Protein AF-A0A2P7N208-F1 (afdb_monomer)

Organism: NCBI:txid2116684

Sequence (442 aa):
MKAMASSGGKPRSSLSERQMVGLFSLGLGVVLFLLILMRGQQAAREGNQEISNDTYWVLVSPLVFSAFGVVLLRSPKARVGARGRALEQSQRTTQSAQAALARVDDGATQQLAQARAEAAAALAALESLQGEQDRTAAQAGAKIRALQAELSAAQQARVQLEANLRRDLVTQTADTSGALAAVQLVEGQLDAFAGGFNDQLAAARRQLDGLIASQEQQLAGLRSEASQAQAALDRLRGDQEAQLARLRSEASRAISSAQAAQADTQAVAADVSAQMATMDQQIQQAQQSCSRATASLDAAVVSTGQGQAEALATAQQAQRQVEKLASTLAAQMDTARQQLAAAVQASKQAQEVVDRLEQGAPAFVAAAPTAATGSDAFLSCYREACEELGVLPGSGWQEVRATWRRKVMDWHPDQGGDSRLWVRRNAAYQLLVAWYEFNGAS

Nearest PDB structures (foldseek):
  5nnv-assembly4_D  TM=2.335E-01  e=5.966E+00  Bacillus subtilis subsp. subtilis str. 168
  7n6g-assembly1_3Q  TM=2.121E-01  e=5.654E+00  Chlamydomonas reinhardtii

Mean predicted aligned error: 21.99 Å

Radius of gyration: 72.25 Å; Cα contacts (8 Å, |Δi|>4): 104; chains: 1; bounding box: 151×56×224 Å

Foldseek 3Di:
DDDDDDDDDDPDDDPPPLLVVLVVLLVVLVVVLVVLVVVLVVCVVVVNVVVNVVSVVVNVVSVVSNVVSVVSVPDPVPPVVVVVVVVVVLVVVVVVLVVVVVVVVVVLVVVLVVLVVVLVVLVVVVVVLVVVVVVVVVVLVVVVVVLVVVVVVVVVVVVVVVVVLVVVCVVPVPCNPVSVVVVVVVVVVVVVVVVVSVVVVVVSVVVVVVVVVVSVVVVVVSVVVSVVSVVVSVVSVVVVVVVVVVSVVVVVVSVVVVVVVVVVVVVVVVVVVVVVVVVVVVVVVVVVVVVVVVVVVVVVVVVVVVVVVVVVVVVVVVVVVVVVVVVVVVVVVVVVVVVVVVVVVVVVVVVVVVVVPPPDDDDDDDDDDDDDDPPPVLVVLLCVLCVLLVHHRPDAPVVSVVSCVVCVCVQPVVNVHDPVSNVVNVVSSVSVVVVCVVVVRD

InterPro domains:
  IPR036869 Chaperone J-domain superfamily [G3DSA:1.10.287.110] (380-434)
  IPR036869 Chaperone J-domain superfamily [SSF46565] (383-433)

Secondary structure (DSSP, 8-state):
---PPP--PPPP----HHHHHHHHHHHHHHHHHHHHHHHHHHHHHTT-HHHHHHHHHHTHHHHHHHHHHHHHHS-GGGTHHHHHHHHHHHHHHHHHHHHHHHHHHHHHHHHHHHHHHHHHHHHHHHHHHHHHHHHHHHHHHHHHHHHHHHHHHHHHHHHHHHHHHHHHHHH-TT-HHHHHHHHHHHHHHHHHHHHHHHHHHHHHHHHHHHHHHHHHHHHHHHHHHHHHHHHHHHHHHHHHHHHHHHHHHHHHHHHHHHHHHHHHHHHHHHHHHHHHHHHHHHHHHHHHHHHHHHHHHHHHHHHHHHHHHHHHHHHHHHHHHHHHHHHHHHHHHHHHHHHHHHHHHHHHHHHHHHTTT-S--------PPPP--SSHHHHHHHHHHHHHHT--TT--HHHHHHHHHHHHHHH-GGGT--HHHHHHHHHHHHHHHHHHHHHT--

pLDDT: mean 74.23, std 13.4, range [28.2, 94.06]

Solvent-accessible surface area (backbone atoms only — not comparable to full-atom values): 24412 Å² total; per-residue (Å²): 138,87,84,84,82,81,82,81,78,75,80,78,79,76,72,52,70,66,54,53,51,22,52,50,43,33,51,50,20,53,53,51,45,52,54,51,51,57,50,38,54,52,38,58,73,70,69,42,66,71,62,44,59,54,46,58,64,60,51,52,57,34,50,54,44,33,53,50,18,54,53,64,62,55,58,78,78,60,59,66,59,48,57,52,48,53,52,52,50,53,51,49,52,52,51,50,52,51,54,51,51,51,53,52,52,55,51,50,51,51,52,52,51,50,54,50,51,53,54,52,51,51,52,53,52,50,54,53,51,50,55,50,48,54,52,52,52,50,52,49,52,51,52,52,52,50,52,52,50,52,51,51,51,50,52,51,52,48,54,52,48,53,53,49,51,53,53,50,52,73,73,49,84,84,60,70,70,64,57,53,52,53,50,53,52,50,51,52,52,49,53,52,49,53,49,54,50,50,51,51,52,51,50,52,47,53,52,51,53,52,51,51,53,54,48,52,51,51,52,52,48,52,53,48,52,52,51,52,52,51,54,50,50,53,49,53,50,50,53,48,54,51,49,51,52,48,52,52,53,50,50,51,52,52,49,54,51,52,51,51,52,49,51,52,53,50,51,53,50,51,52,53,51,52,51,50,54,52,50,52,51,49,51,52,51,50,51,50,50,50,52,52,52,50,54,51,50,54,51,51,52,50,51,49,53,50,54,51,51,50,51,51,52,50,51,53,51,51,50,54,50,51,52,52,48,51,54,50,48,52,53,48,50,52,50,49,50,51,49,47,54,50,48,51,54,51,44,54,59,44,46,70,50,44,80,74,57,80,82,74,88,88,89,90,84,90,86,82,88,80,83,80,75,79,65,63,66,56,58,49,54,52,46,53,26,24,54,68,70,71,47,63,80,84,61,53,63,69,56,56,52,54,48,46,64,65,47,46,60,65,35,31,52,95,65,74,19,56,57,71,59,34,54,54,41,50,53,26,50,53,53,49,53,53,51,39,65,74,72,68,60,127

Structure (mmCIF, N/CA/C/O backbone):
data_AF-A0A2P7N208-F1
#
_entry.id   AF-A0A2P7N208-F1
#
loop_
_atom_site.group_PDB
_atom_site.id
_atom_site.type_symbol
_atom_site.label_atom_id
_atom_site.label_alt_id
_atom_site.label_comp_id
_atom_site.label_asym_id
_atom_site.label_entity_id
_atom_site.label_seq_id
_atom_site.pdbx_PDB_ins_code
_atom_site.Cartn_x
_atom_site.Cartn_y
_atom_site.Cartn_z
_atom_site.occupancy
_atom_site.B_iso_or_equiv
_atom_site.auth_seq_id
_atom_site.auth_comp_id
_atom_site.auth_asym_id
_atom_site.auth_atom_id
_atom_site.pdbx_PDB_model_num
ATOM 1 N N . MET A 1 1 ? -63.640 -7.499 -22.236 1.00 41.88 1 MET A N 1
ATOM 2 C CA . MET A 1 1 ? -63.044 -8.267 -21.120 1.00 41.88 1 MET A CA 1
ATOM 3 C C . MET A 1 1 ? -62.146 -7.333 -20.329 1.00 41.88 1 MET A C 1
ATOM 5 O O . MET A 1 1 ? -61.310 -6.665 -20.915 1.00 41.88 1 MET A O 1
ATOM 9 N N . LYS A 1 2 ? -62.443 -7.188 -19.038 1.00 46.59 2 LYS A N 1
ATOM 10 C CA . LYS A 1 2 ? -61.996 -6.122 -18.135 1.00 46.59 2 LYS A CA 1
ATOM 11 C C . LYS A 1 2 ? -61.078 -6.779 -17.100 1.00 46.59 2 LYS A C 1
ATOM 13 O O . LYS A 1 2 ? -61.549 -7.656 -16.384 1.00 46.59 2 LYS A O 1
ATOM 18 N N . ALA A 1 3 ? -59.806 -6.396 -17.037 1.00 46.91 3 ALA A N 1
ATOM 19 C CA . ALA A 1 3 ? -58.880 -6.853 -16.001 1.00 46.91 3 ALA A CA 1
ATOM 20 C C . ALA A 1 3 ? -58.407 -5.637 -15.198 1.00 46.91 3 ALA A C 1
ATOM 22 O O . ALA A 1 3 ? -57.595 -4.840 -15.660 1.00 46.91 3 ALA A O 1
ATOM 23 N N . MET A 1 4 ? -58.997 -5.472 -14.013 1.00 47.53 4 MET A N 1
ATOM 24 C CA . MET A 1 4 ? -58.564 -4.532 -12.983 1.00 47.53 4 MET A CA 1
ATOM 25 C C . MET A 1 4 ? -57.369 -5.144 -12.246 1.00 47.53 4 MET A C 1
ATOM 27 O O . MET A 1 4 ? -57.496 -6.205 -11.640 1.00 47.53 4 MET A O 1
ATOM 31 N N . ALA A 1 5 ? -56.215 -4.480 -12.302 1.00 50.50 5 ALA A N 1
ATOM 32 C CA . ALA A 1 5 ? -55.044 -4.842 -11.517 1.00 50.50 5 ALA A CA 1
ATOM 33 C C . ALA A 1 5 ? -55.162 -4.247 -10.105 1.00 50.50 5 ALA A C 1
ATOM 35 O O . ALA A 1 5 ? -55.270 -3.035 -9.917 1.00 50.50 5 ALA A O 1
ATOM 36 N N . SER A 1 6 ? -55.171 -5.150 -9.130 1.00 50.78 6 SER A N 1
ATOM 37 C CA . SER A 1 6 ? -55.237 -4.916 -7.691 1.00 50.78 6 SER A CA 1
ATOM 38 C C . SER A 1 6 ? -54.004 -4.161 -7.179 1.00 50.78 6 SER A C 1
ATOM 40 O O . SER A 1 6 ? -52.877 -4.644 -7.277 1.00 50.78 6 SER A O 1
ATOM 42 N N . SER A 1 7 ? -54.236 -2.990 -6.585 1.00 47.72 7 SER A N 1
ATOM 43 C CA . SER A 1 7 ? -53.257 -2.197 -5.837 1.00 47.72 7 SER A CA 1
ATOM 44 C C . SER A 1 7 ? -52.876 -2.914 -4.534 1.00 47.72 7 SER A C 1
ATOM 46 O O . SER A 1 7 ? -53.678 -3.014 -3.606 1.00 47.72 7 SER A O 1
ATOM 48 N N . GLY A 1 8 ? -51.653 -3.446 -4.473 1.00 50.34 8 GLY A N 1
ATOM 49 C CA . GLY A 1 8 ? -51.070 -4.047 -3.274 1.00 50.34 8 GLY A CA 1
ATOM 50 C C . GLY A 1 8 ? -50.646 -2.978 -2.268 1.00 50.34 8 GLY A C 1
ATOM 51 O O . GLY A 1 8 ? -49.573 -2.386 -2.387 1.00 50.34 8 GLY A O 1
ATOM 52 N N . GLY A 1 9 ? -51.489 -2.734 -1.265 1.00 49.69 9 GLY A N 1
ATOM 53 C CA . GLY A 1 9 ? -51.170 -1.877 -0.127 1.00 49.69 9 GLY A CA 1
ATOM 54 C C . GLY A 1 9 ? -50.017 -2.454 0.698 1.00 49.69 9 GLY A C 1
ATOM 55 O O . GLY A 1 9 ? -50.140 -3.522 1.293 1.00 49.69 9 GLY A O 1
ATOM 56 N N . LYS A 1 10 ? -48.892 -1.732 0.756 1.00 50.81 10 LYS A N 1
ATOM 57 C CA . LYS A 1 10 ? -47.809 -2.000 1.712 1.00 50.81 10 LYS A CA 1
ATOM 58 C C . LYS A 1 10 ? -48.351 -1.841 3.141 1.00 50.81 10 LYS A C 1
ATOM 60 O O . LYS A 1 10 ? -48.937 -0.793 3.428 1.00 50.81 10 LYS A O 1
ATOM 65 N N . PRO A 1 11 ? -48.139 -2.811 4.050 1.00 50.97 11 PRO A N 1
ATOM 66 C CA . PRO A 1 11 ? -48.505 -2.642 5.447 1.00 50.97 11 PRO A CA 1
ATOM 67 C C . PRO A 1 11 ? -47.701 -1.473 6.019 1.00 50.97 11 PRO A C 1
ATOM 69 O O . PRO A 1 11 ? -46.469 -1.463 5.980 1.00 50.97 11 PRO A O 1
ATOM 72 N N . ARG A 1 12 ? -48.410 -0.449 6.505 1.00 46.56 12 ARG A N 1
ATOM 73 C CA . ARG A 1 12 ? -47.809 0.652 7.257 1.00 46.56 12 ARG A CA 1
ATOM 74 C C . ARG A 1 12 ? -47.108 0.040 8.465 1.00 46.56 12 ARG A C 1
ATOM 76 O O . ARG A 1 12 ? -47.747 -0.603 9.290 1.00 46.56 12 ARG A O 1
ATOM 83 N N . SER A 1 13 ? -45.791 0.209 8.520 1.00 50.12 13 SER A N 1
ATOM 84 C CA . SER A 1 13 ? -44.937 -0.226 9.617 1.00 50.12 13 SER A CA 1
ATOM 85 C C . SER A 1 13 ? -45.482 0.318 10.933 1.00 50.12 13 SER A C 1
ATOM 87 O O . SER A 1 13 ? -45.390 1.520 11.192 1.00 50.12 13 SER A O 1
ATOM 89 N N . SER A 1 14 ? -46.051 -0.558 11.756 1.00 54.19 14 SER A N 1
ATOM 90 C CA . SER A 1 14 ? -46.310 -0.267 13.158 1.00 54.19 14 SER A CA 1
ATOM 91 C C . SER A 1 14 ? -44.962 0.045 13.806 1.00 54.19 14 SER A C 1
ATOM 93 O O . SER A 1 14 ? -44.135 -0.855 13.977 1.00 54.19 14 SER A O 1
ATOM 95 N N . LEU A 1 15 ? -44.707 1.327 14.091 1.00 57.72 15 LEU A N 1
ATOM 96 C CA . LEU A 1 15 ? -43.618 1.756 14.969 1.00 57.72 15 LEU A CA 1
ATOM 97 C C . LEU A 1 15 ? -43.665 0.859 16.201 1.00 57.72 15 LEU A C 1
ATOM 99 O O . LEU A 1 15 ? -44.712 0.766 16.844 1.00 57.72 15 LEU A O 1
ATOM 103 N N . SER A 1 16 ? -42.573 0.139 16.472 1.00 68.75 16 SER A N 1
ATOM 104 C CA . SER A 1 16 ? -42.565 -0.801 17.590 1.00 68.75 16 SER A CA 1
ATOM 105 C C . SER A 1 16 ? -42.925 -0.026 18.853 1.00 68.75 16 SER A C 1
ATOM 107 O O . SER A 1 16 ? -42.441 1.087 19.047 1.00 68.75 16 SER A O 1
ATOM 109 N N . GLU A 1 17 ? -43.776 -0.593 19.695 1.00 69.81 17 GLU A N 1
ATOM 110 C CA . GLU A 1 17 ? -44.266 0.011 20.938 1.00 69.81 17 GLU A CA 1
ATOM 111 C C . GLU A 1 17 ? -43.137 0.663 21.765 1.00 69.81 17 GLU A C 1
ATOM 113 O O . GLU A 1 17 ? -43.281 1.759 22.299 1.00 69.81 17 GLU A O 1
ATOM 118 N N . ARG A 1 18 ? -41.934 0.073 21.724 1.00 64.25 18 ARG A N 1
ATOM 119 C CA . ARG A 1 18 ? -40.705 0.593 22.345 1.00 64.25 18 ARG A CA 1
ATOM 120 C C . ARG A 1 18 ? -40.207 1.925 21.766 1.00 64.25 18 ARG A C 1
ATOM 122 O O . ARG A 1 18 ? -39.698 2.755 22.510 1.00 64.25 18 ARG A O 1
ATOM 129 N N . GLN A 1 19 ? -40.348 2.151 20.460 1.00 72.56 19 GLN A N 1
ATOM 130 C CA . GLN A 1 19 ? -40.003 3.424 19.814 1.00 72.56 19 GLN A CA 1
ATOM 131 C C . GLN A 1 19 ? -41.010 4.521 20.161 1.00 72.56 19 GLN A C 1
ATOM 133 O O . GLN A 1 19 ? -40.600 5.662 20.362 1.00 72.56 19 GLN A O 1
ATOM 138 N N . MET A 1 20 ? -42.298 4.182 20.286 1.00 77.94 20 MET A N 1
ATOM 139 C CA . MET A 1 20 ? -43.299 5.136 20.770 1.00 77.94 20 MET A CA 1
ATOM 140 C C . MET A 1 20 ? -43.029 5.535 22.222 1.00 77.94 20 MET A C 1
ATOM 142 O O . MET A 1 20 ? -43.013 6.725 22.520 1.00 77.94 20 MET A O 1
ATOM 146 N N . VAL A 1 21 ? -42.708 4.578 23.099 1.00 76.94 21 VAL A N 1
ATOM 147 C CA . VAL A 1 21 ? -42.343 4.869 24.498 1.00 76.94 21 VAL A CA 1
ATOM 148 C C . VAL A 1 21 ? -41.054 5.699 24.586 1.00 76.94 21 VAL A C 1
ATOM 150 O O . VAL A 1 21 ? -40.985 6.645 25.368 1.00 76.94 21 VAL A O 1
ATOM 153 N N . GLY A 1 22 ? -40.051 5.409 23.749 1.00 75.38 22 GLY A N 1
ATOM 154 C CA . GLY A 1 22 ? -38.809 6.187 23.685 1.00 75.38 22 GLY A CA 1
ATOM 155 C C . GLY A 1 22 ? -39.026 7.638 23.242 1.00 75.38 22 GLY A C 1
ATOM 156 O O . GLY A 1 22 ? -38.505 8.557 23.872 1.00 75.38 22 GLY A O 1
ATOM 157 N N . LEU A 1 23 ? -39.839 7.858 22.203 1.00 81.31 23 LEU A N 1
ATOM 158 C CA . LEU A 1 23 ? -40.210 9.201 21.741 1.00 81.31 23 LEU A CA 1
ATOM 159 C C . LEU A 1 23 ? -41.041 9.959 22.782 1.00 81.31 23 LEU A C 1
ATOM 161 O O . LEU A 1 23 ? -40.825 11.153 22.976 1.00 81.31 23 LEU A O 1
ATOM 165 N N . PHE A 1 24 ? -41.948 9.271 23.479 1.00 80.69 24 PHE A N 1
ATOM 166 C CA . PHE A 1 24 ? -42.778 9.876 24.519 1.00 80.69 24 PHE A CA 1
ATOM 167 C C . PHE A 1 24 ? -41.947 10.304 25.737 1.00 80.69 24 PHE A C 1
ATOM 169 O O . PHE A 1 24 ? -42.096 11.422 26.221 1.00 80.69 24 PHE A O 1
ATOM 176 N N . SER A 1 25 ? -41.010 9.458 26.182 1.00 74.81 25 SER A N 1
ATOM 177 C CA . SER A 1 25 ? -40.075 9.774 27.272 1.00 74.81 25 SER A CA 1
ATOM 178 C C . SER A 1 25 ? -39.156 10.952 26.922 1.00 74.81 25 SER A C 1
ATOM 180 O O . SER A 1 25 ? -38.981 11.868 27.727 1.00 74.81 25 SER A O 1
ATOM 182 N N . LEU A 1 26 ? -38.634 10.989 25.688 1.00 80.00 26 LEU A N 1
ATOM 183 C CA . LEU A 1 26 ? -37.818 12.104 25.202 1.00 80.00 26 LEU A CA 1
ATOM 184 C C . LEU A 1 26 ? -38.625 13.412 25.159 1.00 80.00 26 LEU A C 1
ATOM 186 O O . LEU A 1 26 ? -38.155 14.444 25.637 1.00 80.00 26 LEU A O 1
ATOM 190 N N . GLY A 1 27 ? -39.850 13.361 24.625 1.00 82.38 27 GLY A N 1
ATOM 191 C CA . GLY A 1 27 ? -40.749 14.512 24.565 1.00 82.38 27 GLY A CA 1
ATOM 192 C C . GLY A 1 27 ? -41.084 15.058 25.953 1.00 82.38 27 GLY A C 1
ATOM 193 O O . GLY A 1 27 ? -40.967 16.260 26.185 1.00 82.38 27 GLY A O 1
ATOM 194 N N . LEU A 1 28 ? -41.419 14.179 26.901 1.00 83.44 28 LEU A N 1
ATOM 195 C CA . LEU A 1 28 ? -41.719 14.559 28.282 1.00 83.44 28 LEU A CA 1
ATOM 196 C C . LEU A 1 28 ? -40.502 15.184 28.983 1.00 83.44 28 LEU A C 1
ATOM 198 O O . LEU A 1 28 ? -40.640 16.205 29.657 1.00 83.44 28 LEU A O 1
ATOM 202 N N . GLY A 1 29 ? -39.307 14.616 28.785 1.00 80.19 29 GLY A N 1
ATOM 203 C CA . GLY A 1 29 ? -38.061 15.140 29.349 1.00 80.19 29 GLY A CA 1
ATOM 204 C C . GLY A 1 29 ? -37.740 16.558 28.869 1.00 80.19 29 GLY A C 1
ATOM 205 O O . GLY A 1 29 ? -37.392 17.415 29.679 1.00 80.19 29 GLY A O 1
ATOM 206 N N . VAL A 1 30 ? -37.927 16.836 27.573 1.00 80.06 30 VAL A N 1
ATOM 207 C CA . VAL A 1 30 ? -37.713 18.177 26.997 1.00 80.06 30 VAL A CA 1
ATOM 208 C C . VAL A 1 30 ? -38.729 19.188 27.532 1.00 80.06 30 VAL A C 1
ATOM 210 O O . VAL A 1 30 ? -38.354 20.307 27.882 1.00 80.06 30 VAL A O 1
ATOM 213 N N . VAL A 1 31 ? -40.003 18.804 27.644 1.00 84.81 31 VAL A N 1
ATOM 214 C CA . VAL A 1 31 ? -41.052 19.688 28.178 1.00 84.81 31 VAL A CA 1
ATOM 215 C C . VAL A 1 31 ? -40.790 20.034 29.647 1.00 84.81 31 VAL A C 1
ATOM 217 O O . VAL A 1 31 ? -40.861 21.204 30.021 1.00 84.81 31 VAL A O 1
ATOM 220 N N . LEU A 1 32 ? -40.428 19.047 30.473 1.00 83.38 32 LEU A N 1
ATOM 221 C CA . LEU A 1 32 ? -40.081 19.274 31.879 1.00 83.38 32 LEU A CA 1
ATOM 222 C C . LEU A 1 32 ? -38.848 20.169 32.025 1.00 83.38 32 LEU A C 1
ATOM 224 O O . LEU A 1 32 ? -38.853 21.087 32.841 1.00 83.38 32 LEU A O 1
ATOM 228 N N . PHE A 1 33 ? -37.822 19.948 31.201 1.00 82.06 33 PHE A N 1
ATOM 229 C CA . PHE A 1 33 ? -36.619 20.776 31.190 1.00 82.06 33 PHE A CA 1
ATOM 230 C C . PHE A 1 33 ? -36.936 22.249 30.885 1.00 82.06 33 PHE A C 1
ATOM 232 O O . PHE A 1 33 ? -36.477 23.143 31.596 1.00 82.06 33 PHE A O 1
ATOM 239 N N . LEU A 1 34 ? -37.781 22.510 29.883 1.00 80.50 34 LEU A N 1
ATOM 240 C CA . LEU A 1 34 ? -38.200 23.871 29.534 1.00 80.50 34 LEU A CA 1
ATOM 241 C C . LEU A 1 34 ? -39.037 24.531 30.639 1.00 80.50 34 LEU A C 1
ATOM 243 O O . LEU A 1 34 ? -38.815 25.703 30.945 1.00 80.50 34 LEU A O 1
ATOM 247 N N . LEU A 1 35 ? -39.950 23.794 31.280 1.00 82.25 35 LEU A N 1
ATOM 248 C CA . LEU A 1 35 ? -40.744 24.312 32.401 1.00 82.25 35 LEU A CA 1
ATOM 249 C C . LEU A 1 35 ? -39.872 24.691 33.605 1.00 82.25 35 LEU A C 1
ATOM 251 O O . LEU A 1 35 ? -40.094 25.735 34.220 1.00 82.25 35 LEU A O 1
ATOM 255 N N . ILE A 1 36 ? -38.859 23.881 33.919 1.00 82.25 36 ILE A N 1
ATOM 256 C CA . ILE A 1 36 ? -37.921 24.155 35.015 1.00 82.25 36 ILE A CA 1
ATOM 257 C C . ILE A 1 36 ? -37.074 25.396 34.701 1.00 82.25 36 ILE A C 1
ATOM 259 O O . ILE A 1 36 ? -36.914 26.257 35.565 1.00 82.25 36 ILE A O 1
ATOM 263 N N . LEU A 1 37 ? -36.610 25.552 33.456 1.00 80.62 37 LEU A N 1
ATOM 264 C CA . LEU A 1 37 ? -35.880 26.750 33.033 1.00 80.62 37 LEU A CA 1
ATOM 265 C C . LEU A 1 37 ? -36.736 28.020 33.095 1.00 80.62 37 LEU A C 1
ATOM 267 O O . LEU A 1 37 ? -36.266 29.042 33.594 1.00 80.62 37 LEU A O 1
ATOM 271 N N . MET A 1 38 ? -37.991 27.969 32.637 1.00 81.56 38 MET A N 1
ATOM 272 C CA . MET A 1 38 ? -38.892 29.124 32.723 1.00 81.56 38 MET A CA 1
ATOM 273 C C . MET A 1 38 ? -39.158 29.530 34.177 1.00 81.56 38 MET A C 1
ATOM 275 O O . MET A 1 38 ? -39.172 30.722 34.488 1.00 81.56 38 MET A O 1
ATOM 279 N N . ARG A 1 39 ? -39.304 28.554 35.081 1.00 78.50 39 ARG A N 1
ATOM 280 C CA . ARG A 1 39 ? -39.518 28.816 36.509 1.00 78.50 39 ARG A CA 1
ATOM 281 C C . ARG A 1 39 ? -38.262 29.364 37.196 1.00 78.50 39 ARG A C 1
ATOM 283 O O . ARG A 1 39 ? -38.368 30.295 37.989 1.00 78.50 39 ARG A O 1
ATOM 290 N N . GLY A 1 40 ? -37.077 28.866 36.836 1.00 74.38 40 GLY A N 1
ATOM 291 C CA . GLY A 1 40 ? -35.798 29.406 37.310 1.00 74.38 40 GLY A CA 1
ATOM 292 C C . GLY A 1 40 ? -35.562 30.851 36.860 1.00 74.38 40 GLY A C 1
ATOM 293 O O . GLY A 1 40 ? -35.104 31.681 37.642 1.00 74.38 40 GLY A O 1
ATOM 294 N N . GLN A 1 41 ? -35.950 31.194 35.626 1.00 77.44 41 GLN A N 1
ATOM 295 C CA . GLN A 1 41 ? -35.868 32.572 35.130 1.00 77.44 41 GLN A CA 1
ATOM 296 C C . GLN A 1 41 ? -36.852 33.523 35.826 1.00 77.44 41 GLN A C 1
ATOM 298 O O . GLN A 1 41 ? -36.522 34.693 36.016 1.00 77.44 41 GLN A O 1
ATOM 303 N N . GLN A 1 42 ? -38.036 33.046 36.224 1.00 76.88 42 GLN A N 1
ATOM 304 C CA . GLN A 1 42 ? -38.972 33.828 37.041 1.00 76.88 42 GLN A CA 1
ATOM 305 C C . GLN A 1 42 ? -38.412 34.075 38.449 1.00 76.88 42 GLN A C 1
ATOM 307 O O . GLN A 1 42 ? -38.353 35.225 38.874 1.00 76.88 42 GLN A O 1
ATOM 312 N N . ALA A 1 43 ? -37.881 33.042 39.112 1.00 70.69 43 ALA A N 1
ATOM 313 C CA . ALA A 1 43 ? -37.261 33.176 40.434 1.00 70.69 43 ALA A CA 1
ATOM 314 C C . ALA A 1 43 ? -36.030 34.107 40.427 1.00 70.69 43 ALA A C 1
ATOM 316 O O . ALA A 1 43 ? -35.818 34.877 41.364 1.00 70.69 43 ALA A O 1
ATOM 317 N N . ALA A 1 44 ? -35.247 34.101 39.341 1.00 71.31 44 ALA A N 1
ATOM 318 C CA . ALA A 1 44 ? -34.113 35.009 39.169 1.00 71.31 44 ALA A CA 1
ATOM 319 C C . ALA A 1 44 ? -34.537 36.484 39.033 1.00 71.31 44 ALA A C 1
ATOM 321 O O . ALA A 1 44 ? -33.812 37.370 39.482 1.00 71.31 44 ALA A O 1
ATOM 322 N N . ARG A 1 45 ? -35.713 36.764 38.451 1.00 78.81 45 ARG A N 1
ATOM 323 C CA . ARG A 1 45 ? -36.267 38.130 38.376 1.00 78.81 45 ARG A CA 1
ATOM 324 C C . ARG A 1 45 ? -36.783 38.632 39.723 1.00 78.81 45 ARG A C 1
ATOM 326 O O . ARG A 1 45 ? -36.800 39.836 39.944 1.00 78.81 45 ARG A O 1
ATOM 333 N N . GLU A 1 46 ? -37.160 37.721 40.613 1.00 81.44 46 GLU A N 1
ATOM 334 C CA . GLU A 1 46 ? -37.645 38.024 41.964 1.00 81.44 46 GLU A CA 1
ATOM 335 C C . GLU A 1 46 ? -36.507 38.150 42.997 1.00 81.44 46 GLU A C 1
ATOM 337 O O . GLU A 1 46 ? -36.759 38.415 44.168 1.00 81.44 46 GLU A O 1
ATOM 342 N N . GLY A 1 47 ? -35.243 37.999 42.577 1.00 76.88 47 GLY A N 1
ATOM 343 C CA . GLY A 1 47 ? -34.067 38.216 43.428 1.00 76.88 47 GLY A CA 1
ATOM 344 C C . GLY A 1 47 ? -33.810 37.118 44.466 1.00 76.88 47 GLY A C 1
ATOM 345 O O . GLY A 1 47 ? -32.950 37.286 45.328 1.00 76.88 47 GLY A O 1
ATOM 346 N N . ASN A 1 48 ? -34.515 35.986 44.388 1.00 69.44 48 ASN A N 1
ATOM 347 C CA . ASN A 1 48 ? -34.423 34.925 45.384 1.00 69.44 48 ASN A CA 1
ATOM 348 C C . ASN A 1 48 ? -33.361 33.878 44.994 1.00 69.44 48 ASN A C 1
ATOM 350 O O . ASN A 1 48 ? -33.637 32.900 44.294 1.00 69.44 48 ASN A O 1
ATOM 354 N N . GLN A 1 49 ? -32.113 34.116 45.412 1.00 64.69 49 GLN A N 1
ATOM 355 C CA . GLN A 1 49 ? -30.955 33.288 45.042 1.00 64.69 49 GLN A CA 1
ATOM 356 C C . GLN A 1 49 ? -31.011 31.854 45.598 1.00 64.69 49 GLN A C 1
ATOM 358 O O . GLN A 1 49 ? -30.449 30.953 44.977 1.00 64.69 49 GLN A O 1
ATOM 363 N N . GLU A 1 50 ? -31.728 31.617 46.700 1.00 61.56 50 GLU A N 1
ATOM 364 C CA . GLU A 1 50 ? -31.881 30.281 47.297 1.00 61.56 50 GLU A CA 1
ATOM 365 C C . GLU A 1 50 ? -32.665 29.329 46.376 1.00 61.56 50 GLU A C 1
ATOM 367 O O . GLU A 1 50 ? -32.244 28.200 46.132 1.00 61.56 50 GLU A O 1
ATOM 372 N N . ILE A 1 51 ? -33.739 29.821 45.749 1.00 63.22 51 ILE A N 1
ATOM 373 C CA . ILE A 1 51 ? -34.572 29.028 44.827 1.00 63.22 51 ILE A CA 1
ATOM 374 C C . ILE A 1 51 ? -33.824 28.725 43.522 1.00 63.22 51 ILE A C 1
ATOM 376 O O . ILE A 1 51 ? -34.011 27.667 42.917 1.00 63.22 51 ILE A O 1
ATOM 380 N N . SER A 1 52 ? -32.943 29.629 43.086 1.00 60.78 52 SER A N 1
ATOM 381 C CA . SER A 1 52 ? -32.117 29.423 41.891 1.00 60.78 52 SER A CA 1
ATOM 382 C C . SER A 1 52 ? -31.208 28.200 42.045 1.00 60.78 52 SER A C 1
ATOM 384 O O . SER A 1 52 ? -31.137 27.373 41.136 1.00 60.78 52 SER A O 1
ATOM 386 N N . ASN A 1 53 ? -30.579 28.029 43.213 1.00 65.81 53 ASN A N 1
ATOM 387 C CA . ASN A 1 53 ? -29.641 26.931 43.443 1.00 65.81 53 ASN A CA 1
ATOM 388 C C . ASN A 1 53 ? -30.350 25.568 43.567 1.00 65.81 53 ASN A C 1
ATOM 390 O O . ASN A 1 53 ? -29.881 24.578 43.004 1.00 65.81 53 ASN A O 1
ATOM 394 N N . ASP A 1 54 ? -31.533 25.528 44.190 1.00 69.31 54 ASP A N 1
ATOM 395 C CA . ASP A 1 54 ? -32.380 24.324 44.223 1.00 69.31 54 ASP A CA 1
ATOM 396 C C . ASP A 1 54 ? -32.913 23.946 42.832 1.00 69.31 54 ASP A C 1
ATOM 398 O O . ASP A 1 54 ? -33.015 22.766 42.488 1.00 69.31 54 ASP A O 1
ATOM 402 N N . THR A 1 55 ? -33.175 24.935 41.973 1.00 66.75 55 THR A N 1
ATOM 403 C CA . THR A 1 55 ? -33.631 24.691 40.595 1.00 66.75 55 THR A CA 1
ATOM 404 C C . THR A 1 55 ? -32.568 23.954 39.764 1.00 66.75 55 THR A C 1
ATOM 406 O O . THR A 1 55 ? -32.917 23.118 38.926 1.00 66.75 55 THR A O 1
ATOM 409 N N . TYR A 1 56 ? -31.272 24.173 40.028 1.00 62.91 56 TYR A N 1
ATOM 410 C CA . TYR A 1 56 ? -30.186 23.446 39.357 1.00 62.91 56 TYR A CA 1
ATOM 411 C C . TYR A 1 56 ? -30.090 21.972 39.771 1.00 62.91 56 TYR A C 1
ATOM 413 O O . TYR A 1 56 ? -29.783 21.127 38.929 1.00 62.91 56 TYR A O 1
ATOM 421 N N . TRP A 1 57 ? -30.426 21.628 41.016 1.00 62.66 57 TRP A N 1
ATOM 422 C CA . TRP A 1 57 ? -30.489 20.227 41.450 1.00 62.66 57 TRP A CA 1
ATOM 423 C C . TRP A 1 57 ? -31.697 19.488 40.864 1.00 62.66 57 TRP A C 1
ATOM 425 O O . TRP A 1 57 ? -31.600 18.311 40.508 1.00 62.66 57 TRP A O 1
ATOM 435 N N . VAL A 1 58 ? -32.812 20.190 40.649 1.00 70.94 58 VAL A N 1
ATOM 436 C CA . VAL A 1 58 ? -34.011 19.634 39.999 1.00 70.94 58 VAL A CA 1
ATOM 437 C C . VAL A 1 58 ? -33.785 19.363 38.500 1.00 70.94 58 VAL A C 1
ATOM 439 O O . VAL A 1 58 ? -34.389 18.443 37.942 1.00 70.94 58 VAL A O 1
ATOM 442 N N . LEU A 1 59 ? -32.854 20.074 37.849 1.00 68.69 59 LEU A N 1
ATOM 443 C CA . LEU A 1 59 ? -32.483 19.863 36.439 1.00 68.69 59 LEU A CA 1
ATOM 444 C C . LEU A 1 59 ? -31.774 18.526 36.160 1.00 68.69 59 LEU A C 1
ATOM 446 O O . LEU A 1 59 ? -31.742 18.088 35.008 1.00 68.69 59 LEU A O 1
ATOM 450 N N . VAL A 1 60 ? -31.258 17.840 37.184 1.00 72.88 60 VAL A N 1
ATOM 451 C CA . VAL A 1 60 ? -30.574 16.547 37.017 1.00 72.88 60 VAL A CA 1
ATOM 452 C C . VAL A 1 60 ? -31.552 15.447 36.575 1.00 72.88 60 VAL A C 1
ATOM 454 O O . VAL A 1 60 ? -31.220 14.635 35.711 1.00 72.88 60 VAL A O 1
ATOM 457 N N . SER A 1 61 ? -32.789 15.449 37.086 1.00 68.69 61 SER A N 1
ATOM 458 C CA . SER A 1 61 ? -33.784 14.405 36.778 1.00 68.69 61 SER A CA 1
ATOM 459 C C . SER A 1 61 ? -34.237 14.383 35.304 1.00 68.69 61 SER A C 1
ATOM 461 O O . SER A 1 61 ? -34.193 13.314 34.689 1.00 68.69 61 SER A O 1
ATOM 463 N N . PRO A 1 62 ? -34.611 15.516 34.674 1.00 70.31 62 PRO A N 1
ATOM 464 C CA . PRO A 1 62 ? -34.941 15.552 33.245 1.00 70.31 62 PRO A CA 1
ATOM 465 C C . PRO A 1 62 ? -33.772 15.146 32.339 1.00 70.31 62 PRO A C 1
ATOM 467 O O . PRO A 1 62 ? -33.976 14.503 31.308 1.00 70.31 62 PRO A O 1
ATOM 470 N N . LEU A 1 63 ? -32.541 15.487 32.732 1.00 71.00 63 LEU A N 1
ATOM 471 C CA . LEU A 1 63 ? -31.333 15.161 31.975 1.00 71.00 63 LEU A CA 1
ATOM 472 C C . LEU A 1 63 ? -31.096 13.646 31.948 1.00 71.00 63 LEU A C 1
ATOM 474 O O . LEU A 1 63 ? -30.909 13.079 30.868 1.00 71.00 63 LEU A O 1
ATOM 478 N N . VAL A 1 64 ? -31.221 12.979 33.100 1.00 73.81 64 VAL A N 1
ATOM 479 C CA . VAL A 1 64 ? -31.147 11.512 33.210 1.00 73.81 64 VAL A CA 1
ATOM 480 C C . VAL A 1 64 ? -32.259 10.836 32.399 1.00 73.81 64 VAL A C 1
ATOM 482 O O . VAL A 1 64 ? -31.985 9.890 31.660 1.00 73.81 64 VAL A O 1
ATOM 485 N N . PHE A 1 65 ? -33.491 11.354 32.447 1.00 71.38 65 PHE A N 1
ATOM 486 C CA . PHE A 1 65 ? -34.604 10.824 31.647 1.00 71.38 65 PHE A CA 1
ATOM 487 C C . PHE A 1 65 ? -34.373 10.966 30.134 1.00 71.38 65 PHE A C 1
ATOM 489 O O . PHE A 1 65 ? -34.619 10.020 29.382 1.00 71.38 65 PHE A O 1
ATOM 496 N N . SER A 1 66 ? -33.837 12.103 29.675 1.00 67.56 66 SER A N 1
ATOM 497 C CA . SER A 1 66 ? -33.507 12.307 28.257 1.00 67.56 66 SER A CA 1
ATOM 498 C C . SER A 1 66 ? -32.378 11.382 27.783 1.00 67.56 66 SER A C 1
ATOM 500 O O . SER A 1 66 ? -32.481 10.782 26.710 1.00 67.56 66 SER A O 1
ATOM 502 N N . ALA A 1 67 ? -31.344 11.183 28.609 1.00 70.38 67 ALA A N 1
ATOM 503 C CA . ALA A 1 67 ? -30.247 10.266 28.322 1.00 70.38 67 ALA A CA 1
ATOM 504 C C . ALA A 1 67 ? -30.749 8.817 28.225 1.00 70.38 67 ALA A C 1
ATOM 506 O O . ALA A 1 67 ? -30.381 8.092 27.298 1.00 70.38 67 ALA A O 1
ATOM 507 N N . PHE A 1 68 ? -31.657 8.416 29.119 1.00 69.94 68 PHE A N 1
ATOM 508 C CA . PHE A 1 68 ? -32.285 7.096 29.085 1.00 69.94 68 PHE A CA 1
ATOM 509 C C . PHE A 1 68 ? -33.166 6.904 27.838 1.00 69.94 68 PHE A C 1
ATOM 511 O O . PHE A 1 68 ? -33.113 5.853 27.195 1.00 69.94 68 PHE A O 1
ATOM 518 N N . GLY A 1 69 ? -33.904 7.940 27.422 1.00 66.38 69 GLY A N 1
ATOM 519 C CA . GLY A 1 69 ? -34.657 7.950 26.163 1.00 66.38 69 GLY A CA 1
ATOM 520 C C . GLY A 1 69 ? -33.767 7.740 24.930 1.00 66.38 69 GLY A C 1
ATOM 521 O O . GLY A 1 69 ? -34.090 6.929 24.061 1.00 66.38 69 GLY A O 1
ATOM 522 N N . VAL A 1 70 ? -32.599 8.392 24.881 1.00 70.75 70 VAL A N 1
ATOM 523 C CA . VAL A 1 70 ? -31.606 8.213 23.803 1.00 70.75 70 VAL A CA 1
ATOM 524 C C . VAL A 1 70 ? -31.014 6.799 23.804 1.00 70.75 70 VAL A C 1
ATOM 526 O O . VAL A 1 70 ? -30.834 6.211 22.735 1.00 70.75 70 VAL A O 1
ATOM 529 N N . VAL A 1 71 ? -30.743 6.222 24.978 1.00 69.88 71 VAL A N 1
ATOM 530 C CA . VAL A 1 71 ? -30.237 4.843 25.108 1.00 69.88 71 VAL A CA 1
ATOM 531 C C . VAL A 1 71 ? -31.270 3.822 24.621 1.00 69.88 71 VAL A C 1
ATOM 533 O O . VAL A 1 71 ? -30.909 2.907 23.883 1.00 69.88 71 VAL A O 1
ATOM 536 N N . LEU A 1 72 ? -32.554 4.006 24.938 1.00 65.75 72 LEU A N 1
ATOM 537 C CA . LEU A 1 72 ? -33.633 3.121 24.478 1.00 65.75 72 LEU A CA 1
ATOM 538 C C . LEU A 1 72 ? -33.907 3.227 22.970 1.00 65.75 72 LEU A C 1
ATOM 540 O O . LEU A 1 72 ? -34.241 2.229 22.329 1.00 65.75 72 LEU A O 1
ATOM 544 N N . LEU A 1 73 ? -33.723 4.410 22.377 1.00 63.28 73 LEU A N 1
ATOM 545 C CA . LEU A 1 73 ? -33.791 4.602 20.922 1.00 63.28 73 LEU A CA 1
ATOM 546 C C . LEU A 1 73 ? -32.593 3.961 20.196 1.00 63.28 73 LEU A C 1
ATOM 548 O O . LEU A 1 73 ? -32.676 3.636 19.005 1.00 63.28 73 LEU A O 1
ATOM 552 N N . ARG A 1 74 ? -31.488 3.708 20.908 1.00 56.12 74 ARG A N 1
ATOM 553 C CA . ARG A 1 74 ? -30.274 3.083 20.377 1.00 56.12 74 ARG A CA 1
ATOM 554 C C . ARG A 1 74 ? -30.434 1.561 20.318 1.00 56.12 74 ARG A C 1
ATOM 556 O O . ARG A 1 74 ? -29.914 0.809 21.132 1.00 56.12 74 ARG A O 1
ATOM 563 N N . SER A 1 75 ? -31.163 1.098 19.306 1.00 44.94 75 SER A N 1
ATOM 564 C CA . SER A 1 75 ? -31.386 -0.330 19.049 1.00 44.94 75 SER A CA 1
ATOM 565 C C . SER A 1 75 ? -30.059 -1.122 18.971 1.00 44.94 75 SER A C 1
ATOM 567 O O . SER A 1 75 ? -29.208 -0.795 18.136 1.00 44.94 75 SER A O 1
ATOM 569 N N . PRO A 1 76 ? -29.877 -2.217 19.741 1.00 48.91 76 PRO A N 1
ATOM 570 C CA . PRO A 1 76 ? -28.632 -3.001 19.760 1.00 48.91 76 PRO A CA 1
ATOM 571 C C . PRO A 1 76 ? -28.330 -3.731 18.437 1.00 48.91 76 PRO A C 1
ATOM 573 O O . PRO A 1 76 ? -27.201 -4.154 18.197 1.00 48.91 76 PRO A O 1
ATOM 576 N N . LYS A 1 77 ? -29.300 -3.813 17.515 1.00 45.91 77 LYS A N 1
ATOM 577 C CA . LYS A 1 77 ? -29.130 -4.439 16.192 1.00 45.91 77 LYS A CA 1
ATOM 578 C C . LYS A 1 77 ? -28.257 -3.643 15.207 1.00 45.91 77 LYS A C 1
ATOM 580 O O . LYS A 1 77 ? -27.857 -4.196 14.189 1.00 45.91 77 LYS A O 1
ATOM 585 N N . ALA A 1 78 ? -27.902 -2.387 15.494 1.00 46.12 78 ALA A N 1
ATOM 586 C CA . ALA A 1 78 ? -27.120 -1.563 14.563 1.00 46.12 78 ALA A CA 1
ATOM 587 C C . ALA A 1 78 ? -25.587 -1.747 14.653 1.00 46.12 78 ALA A C 1
ATOM 589 O O . ALA A 1 78 ? -24.880 -1.381 13.714 1.00 46.12 78 ALA A O 1
ATOM 590 N N . ARG A 1 79 ? -25.041 -2.325 15.739 1.00 46.78 79 ARG A N 1
ATOM 591 C CA . ARG A 1 79 ? -23.574 -2.456 15.913 1.00 46.78 79 ARG A CA 1
ATOM 592 C C . ARG A 1 79 ? -22.954 -3.660 15.199 1.00 46.78 79 ARG A C 1
ATOM 594 O O . ARG A 1 79 ? -21.806 -3.566 14.774 1.00 46.78 79 ARG A O 1
ATOM 601 N N . VAL A 1 80 ? -23.706 -4.738 14.971 1.00 50.53 80 VAL A N 1
ATOM 602 C CA . VAL A 1 80 ? -23.196 -5.913 14.233 1.00 50.53 80 VAL A CA 1
ATOM 603 C C . VAL A 1 80 ? -22.981 -5.580 12.746 1.00 50.53 80 VAL A C 1
ATOM 605 O O . VAL A 1 80 ? -21.981 -5.981 12.158 1.00 50.53 80 VAL A O 1
ATOM 608 N N . GLY A 1 81 ? -23.833 -4.732 12.158 1.00 49.12 81 GLY A N 1
ATOM 609 C CA . GLY A 1 81 ? -23.693 -4.290 10.763 1.00 49.12 81 GLY A CA 1
ATOM 610 C C . GLY A 1 81 ? -22.637 -3.203 10.516 1.00 49.12 81 GLY A C 1
ATOM 611 O O . GLY A 1 81 ? -22.279 -2.961 9.368 1.00 49.12 81 GLY A O 1
ATOM 612 N N . ALA A 1 82 ? -22.139 -2.514 11.548 1.00 52.22 82 ALA A N 1
ATOM 613 C CA . ALA A 1 82 ? -21.083 -1.506 11.392 1.00 52.22 82 ALA A CA 1
ATOM 614 C C . ALA A 1 82 ? -19.682 -2.142 11.364 1.00 52.22 82 ALA A C 1
ATOM 616 O O . ALA A 1 82 ? -18.851 -1.747 10.552 1.00 52.22 82 ALA A O 1
ATOM 617 N N . ARG A 1 83 ? -19.448 -3.180 12.183 1.00 55.50 83 ARG A N 1
ATOM 618 C CA . ARG A 1 83 ? -18.196 -3.958 12.166 1.00 55.50 83 ARG A CA 1
ATOM 619 C C . ARG A 1 83 ? -18.022 -4.738 10.862 1.00 55.50 83 ARG A C 1
ATOM 621 O O . ARG A 1 83 ? -16.944 -4.693 10.285 1.00 55.50 83 ARG A O 1
ATOM 628 N N . GLY A 1 84 ? -19.092 -5.370 10.366 1.00 58.44 84 GLY A N 1
ATOM 629 C CA . GLY A 1 84 ? -19.076 -6.046 9.063 1.00 58.44 84 GLY A CA 1
ATOM 630 C C . GLY A 1 84 ? -18.767 -5.085 7.913 1.00 58.44 84 GLY A C 1
ATOM 631 O O . GLY A 1 84 ? -17.892 -5.362 7.102 1.00 58.44 84 GLY A O 1
ATOM 632 N N . ARG A 1 85 ? -19.394 -3.899 7.904 1.00 63.78 85 ARG A N 1
ATOM 633 C CA . ARG A 1 85 ? -19.147 -2.885 6.867 1.00 63.78 85 ARG A CA 1
ATOM 634 C C . ARG A 1 85 ? -17.742 -2.289 6.918 1.00 63.78 85 ARG A C 1
ATOM 636 O O . ARG A 1 85 ? -17.177 -2.049 5.861 1.00 63.78 85 ARG A O 1
ATOM 643 N N . ALA A 1 86 ? -17.154 -2.088 8.099 1.00 61.34 86 ALA A N 1
ATOM 644 C CA . ALA A 1 86 ? -15.773 -1.610 8.210 1.00 61.34 86 ALA A CA 1
ATOM 645 C C . ALA A 1 86 ? -14.756 -2.640 7.677 1.00 61.34 86 ALA A C 1
ATOM 647 O O . ALA A 1 86 ? -13.809 -2.270 6.984 1.00 61.34 86 ALA A O 1
ATOM 648 N N . LEU A 1 87 ? -14.984 -3.931 7.940 1.00 67.69 87 LEU A N 1
ATOM 649 C CA . LEU A 1 87 ? -14.144 -5.026 7.441 1.00 67.69 87 LEU A CA 1
ATOM 650 C C . LEU A 1 87 ? -14.308 -5.228 5.926 1.00 67.69 87 LEU A C 1
ATOM 652 O O . LEU A 1 87 ? -13.311 -5.331 5.216 1.00 67.69 87 LEU A O 1
ATOM 656 N N . GLU A 1 88 ? -15.540 -5.184 5.408 1.00 70.88 88 GLU A N 1
ATOM 657 C CA . GLU A 1 88 ? -15.801 -5.193 3.961 1.00 70.88 88 GLU A CA 1
ATOM 658 C C . GLU A 1 88 ? -15.188 -3.976 3.261 1.00 70.88 88 GLU A C 1
ATOM 660 O O . GLU A 1 88 ? -14.651 -4.09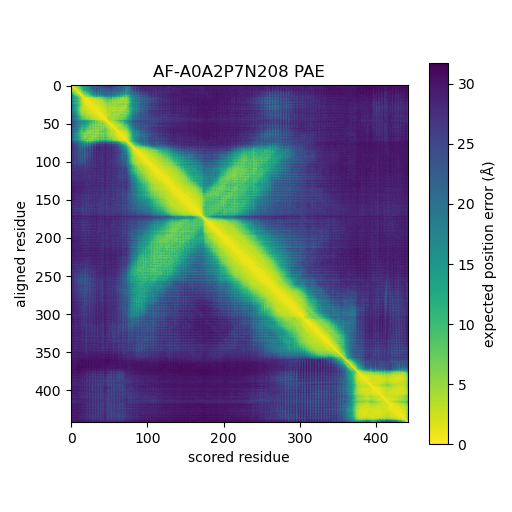4 2.161 1.00 70.88 88 GLU A O 1
ATOM 665 N N . GLN A 1 89 ? -15.241 -2.799 3.887 1.00 72.94 89 GLN A N 1
ATOM 666 C CA . GLN A 1 89 ? -14.666 -1.584 3.324 1.00 72.94 89 GLN A CA 1
ATOM 667 C C . GLN A 1 89 ? -13.135 -1.647 3.309 1.00 72.94 89 GLN A C 1
ATOM 669 O O . GLN A 1 89 ? -12.545 -1.261 2.306 1.00 72.94 89 GLN A O 1
ATOM 674 N N . SER A 1 90 ? -12.510 -2.209 4.352 1.00 69.69 90 SER A N 1
ATOM 675 C CA . SER A 1 90 ? -11.066 -2.486 4.405 1.00 69.69 90 SER A CA 1
ATOM 676 C C . SER A 1 90 ? -10.621 -3.517 3.358 1.00 69.69 90 SER A C 1
ATOM 678 O O . SER A 1 90 ? -9.600 -3.322 2.697 1.00 69.69 90 SER A O 1
ATOM 680 N N . GLN A 1 91 ? -11.404 -4.581 3.144 1.00 74.06 91 GLN A N 1
ATOM 681 C CA . GLN A 1 91 ? -11.137 -5.570 2.092 1.00 74.06 91 GLN A CA 1
ATOM 682 C C . GLN A 1 91 ? -11.288 -4.974 0.689 1.00 74.06 91 GLN A C 1
ATOM 684 O O . GLN A 1 91 ? -10.473 -5.240 -0.192 1.00 74.06 91 GLN A O 1
ATOM 689 N N . ARG A 1 92 ? -12.294 -4.119 0.471 1.00 74.25 92 ARG A N 1
ATOM 690 C CA . ARG A 1 92 ? -12.472 -3.430 -0.814 1.00 74.25 92 ARG A CA 1
ATOM 691 C C . ARG A 1 92 ? -11.351 -2.440 -1.102 1.00 74.25 92 ARG A C 1
ATOM 693 O O . ARG A 1 92 ? -10.938 -2.360 -2.254 1.00 74.25 92 ARG A O 1
ATOM 700 N N . THR A 1 93 ? -10.837 -1.717 -0.104 1.00 71.44 93 THR A N 1
ATOM 701 C CA . THR A 1 93 ? -9.684 -0.822 -0.306 1.00 71.44 93 THR A CA 1
ATOM 702 C C . THR A 1 93 ? -8.388 -1.581 -0.562 1.00 71.44 93 THR A C 1
ATOM 704 O O . THR A 1 93 ? -7.587 -1.134 -1.377 1.00 71.44 93 THR A O 1
ATOM 707 N N . THR A 1 94 ? -8.176 -2.745 0.060 1.00 70.12 94 THR A N 1
ATOM 708 C CA 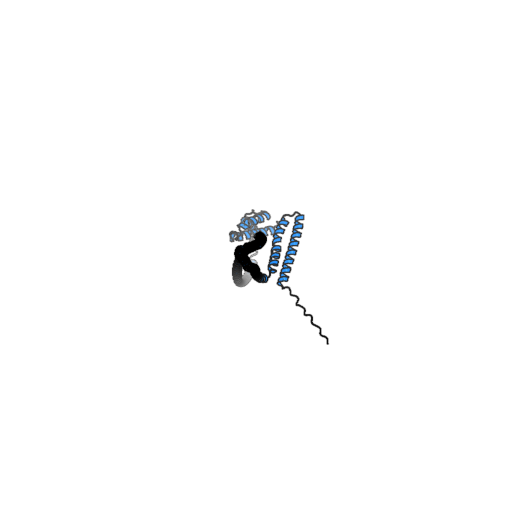. THR A 1 94 ? -7.008 -3.586 -0.266 1.00 70.12 94 THR A CA 1
ATOM 709 C C . THR A 1 94 ? -7.116 -4.198 -1.662 1.00 70.12 94 THR A C 1
ATOM 711 O O . THR A 1 94 ? -6.146 -4.150 -2.415 1.00 70.12 94 THR A O 1
ATOM 714 N N . GLN A 1 95 ? -8.295 -4.690 -2.057 1.00 75.44 95 GLN A N 1
ATOM 715 C CA . GLN A 1 95 ? -8.523 -5.204 -3.414 1.00 75.44 95 GLN A CA 1
ATOM 716 C C . GLN A 1 95 ? -8.410 -4.111 -4.483 1.00 75.44 95 GLN A C 1
ATOM 718 O O . GLN A 1 95 ? -7.824 -4.347 -5.538 1.00 75.44 95 GLN A O 1
ATOM 723 N N . SER A 1 96 ? -8.928 -2.904 -4.230 1.00 72.25 96 SER A N 1
ATOM 724 C CA . SER A 1 96 ? -8.805 -1.797 -5.183 1.00 72.25 96 SER A CA 1
ATOM 725 C C . SER A 1 96 ? -7.363 -1.305 -5.310 1.00 72.25 96 SER A C 1
ATOM 727 O O . SER A 1 96 ? -6.931 -1.010 -6.423 1.00 72.25 96 SER A O 1
ATOM 729 N N . ALA A 1 97 ? -6.596 -1.282 -4.214 1.00 65.69 97 ALA A N 1
ATOM 730 C CA . ALA A 1 97 ? -5.170 -0.967 -4.242 1.00 65.69 97 ALA A CA 1
ATOM 731 C C . ALA A 1 97 ? -4.365 -2.022 -5.020 1.00 65.69 97 ALA A C 1
ATOM 733 O O . ALA A 1 97 ? -3.520 -1.661 -5.836 1.00 65.69 97 ALA A O 1
ATOM 734 N N . GLN A 1 98 ? -4.664 -3.314 -4.839 1.00 69.88 98 GLN A N 1
ATOM 735 C CA . GLN A 1 98 ? -4.043 -4.391 -5.623 1.00 69.88 98 GLN A CA 1
ATOM 736 C C . GLN A 1 98 ? -4.387 -4.296 -7.113 1.00 69.88 98 GLN A C 1
ATOM 738 O O . GLN A 1 98 ? -3.499 -4.408 -7.954 1.00 69.88 98 GLN A O 1
ATOM 743 N N . ALA A 1 99 ? -5.652 -4.034 -7.450 1.00 72.50 99 ALA A N 1
ATOM 744 C CA . ALA A 1 99 ? -6.074 -3.857 -8.837 1.00 72.50 99 ALA A CA 1
ATOM 745 C C . ALA A 1 99 ? -5.438 -2.617 -9.490 1.00 72.50 99 ALA A C 1
ATOM 747 O O . ALA A 1 99 ? -5.115 -2.645 -10.675 1.00 72.50 99 ALA A O 1
ATOM 748 N N . ALA A 1 100 ? -5.244 -1.531 -8.734 1.00 64.88 100 ALA A N 1
ATOM 749 C CA . ALA A 1 100 ? -4.528 -0.352 -9.213 1.00 64.88 100 ALA A CA 1
ATOM 750 C C . ALA A 1 100 ? -3.043 -0.657 -9.462 1.00 64.88 100 ALA A C 1
ATOM 752 O O . ALA A 1 100 ? -2.522 -0.262 -10.502 1.00 64.88 100 ALA A O 1
ATOM 753 N N . LEU A 1 101 ? -2.391 -1.411 -8.567 1.00 64.06 101 LEU A N 1
ATOM 754 C CA . LEU A 1 101 ? -1.007 -1.855 -8.758 1.00 64.06 101 LEU A CA 1
ATOM 755 C C . LEU A 1 101 ? -0.850 -2.702 -10.027 1.00 64.06 101 LEU A C 1
ATOM 757 O O . LEU A 1 101 ? 0.066 -2.454 -10.802 1.00 64.06 101 LEU A O 1
ATOM 761 N N . ALA A 1 102 ? -1.763 -3.650 -10.258 1.00 70.00 102 ALA A N 1
ATOM 762 C CA . ALA A 1 102 ? -1.729 -4.508 -11.443 1.00 70.00 102 ALA A CA 1
ATOM 763 C C . ALA A 1 102 ? -1.826 -3.696 -12.746 1.00 70.00 102 ALA A C 1
ATOM 765 O O . ALA A 1 102 ? -1.047 -3.911 -13.664 1.00 70.00 102 ALA A O 1
ATOM 766 N N . ARG A 1 103 ? -2.707 -2.686 -12.803 1.00 74.81 103 ARG A N 1
ATOM 767 C CA . ARG A 1 103 ? -2.823 -1.814 -13.989 1.00 74.81 103 ARG A CA 1
ATOM 768 C C . ARG A 1 103 ? -1.576 -0.970 -14.243 1.00 74.81 103 ARG A C 1
ATOM 770 O O . ARG A 1 103 ? -1.269 -0.682 -15.396 1.00 74.81 103 ARG A O 1
ATOM 777 N N . VAL A 1 104 ? -0.894 -0.527 -13.185 1.00 67.94 104 VAL A N 1
ATOM 778 C CA . VAL A 1 104 ? 0.370 0.214 -13.318 1.00 67.94 104 VAL A CA 1
ATOM 779 C C . VAL A 1 104 ? 1.463 -0.705 -13.864 1.00 67.94 104 VAL A C 1
ATOM 781 O O . VAL A 1 104 ? 2.210 -0.285 -14.743 1.00 67.94 104 VAL A O 1
ATOM 784 N N . ASP A 1 105 ? 1.513 -1.957 -13.405 1.00 70.62 105 ASP A N 1
ATOM 785 C CA . ASP A 1 105 ? 2.470 -2.963 -13.881 1.00 70.62 105 ASP A CA 1
ATOM 786 C C . ASP A 1 105 ? 2.229 -3.335 -15.358 1.00 70.62 105 ASP A C 1
ATOM 788 O O . ASP A 1 105 ? 3.163 -3.334 -16.164 1.00 70.62 105 ASP A O 1
ATOM 792 N N . ASP A 1 106 ? 0.965 -3.531 -15.751 1.00 76.00 106 ASP A N 1
ATOM 793 C CA . ASP A 1 106 ? 0.561 -3.781 -17.144 1.00 76.00 106 ASP A CA 1
ATOM 794 C C . ASP A 1 106 ? 0.916 -2.594 -18.065 1.00 76.00 106 ASP A C 1
ATOM 796 O O . ASP A 1 106 ? 1.446 -2.765 -19.165 1.00 76.00 106 ASP A O 1
ATOM 800 N N . GLY A 1 107 ? 0.670 -1.359 -17.611 1.00 73.19 107 GLY A N 1
ATOM 801 C CA . GLY A 1 107 ? 1.024 -0.155 -18.368 1.00 73.19 107 GLY A CA 1
ATOM 802 C C . GLY A 1 107 ? 2.538 0.021 -18.528 1.00 73.19 107 GLY A C 1
ATOM 803 O O . GLY A 1 107 ? 3.018 0.346 -19.616 1.00 73.19 107 GLY A O 1
ATOM 804 N N . ALA A 1 108 ? 3.301 -0.238 -17.464 1.00 64.19 108 ALA A N 1
ATOM 805 C CA . ALA A 1 108 ? 4.760 -0.158 -17.467 1.00 64.19 108 ALA A CA 1
ATOM 806 C C . ALA A 1 108 ? 5.395 -1.214 -18.385 1.00 64.19 108 ALA A C 1
ATOM 808 O O . ALA A 1 108 ? 6.319 -0.902 -19.144 1.00 64.19 108 ALA A O 1
ATOM 809 N N . THR A 1 109 ? 4.880 -2.446 -18.364 1.00 73.50 109 THR A N 1
ATOM 810 C CA . THR A 1 109 ? 5.336 -3.522 -19.256 1.00 73.50 109 THR A CA 1
ATOM 811 C C . THR A 1 109 ? 5.017 -3.225 -20.716 1.00 73.50 109 THR A C 1
ATOM 813 O O . THR A 1 109 ? 5.873 -3.454 -21.573 1.00 73.50 109 THR A O 1
ATOM 816 N N . GLN A 1 110 ? 3.852 -2.643 -21.015 1.00 78.50 110 GLN A N 1
ATOM 817 C CA . GLN A 1 110 ? 3.504 -2.240 -22.378 1.00 78.50 110 GLN A CA 1
ATOM 818 C C . GLN A 1 110 ? 4.423 -1.125 -22.909 1.00 78.50 110 GLN A C 1
ATOM 820 O O . GLN A 1 110 ? 4.906 -1.219 -24.037 1.00 78.50 110 GLN A O 1
ATOM 825 N N . GLN A 1 111 ? 4.733 -0.112 -22.091 1.00 69.69 111 GLN A N 1
ATOM 826 C CA . GLN A 1 111 ? 5.676 0.953 -22.463 1.00 69.69 111 GLN A CA 1
ATOM 827 C C . GLN A 1 111 ? 7.093 0.416 -22.698 1.00 69.69 111 GLN A C 1
ATOM 829 O O . GLN A 1 111 ? 7.744 0.782 -23.677 1.00 69.69 111 GLN A O 1
ATOM 834 N N . LEU A 1 112 ? 7.562 -0.495 -21.842 1.00 69.50 112 LEU A N 1
ATOM 835 C CA . LEU A 1 112 ? 8.873 -1.123 -21.998 1.00 69.50 112 LEU A CA 1
ATOM 836 C C . LEU A 1 112 ? 8.936 -2.001 -23.260 1.00 69.50 112 LEU A C 1
ATOM 838 O O . LEU A 1 112 ? 9.953 -2.020 -23.952 1.00 69.50 112 LEU A O 1
ATOM 842 N N . ALA A 1 113 ? 7.853 -2.715 -23.579 1.00 75.31 113 ALA A N 1
ATOM 843 C CA . ALA A 1 113 ? 7.749 -3.503 -24.802 1.00 75.31 113 ALA A CA 1
ATOM 844 C C . ALA A 1 113 ? 7.784 -2.615 -26.055 1.00 75.31 113 ALA A C 1
ATOM 846 O O . ALA A 1 113 ? 8.502 -2.935 -27.002 1.00 75.31 113 ALA A O 1
ATOM 847 N N . GLN A 1 114 ? 7.076 -1.481 -26.040 1.00 79.06 114 GLN A N 1
ATOM 848 C CA . GLN A 1 114 ? 7.099 -0.518 -27.139 1.00 79.06 114 GLN A CA 1
ATOM 849 C C . GLN A 1 114 ? 8.499 0.072 -27.342 1.00 79.06 114 GLN A C 1
ATOM 851 O O . GLN A 1 114 ? 9.022 0.035 -28.453 1.00 79.06 114 GLN A O 1
ATOM 856 N N . ALA A 1 115 ? 9.153 0.525 -26.273 1.00 65.44 115 ALA A N 1
ATOM 857 C CA . ALA A 1 115 ? 10.490 1.102 -26.374 1.00 65.44 115 ALA A CA 1
ATOM 858 C C . ALA A 1 115 ? 11.545 0.069 -26.833 1.00 65.44 115 ALA A C 1
ATOM 860 O O . ALA A 1 115 ? 12.466 0.398 -27.579 1.00 65.44 115 ALA A O 1
ATOM 861 N N . ARG A 1 116 ? 11.387 -1.213 -26.463 1.00 73.75 116 ARG A N 1
ATOM 862 C CA . ARG A 1 116 ? 12.210 -2.312 -27.005 1.00 73.75 116 ARG A CA 1
ATOM 863 C C . ARG A 1 116 ? 11.969 -2.551 -28.493 1.00 73.75 116 ARG A C 1
ATOM 865 O O . ARG A 1 116 ? 12.926 -2.829 -29.210 1.00 73.75 116 ARG A O 1
ATOM 872 N N . ALA A 1 117 ? 10.723 -2.456 -28.954 1.00 77.44 117 ALA A N 1
ATOM 873 C CA . ALA A 1 117 ? 10.399 -2.587 -30.372 1.00 77.44 117 ALA A CA 1
ATOM 874 C C . ALA A 1 117 ? 11.009 -1.439 -31.195 1.00 77.44 117 ALA A C 1
ATOM 876 O O . ALA A 1 117 ? 11.582 -1.688 -32.253 1.00 77.44 117 ALA A O 1
ATOM 877 N N . GLU A 1 118 ? 10.962 -0.207 -30.681 1.00 73.94 118 GLU A N 1
ATOM 878 C CA . GLU A 1 118 ? 11.590 0.965 -31.306 1.00 73.94 118 GLU A CA 1
ATOM 879 C C . GLU A 1 118 ? 13.122 0.824 -31.369 1.00 73.94 118 GLU A C 1
ATOM 881 O O . GLU A 1 118 ? 13.719 1.028 -32.427 1.00 73.94 118 GLU A O 1
ATOM 886 N N . ALA A 1 119 ? 13.763 0.373 -30.283 1.00 63.91 119 ALA A N 1
ATOM 887 C CA . ALA A 1 119 ? 15.203 0.104 -30.269 1.00 63.91 119 ALA A CA 1
ATOM 888 C C . ALA A 1 119 ? 15.607 -1.014 -31.253 1.00 63.91 119 ALA A C 1
ATOM 890 O O . ALA A 1 119 ? 16.612 -0.894 -31.954 1.00 63.91 119 ALA A O 1
ATOM 891 N N . ALA A 1 120 ? 14.813 -2.086 -31.347 1.00 75.56 120 ALA A N 1
ATOM 892 C CA . ALA A 1 120 ? 15.050 -3.167 -32.303 1.00 75.56 120 ALA A CA 1
ATOM 893 C C . ALA A 1 120 ? 14.900 -2.694 -33.759 1.00 75.56 120 ALA A C 1
ATOM 895 O O . ALA A 1 120 ? 15.706 -3.069 -34.610 1.00 75.56 120 ALA A O 1
ATOM 896 N N . ALA A 1 121 ? 13.917 -1.834 -34.043 1.00 77.19 121 ALA A N 1
ATOM 897 C CA . ALA A 1 121 ? 13.744 -1.234 -35.363 1.00 77.19 121 ALA A CA 1
ATOM 898 C C . ALA A 1 121 ? 14.939 -0.342 -35.749 1.00 77.19 121 ALA A C 1
ATOM 900 O O . ALA A 1 121 ? 15.408 -0.409 -36.885 1.00 77.19 121 ALA A O 1
ATOM 901 N N . ALA A 1 122 ? 15.480 0.434 -34.803 1.00 66.81 122 ALA A N 1
ATOM 902 C CA . ALA A 1 122 ? 16.673 1.252 -35.029 1.00 66.81 122 ALA A CA 1
ATOM 903 C C . ALA A 1 122 ? 17.923 0.400 -35.322 1.00 66.81 122 ALA A C 1
ATOM 905 O O . ALA A 1 122 ? 18.691 0.720 -36.230 1.00 66.81 122 ALA A O 1
ATOM 906 N N . LEU A 1 123 ? 18.109 -0.717 -34.606 1.00 71.69 123 LEU A N 1
ATOM 907 C CA . LEU A 1 123 ? 19.204 -1.659 -34.872 1.00 71.69 123 LEU A CA 1
ATOM 908 C C . LEU A 1 123 ? 19.075 -2.322 -36.251 1.00 71.69 123 LEU A C 1
ATOM 910 O O . LEU A 1 123 ? 20.058 -2.388 -36.985 1.00 71.69 123 LEU A O 1
ATOM 914 N N . ALA A 1 124 ? 17.869 -2.740 -36.642 1.00 78.25 124 ALA A N 1
ATOM 915 C CA . ALA A 1 124 ? 17.628 -3.305 -37.970 1.00 78.25 124 ALA A CA 1
ATOM 916 C C . ALA A 1 124 ? 17.893 -2.285 -39.097 1.00 78.25 124 ALA A C 1
ATOM 918 O O . ALA A 1 124 ? 18.440 -2.634 -40.144 1.00 78.25 124 ALA A O 1
ATOM 919 N N . ALA A 1 125 ? 17.549 -1.010 -38.881 1.00 74.94 125 ALA A N 1
ATOM 920 C CA . ALA A 1 125 ? 17.857 0.063 -39.826 1.00 74.94 125 ALA A CA 1
ATOM 921 C C . ALA A 1 125 ? 19.375 0.282 -39.972 1.00 74.94 125 ALA A C 1
ATOM 923 O O . ALA A 1 125 ? 19.865 0.442 -41.090 1.00 74.94 125 ALA A O 1
ATOM 924 N N . LEU A 1 126 ? 20.122 0.227 -38.863 1.00 67.56 126 LEU A N 1
ATOM 925 C CA . LEU A 1 126 ? 21.586 0.299 -38.861 1.00 67.56 126 LEU A CA 1
ATOM 926 C C . LEU A 1 126 ? 22.229 -0.860 -39.636 1.00 67.56 126 LEU A C 1
ATOM 928 O O . LEU A 1 126 ? 23.113 -0.618 -40.456 1.00 67.56 126 LEU A O 1
ATOM 932 N N . GLU A 1 127 ? 21.767 -2.097 -39.432 1.00 79.06 127 GLU A N 1
ATOM 933 C CA . GLU A 1 127 ? 22.259 -3.265 -40.181 1.00 79.06 127 GLU A CA 1
ATOM 934 C C . GLU A 1 127 ? 21.983 -3.141 -41.688 1.00 79.06 127 GLU A C 1
ATOM 936 O O . GLU A 1 127 ? 22.852 -3.444 -42.509 1.00 79.06 127 GLU A O 1
ATOM 941 N N . SER A 1 128 ? 20.801 -2.643 -42.068 1.00 83.38 128 SER A N 1
ATOM 942 C CA . SER A 1 128 ? 20.458 -2.397 -43.475 1.00 83.38 128 SER A CA 1
ATOM 943 C C . SER A 1 128 ? 21.385 -1.362 -44.119 1.00 83.38 128 SER A C 1
ATOM 945 O O . SER A 1 128 ? 21.873 -1.582 -45.229 1.00 83.38 128 SER A O 1
ATOM 947 N N . LEU A 1 129 ? 21.651 -0.252 -43.425 1.00 75.44 129 LEU A N 1
ATOM 948 C CA . LEU A 1 129 ? 22.564 0.799 -43.885 1.00 75.44 129 LE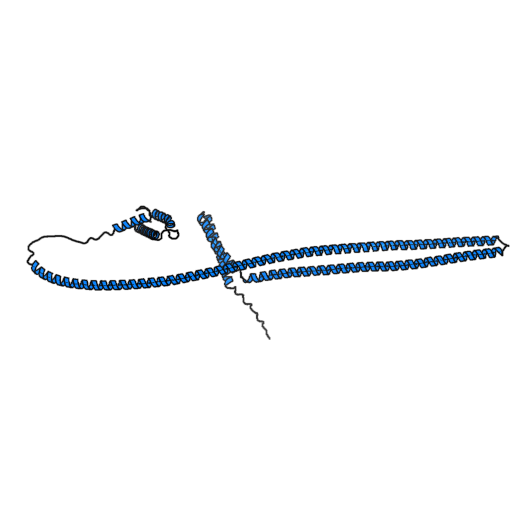U A CA 1
ATOM 949 C C . LEU A 1 129 ? 23.999 0.291 -44.032 1.00 75.44 129 LEU A C 1
ATOM 951 O O . LEU A 1 129 ? 24.659 0.600 -45.022 1.00 75.44 129 LEU A O 1
ATOM 955 N N . GLN A 1 130 ? 24.467 -0.535 -43.094 1.00 72.69 130 GLN A N 1
ATOM 956 C CA . GLN A 1 130 ? 25.787 -1.154 -43.184 1.00 72.69 130 GLN A CA 1
ATOM 957 C C . GLN A 1 130 ? 25.887 -2.096 -44.397 1.00 72.69 130 GLN A C 1
ATOM 959 O O . GLN A 1 130 ? 26.863 -2.047 -45.144 1.00 72.69 130 GLN A O 1
ATOM 964 N N . GLY A 1 131 ? 24.846 -2.889 -44.671 1.00 80.06 131 GLY A N 1
ATOM 965 C CA . GLY A 1 131 ? 24.798 -3.729 -45.871 1.00 80.06 131 GLY A CA 1
ATOM 966 C C . GLY A 1 131 ? 24.781 -2.927 -47.181 1.00 80.06 131 GLY A C 1
ATOM 967 O O . GLY A 1 131 ? 25.357 -3.350 -48.187 1.00 80.06 131 GLY A O 1
ATOM 968 N N . GLU A 1 132 ? 24.141 -1.757 -47.194 1.00 77.31 132 GLU A N 1
ATOM 969 C CA . GLU A 1 132 ? 24.135 -0.850 -48.347 1.00 77.31 132 GLU A CA 1
ATOM 970 C C . GLU A 1 132 ? 25.496 -0.157 -48.548 1.00 77.31 132 GLU A C 1
ATOM 972 O O . GLU A 1 132 ? 25.958 -0.006 -49.686 1.00 77.31 132 GLU A O 1
ATOM 977 N N . GLN A 1 133 ? 26.189 0.169 -47.453 1.00 71.00 133 GLN A N 1
ATOM 978 C CA . GLN A 1 133 ? 27.567 0.661 -47.462 1.00 71.00 133 GLN A CA 1
ATOM 979 C C . GLN A 1 133 ? 28.524 -0.371 -48.070 1.00 71.00 133 GLN A C 1
ATOM 981 O O . GLN A 1 133 ? 29.266 -0.036 -48.995 1.00 71.00 133 GLN A O 1
ATOM 986 N N . ASP A 1 134 ? 28.456 -1.630 -47.635 1.00 76.81 134 ASP A N 1
ATOM 987 C CA . ASP A 1 134 ? 29.304 -2.704 -48.165 1.00 76.81 134 ASP A CA 1
ATOM 988 C C . ASP A 1 134 ? 29.082 -2.916 -49.670 1.00 76.81 134 ASP A C 1
ATOM 990 O O . ASP A 1 134 ? 30.036 -3.079 -50.439 1.00 76.81 134 ASP A O 1
ATOM 994 N N . ARG A 1 135 ? 27.825 -2.840 -50.129 1.00 79.12 135 ARG A N 1
ATOM 995 C CA . ARG A 1 135 ? 27.493 -2.909 -51.563 1.00 79.12 135 ARG A CA 1
ATOM 996 C C . ARG A 1 135 ? 28.059 -1.727 -52.340 1.00 79.12 135 ARG A C 1
ATOM 998 O O . ARG A 1 135 ? 28.632 -1.929 -53.411 1.00 79.12 135 ARG A O 1
ATOM 1005 N N . THR A 1 136 ? 27.920 -0.513 -51.815 1.00 76.00 136 THR A N 1
ATOM 1006 C CA . THR A 1 136 ? 28.418 0.706 -52.468 1.00 76.00 136 THR A CA 1
ATOM 1007 C C . THR A 1 136 ? 29.946 0.695 -52.547 1.00 76.00 136 THR A C 1
ATOM 1009 O O . THR A 1 136 ? 30.515 0.957 -53.609 1.00 76.00 136 THR A O 1
ATOM 1012 N N . ALA A 1 137 ? 30.622 0.295 -51.466 1.00 69.75 137 ALA A N 1
ATOM 1013 C CA . ALA A 1 137 ? 32.072 0.130 -51.424 1.00 69.75 137 ALA A CA 1
ATOM 1014 C C . ALA A 1 137 ? 32.553 -0.945 -52.414 1.00 69.75 137 ALA A C 1
ATOM 1016 O O . ALA A 1 137 ? 33.521 -0.727 -53.146 1.00 69.75 137 ALA A O 1
ATOM 1017 N N . ALA A 1 138 ? 31.848 -2.078 -52.510 1.00 77.19 138 ALA A N 1
ATOM 1018 C CA . ALA A 1 138 ? 32.158 -3.129 -53.476 1.00 77.19 138 ALA A CA 1
ATOM 1019 C C . ALA A 1 138 ? 31.987 -2.660 -54.933 1.00 77.19 138 ALA A C 1
ATOM 1021 O O . ALA A 1 138 ? 32.861 -2.921 -55.766 1.00 77.19 138 ALA A O 1
ATOM 1022 N N . GLN A 1 139 ? 30.904 -1.936 -55.244 1.00 79.19 139 GLN A N 1
ATOM 1023 C CA . GLN A 1 139 ? 30.664 -1.361 -56.574 1.00 79.19 139 GLN A CA 1
ATOM 1024 C C . GLN A 1 139 ? 31.739 -0.340 -56.952 1.00 79.19 139 GLN A C 1
ATOM 1026 O O . GLN A 1 139 ? 32.285 -0.387 -58.057 1.00 79.19 139 GLN A O 1
ATOM 1031 N N . ALA A 1 140 ? 32.094 0.550 -56.027 1.00 70.31 140 ALA A N 1
ATOM 1032 C CA . ALA A 1 140 ? 33.147 1.521 -56.262 1.00 70.31 140 ALA A CA 1
ATOM 1033 C C . ALA A 1 140 ? 34.521 0.855 -56.437 1.00 70.31 140 ALA A C 1
ATOM 1035 O O . ALA A 1 140 ? 35.251 1.190 -57.370 1.00 70.31 140 ALA A O 1
ATOM 1036 N N . GLY A 1 141 ? 34.846 -0.148 -55.615 1.00 76.50 141 GLY A N 1
ATOM 1037 C CA . GLY A 1 141 ? 36.066 -0.942 -55.756 1.00 76.50 141 GLY A CA 1
ATOM 1038 C C . GLY A 1 141 ? 36.137 -1.692 -57.091 1.00 76.50 141 GLY A C 1
ATOM 1039 O O . GLY A 1 141 ? 37.202 -1.771 -57.706 1.00 76.50 141 GLY A O 1
ATOM 1040 N N . ALA A 1 142 ? 35.009 -2.206 -57.592 1.00 80.19 142 ALA A N 1
ATOM 1041 C CA . ALA A 1 142 ? 34.927 -2.791 -58.930 1.00 80.19 142 ALA A CA 1
ATOM 1042 C C . ALA A 1 142 ? 35.196 -1.749 -60.029 1.00 80.19 142 ALA A C 1
ATOM 1044 O O . ALA A 1 142 ? 35.996 -2.012 -60.926 1.00 80.19 142 ALA A O 1
ATOM 1045 N N . LYS A 1 143 ? 34.606 -0.552 -59.923 1.00 78.12 143 LYS A N 1
ATOM 1046 C CA . LYS A 1 143 ? 34.812 0.539 -60.887 1.00 78.12 143 LYS A CA 1
ATOM 1047 C C . LYS A 1 143 ? 36.258 1.046 -60.903 1.00 78.12 143 LYS A C 1
ATOM 1049 O O . LYS A 1 143 ? 36.811 1.247 -61.978 1.00 78.12 143 LYS A O 1
ATOM 1054 N N . ILE A 1 144 ? 36.897 1.188 -59.738 1.00 71.44 144 ILE A N 1
ATOM 1055 C CA . ILE A 1 144 ? 38.318 1.567 -59.634 1.00 71.44 144 ILE A CA 1
ATOM 1056 C C . ILE A 1 144 ? 39.206 0.521 -60.314 1.00 71.44 144 ILE A C 1
ATOM 1058 O O . ILE A 1 144 ? 40.082 0.886 -61.095 1.00 71.44 144 ILE A O 1
ATOM 1062 N N . ARG A 1 145 ? 38.964 -0.775 -60.070 1.00 80.38 145 ARG A N 1
ATOM 1063 C CA . ARG A 1 145 ? 39.721 -1.854 -60.725 1.00 80.38 145 ARG A CA 1
ATOM 1064 C C . ARG A 1 145 ? 39.527 -1.866 -62.241 1.00 80.38 145 ARG A C 1
ATOM 1066 O O . ARG A 1 145 ? 40.502 -2.077 -62.953 1.00 80.38 145 ARG A O 1
ATOM 1073 N N . ALA A 1 146 ? 38.310 -1.612 -62.725 1.00 81.12 146 ALA A N 1
ATOM 1074 C CA . ALA A 1 146 ? 38.031 -1.505 -64.157 1.00 81.12 146 ALA A CA 1
ATOM 1075 C C . ALA A 1 146 ? 38.812 -0.346 -64.797 1.00 81.12 146 ALA A C 1
ATOM 1077 O O . ALA A 1 146 ? 39.544 -0.563 -65.757 1.00 81.12 146 ALA A O 1
ATOM 1078 N N . LEU A 1 147 ? 38.760 0.847 -64.196 1.00 74.62 147 LEU A N 1
ATOM 1079 C CA . LEU A 1 147 ? 39.534 2.006 -64.653 1.00 74.62 147 LEU A CA 1
ATOM 1080 C C . LEU A 1 147 ? 41.047 1.732 -64.619 1.00 74.62 147 LEU A C 1
ATOM 1082 O O . LEU A 1 147 ? 41.769 2.062 -65.553 1.00 74.62 147 LEU A O 1
ATOM 1086 N N . GLN A 1 148 ? 41.552 1.080 -63.573 1.00 76.31 148 GLN A N 1
ATOM 1087 C CA . GLN A 1 148 ? 42.972 0.737 -63.478 1.00 76.31 148 GLN A CA 1
ATOM 1088 C C . GLN A 1 148 ? 43.399 -0.289 -64.546 1.00 76.31 148 GLN A C 1
ATOM 1090 O O . GLN A 1 148 ? 44.510 -0.205 -65.077 1.00 76.31 148 GLN A O 1
ATOM 1095 N N . ALA A 1 149 ? 42.513 -1.222 -64.905 1.00 83.31 149 ALA A N 1
ATOM 1096 C CA . ALA A 1 149 ? 42.736 -2.148 -66.009 1.00 83.31 149 ALA A CA 1
ATOM 1097 C C . ALA A 1 149 ? 42.754 -1.413 -67.361 1.00 83.31 149 ALA A C 1
ATOM 1099 O O . ALA A 1 149 ? 43.677 -1.624 -68.143 1.00 83.31 149 ALA A O 1
ATOM 1100 N N . GLU A 1 150 ? 41.819 -0.490 -67.604 1.00 79.44 150 GLU A N 1
ATOM 1101 C CA . GLU A 1 150 ? 41.804 0.349 -68.812 1.00 79.44 150 GLU A CA 1
ATOM 1102 C C . GLU A 1 150 ? 43.069 1.210 -68.934 1.00 79.44 150 GLU A C 1
ATOM 1104 O O . GLU A 1 150 ? 43.676 1.264 -70.003 1.00 79.44 150 GLU A O 1
ATOM 1109 N N . LEU A 1 151 ? 43.527 1.815 -67.833 1.00 74.94 151 LEU A N 1
ATOM 1110 C CA . LEU A 1 151 ? 44.762 2.600 -67.813 1.00 74.94 151 LEU A CA 1
ATOM 1111 C C . LEU A 1 151 ? 45.987 1.743 -68.141 1.00 74.94 151 LEU A C 1
ATOM 1113 O O . LEU A 1 151 ? 46.828 2.149 -68.942 1.00 74.94 151 LEU A O 1
ATOM 1117 N N . SER A 1 152 ? 46.095 0.557 -67.540 1.00 82.12 152 SER A N 1
ATOM 1118 C CA . SER A 1 152 ? 47.224 -0.339 -67.812 1.00 82.12 152 SER A CA 1
ATOM 1119 C C . SER A 1 152 ? 47.200 -0.871 -69.251 1.00 82.12 152 SER A C 1
ATOM 1121 O O . SER A 1 152 ? 48.253 -0.936 -69.885 1.00 82.12 152 SER A O 1
ATOM 1123 N N . ALA A 1 153 ? 46.019 -1.149 -69.812 1.00 81.25 153 ALA A N 1
ATOM 1124 C CA . ALA A 1 153 ? 45.859 -1.495 -71.224 1.00 81.25 153 ALA A CA 1
ATOM 1125 C C . ALA A 1 153 ? 46.264 -0.335 -72.153 1.00 81.25 153 ALA A C 1
ATOM 1127 O O . ALA A 1 153 ? 47.003 -0.549 -73.114 1.00 81.25 153 ALA A O 1
ATOM 1128 N N . ALA A 1 154 ? 45.857 0.901 -71.846 1.00 74.31 154 ALA A N 1
ATOM 1129 C CA . ALA A 1 154 ? 46.245 2.087 -72.612 1.00 74.31 154 ALA A CA 1
ATOM 1130 C C . ALA A 1 154 ? 47.763 2.343 -72.556 1.00 74.31 154 ALA A C 1
ATOM 1132 O O . ALA A 1 154 ? 48.381 2.650 -73.576 1.00 74.31 154 ALA A O 1
ATOM 1133 N N . GLN A 1 155 ? 48.392 2.155 -71.391 1.00 79.38 155 GLN A N 1
ATOM 1134 C CA . GLN A 1 155 ? 49.847 2.253 -71.235 1.00 79.38 155 GLN A CA 1
ATOM 1135 C C . GLN A 1 155 ? 50.584 1.182 -72.048 1.00 79.38 155 GLN A C 1
ATOM 1137 O O . GLN A 1 155 ? 51.577 1.486 -72.707 1.00 79.38 155 GLN A O 1
ATOM 1142 N N . GLN A 1 156 ? 50.090 -0.059 -72.056 1.00 86.38 156 GLN A N 1
ATOM 1143 C CA . GLN A 1 156 ? 50.655 -1.123 -72.890 1.00 86.38 156 GLN A CA 1
ATOM 1144 C C . GLN A 1 156 ? 50.512 -0.812 -74.384 1.00 86.38 156 GLN A C 1
ATOM 1146 O O . GLN A 1 156 ? 51.480 -0.967 -75.130 1.00 86.38 156 GLN A O 1
ATOM 1151 N N . ALA A 1 157 ? 49.345 -0.323 -74.815 1.00 78.31 157 ALA A N 1
ATOM 1152 C CA . ALA A 1 157 ? 49.113 0.097 -76.195 1.00 78.31 157 ALA A CA 1
ATOM 1153 C C . ALA A 1 157 ? 50.064 1.231 -76.609 1.00 78.31 157 ALA A C 1
ATOM 1155 O O . ALA A 1 157 ? 50.627 1.186 -77.702 1.00 78.31 157 ALA A O 1
ATOM 1156 N N . ARG A 1 158 ? 50.324 2.197 -75.715 1.00 75.88 158 ARG A N 1
ATOM 1157 C CA . ARG A 1 158 ? 51.330 3.247 -75.930 1.00 75.88 158 ARG A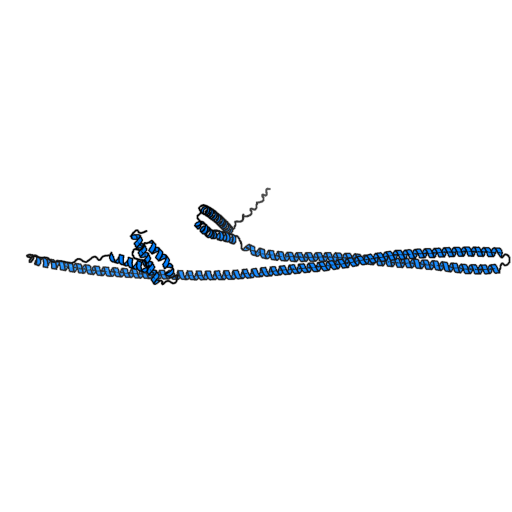 CA 1
ATOM 1158 C C . ARG A 1 158 ? 52.725 2.662 -76.144 1.00 75.88 158 ARG A C 1
ATOM 1160 O O . ARG A 1 158 ? 53.371 3.006 -77.127 1.00 75.88 158 ARG A O 1
ATOM 1167 N N . VAL A 1 159 ? 53.181 1.773 -75.260 1.00 83.75 159 VAL A N 1
ATOM 1168 C CA . VAL A 1 159 ? 54.514 1.150 -75.378 1.00 83.75 159 VAL A CA 1
ATOM 1169 C C . VAL A 1 159 ? 54.640 0.367 -76.690 1.00 83.75 159 VAL A C 1
ATOM 1171 O O . VAL A 1 159 ? 55.680 0.420 -77.347 1.00 83.75 159 VAL A O 1
ATOM 1174 N N . GLN A 1 160 ? 53.579 -0.325 -77.114 1.00 84.94 160 GLN A N 1
ATOM 1175 C CA . GLN A 1 160 ? 53.549 -1.027 -78.400 1.00 84.94 160 GLN A CA 1
ATOM 1176 C C . GLN A 1 160 ? 53.591 -0.066 -79.593 1.00 84.94 160 GLN A C 1
ATOM 1178 O O . GLN A 1 160 ? 54.324 -0.322 -80.548 1.00 84.94 160 GLN A O 1
ATOM 1183 N N . LEU A 1 161 ? 52.844 1.040 -79.542 1.00 77.69 161 LEU A N 1
ATOM 1184 C CA . LEU A 1 161 ? 52.853 2.062 -80.587 1.00 77.69 161 LEU A CA 1
ATOM 1185 C C . LEU A 1 161 ? 54.232 2.725 -80.701 1.00 77.69 161 LEU A C 1
ATOM 1187 O O . LEU A 1 161 ? 54.756 2.818 -81.805 1.00 77.69 161 LEU A O 1
ATOM 1191 N N . GLU A 1 162 ? 54.851 3.115 -79.582 1.00 77.94 162 GLU A N 1
ATOM 1192 C CA . GLU A 1 162 ? 56.217 3.658 -79.558 1.00 77.94 162 GLU A CA 1
ATOM 1193 C C . GLU A 1 162 ? 57.225 2.657 -80.144 1.00 77.94 162 GLU A C 1
ATOM 1195 O O . GLU A 1 162 ? 58.093 3.036 -80.933 1.00 77.94 162 GLU A O 1
ATOM 1200 N N . ALA A 1 163 ? 57.103 1.366 -79.813 1.00 81.94 163 ALA A N 1
ATOM 1201 C CA . ALA A 1 163 ? 57.957 0.321 -80.372 1.00 81.94 163 ALA A CA 1
ATOM 1202 C C . ALA A 1 163 ? 57.748 0.133 -81.887 1.00 81.94 163 ALA A C 1
ATOM 1204 O O . ALA A 1 163 ? 58.724 -0.050 -82.618 1.00 81.94 163 ALA A O 1
ATOM 1205 N N . ASN A 1 164 ? 56.501 0.195 -82.364 1.00 80.25 164 ASN A N 1
ATOM 1206 C CA . ASN A 1 164 ? 56.171 0.102 -83.788 1.00 80.25 164 ASN A CA 1
ATOM 1207 C C . ASN A 1 164 ? 56.667 1.331 -84.557 1.00 80.25 164 ASN A C 1
ATOM 1209 O O . ASN A 1 164 ? 57.366 1.166 -85.548 1.00 80.25 164 ASN A O 1
ATOM 1213 N N . LEU A 1 165 ? 56.423 2.542 -84.047 1.00 76.06 165 LEU A N 1
ATOM 1214 C CA . LEU A 1 165 ? 56.920 3.787 -84.636 1.00 76.06 165 LEU A CA 1
ATOM 1215 C C . LEU A 1 165 ? 58.445 3.801 -84.711 1.00 76.06 165 LEU A C 1
ATOM 1217 O O . LEU A 1 165 ? 58.990 4.149 -85.750 1.00 76.06 165 LEU A O 1
ATOM 1221 N N . ARG A 1 166 ? 59.150 3.370 -83.654 1.00 78.12 166 ARG A N 1
ATOM 1222 C CA . ARG A 1 166 ? 60.616 3.229 -83.691 1.00 78.12 166 ARG A CA 1
ATOM 1223 C C . ARG A 1 166 ? 61.069 2.238 -84.760 1.00 78.12 166 ARG A C 1
ATOM 1225 O O . ARG A 1 166 ? 62.058 2.505 -85.437 1.00 78.12 166 ARG A O 1
ATOM 1232 N N . ARG A 1 167 ? 60.369 1.109 -84.915 1.00 79.25 167 ARG A N 1
ATOM 1233 C CA . ARG A 1 167 ? 60.667 0.120 -85.961 1.00 79.25 167 ARG A CA 1
ATOM 1234 C C . ARG A 1 167 ? 60.472 0.723 -87.355 1.00 79.25 167 ARG A C 1
ATOM 1236 O O . ARG A 1 167 ? 61.368 0.601 -88.185 1.00 79.25 167 ARG A O 1
ATOM 1243 N N . ASP A 1 168 ? 59.362 1.419 -87.575 1.00 72.94 168 ASP A N 1
ATOM 1244 C CA . ASP A 1 168 ? 59.023 2.026 -88.863 1.00 72.94 168 ASP A CA 1
ATOM 1245 C C . ASP A 1 168 ? 59.986 3.176 -89.219 1.00 72.94 168 ASP A C 1
ATOM 1247 O O . ASP A 1 168 ? 60.472 3.240 -90.350 1.00 72.94 168 ASP A O 1
ATOM 1251 N N . LEU A 1 169 ? 60.373 4.011 -88.243 1.00 69.19 169 LEU A N 1
ATOM 1252 C CA . LEU A 1 169 ? 61.360 5.090 -88.421 1.00 69.19 169 LEU A CA 1
ATOM 1253 C C . LEU A 1 169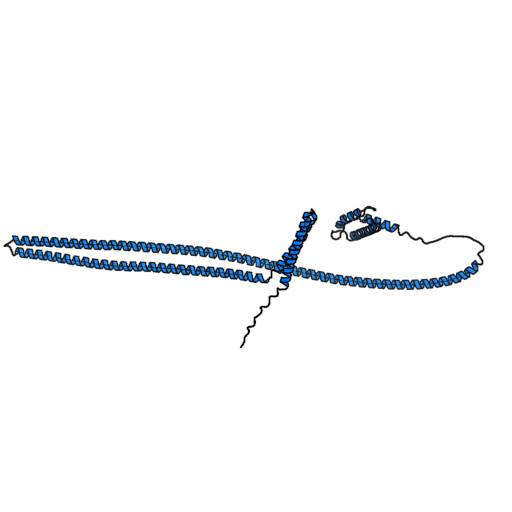 ? 62.735 4.559 -88.847 1.00 69.19 169 LEU A C 1
ATOM 1255 O O . LEU A 1 169 ? 63.400 5.161 -89.687 1.00 69.19 169 LEU A O 1
ATOM 1259 N N . VAL A 1 170 ? 63.164 3.422 -88.287 1.00 73.00 170 VAL A N 1
ATOM 1260 C CA . VAL A 1 170 ? 64.422 2.764 -88.681 1.00 73.00 170 VAL A CA 1
ATOM 1261 C C . VAL A 1 170 ? 64.352 2.269 -90.131 1.00 73.00 170 VAL A C 1
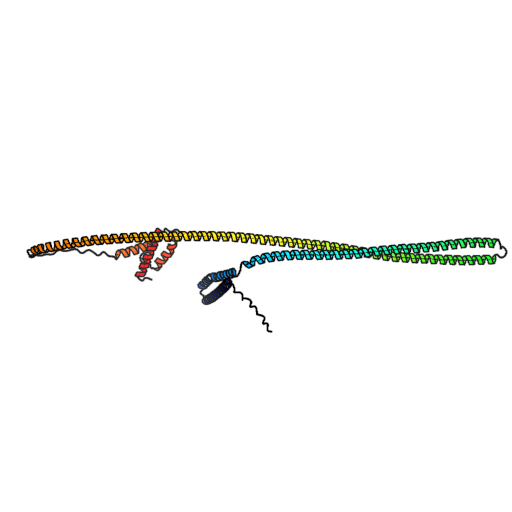ATOM 1263 O O . VAL A 1 170 ? 65.368 2.260 -90.824 1.00 73.00 170 VAL A O 1
ATOM 1266 N N . THR A 1 171 ? 63.162 1.907 -90.621 1.00 70.69 171 THR A N 1
ATOM 1267 C CA . THR A 1 171 ? 62.967 1.448 -92.007 1.00 70.69 171 THR A CA 1
ATOM 1268 C C . THR A 1 171 ? 62.743 2.573 -93.030 1.00 70.69 171 THR A C 1
ATOM 1270 O O . THR A 1 171 ? 63.050 2.374 -94.203 1.00 70.69 171 THR A O 1
ATOM 1273 N N . GLN A 1 172 ? 62.273 3.759 -92.622 1.00 62.97 172 GLN A N 1
ATOM 1274 C CA . GLN A 1 172 ? 62.021 4.921 -93.494 1.00 62.97 172 GLN A CA 1
ATOM 1275 C C . GLN A 1 172 ? 63.050 6.046 -93.271 1.00 62.97 172 GLN A C 1
ATOM 1277 O O . GLN A 1 172 ? 62.749 7.107 -92.733 1.00 62.97 172 GLN A O 1
ATOM 1282 N N . THR A 1 173 ? 64.290 5.852 -93.715 1.00 52.22 173 THR A N 1
ATOM 1283 C CA . THR A 1 173 ? 65.394 6.824 -93.550 1.00 52.22 173 THR A CA 1
ATOM 1284 C C . THR A 1 173 ? 65.496 7.888 -94.659 1.00 52.22 173 THR A C 1
ATOM 1286 O O . THR A 1 173 ? 66.564 8.464 -94.852 1.00 52.22 173 THR A O 1
ATOM 1289 N N . ALA A 1 174 ? 64.407 8.200 -95.376 1.00 54.56 174 ALA A N 1
ATOM 1290 C CA . ALA A 1 174 ? 64.431 9.182 -96.474 1.00 54.56 174 ALA A CA 1
ATOM 1291 C C . ALA A 1 174 ? 63.675 10.502 -96.212 1.00 54.56 174 ALA A C 1
ATOM 1293 O O . ALA A 1 174 ? 63.957 11.473 -96.906 1.00 54.56 174 ALA A O 1
ATOM 1294 N N . ASP A 1 175 ? 62.771 10.585 -95.225 1.00 60.38 175 ASP A N 1
ATOM 1295 C CA . ASP A 1 175 ? 61.984 11.811 -94.982 1.00 60.38 175 ASP A CA 1
ATOM 1296 C C . ASP A 1 175 ? 61.716 12.041 -93.478 1.00 60.38 175 ASP A C 1
ATOM 1298 O O . ASP A 1 175 ? 60.631 11.830 -92.934 1.00 60.38 175 ASP A O 1
ATOM 1302 N N . THR A 1 176 ? 62.775 12.417 -92.759 1.00 59.88 176 THR A N 1
ATOM 1303 C CA . THR A 1 176 ? 62.836 12.486 -91.286 1.00 59.88 176 THR A CA 1
ATOM 1304 C C . THR A 1 176 ? 61.974 13.589 -90.662 1.00 59.88 176 THR A C 1
ATOM 1306 O O . THR A 1 176 ? 61.605 13.498 -89.490 1.00 59.88 176 THR A O 1
ATOM 1309 N N . SER A 1 177 ? 61.613 14.616 -91.432 1.00 66.25 177 SER A N 1
ATOM 1310 C CA . SER A 1 177 ? 60.893 15.803 -90.952 1.00 66.25 177 SER A CA 1
ATOM 1311 C C . SER A 1 177 ? 59.424 15.515 -90.615 1.00 66.25 177 SER A C 1
ATOM 1313 O O . SER A 1 177 ? 58.919 15.956 -89.583 1.00 66.25 177 SER A O 1
ATOM 1315 N N . GLY A 1 178 ? 58.730 14.756 -91.473 1.00 67.19 178 GLY A N 1
ATOM 1316 C CA . GLY A 1 178 ? 57.304 14.446 -91.305 1.00 67.19 178 GLY A CA 1
ATOM 1317 C C . GLY A 1 178 ? 57.038 13.431 -90.192 1.00 67.19 178 GLY A C 1
ATOM 1318 O O . GLY A 1 178 ? 56.071 13.565 -89.442 1.00 67.19 178 GLY A O 1
ATOM 1319 N N . ALA A 1 179 ? 57.937 12.456 -90.029 1.00 64.94 179 ALA A N 1
ATOM 1320 C CA . ALA A 1 179 ? 57.827 11.437 -88.989 1.00 64.94 179 ALA A CA 1
ATOM 1321 C C . ALA A 1 179 ? 57.972 12.031 -87.576 1.00 64.94 179 ALA A C 1
ATOM 1323 O O . ALA A 1 179 ? 57.242 11.644 -86.665 1.00 64.94 179 ALA A O 1
ATOM 1324 N N . LEU A 1 180 ? 58.851 13.025 -87.396 1.00 70.06 180 LEU A N 1
ATOM 1325 C CA . LEU A 1 180 ? 59.040 13.690 -86.104 1.00 70.06 180 LEU A CA 1
ATOM 1326 C C . LEU A 1 180 ? 57.799 14.499 -85.683 1.00 70.06 180 LEU A C 1
ATOM 1328 O O . LEU A 1 180 ? 57.403 14.463 -84.519 1.00 70.06 180 LEU A O 1
ATOM 1332 N N . ALA A 1 181 ? 57.149 15.178 -86.634 1.00 72.44 181 ALA A N 1
ATOM 1333 C CA . ALA A 1 181 ? 55.920 15.931 -86.381 1.00 72.44 181 ALA A CA 1
ATOM 1334 C C . ALA A 1 181 ? 54.738 15.016 -86.007 1.00 72.44 181 ALA A C 1
ATOM 1336 O O . ALA A 1 181 ? 53.958 15.347 -85.114 1.00 72.44 181 ALA A O 1
ATOM 1337 N N . ALA A 1 182 ? 54.625 13.842 -86.640 1.00 70.94 182 ALA A N 1
ATOM 1338 C CA . ALA A 1 182 ? 53.609 12.850 -86.292 1.00 70.94 182 ALA A CA 1
ATOM 1339 C C . ALA A 1 182 ? 53.824 12.265 -84.884 1.00 70.94 182 ALA A C 1
ATOM 1341 O O . ALA A 1 182 ? 52.860 12.113 -84.136 1.00 70.94 182 ALA A O 1
ATOM 1342 N N . VAL A 1 183 ? 55.078 11.997 -84.492 1.00 73.31 183 VAL A N 1
ATOM 1343 C CA . VAL A 1 183 ? 55.416 11.540 -83.132 1.00 73.31 183 VAL A CA 1
ATOM 1344 C C . VAL A 1 183 ? 55.051 12.599 -82.090 1.00 73.31 183 VAL A C 1
ATOM 1346 O O . VAL A 1 183 ? 54.379 12.268 -81.119 1.00 73.31 183 VAL A O 1
ATOM 1349 N N . GLN A 1 184 ? 55.395 13.871 -82.318 1.00 78.94 184 GLN A N 1
ATOM 1350 C CA . GLN A 1 184 ? 55.033 14.963 -81.403 1.00 78.94 184 GLN A CA 1
ATOM 1351 C C . GLN A 1 184 ? 53.514 15.150 -81.273 1.00 78.94 184 GLN A C 1
ATOM 1353 O O . GLN A 1 184 ? 53.013 15.415 -80.181 1.00 78.94 184 GLN A O 1
ATOM 1358 N N . LEU A 1 185 ? 52.760 14.985 -82.367 1.00 78.69 185 LEU A N 1
ATOM 1359 C CA . LEU A 1 185 ? 51.296 15.042 -82.334 1.00 78.69 185 LEU A CA 1
ATOM 1360 C C . LEU A 1 185 ? 50.709 13.899 -81.490 1.00 78.69 185 LEU A C 1
ATOM 1362 O O . LEU A 1 185 ? 49.794 14.123 -80.699 1.00 78.69 185 LEU A O 1
ATOM 1366 N N . VAL A 1 186 ? 51.241 12.684 -81.646 1.00 75.25 186 VAL A N 1
ATOM 1367 C CA . VAL A 1 186 ? 50.813 11.501 -80.887 1.00 75.25 186 VAL A CA 1
ATOM 1368 C C . VAL A 1 186 ? 51.191 11.621 -79.408 1.00 75.25 186 VAL A C 1
ATOM 1370 O O . VAL A 1 186 ? 50.358 11.316 -78.557 1.00 75.25 186 VAL A O 1
ATOM 1373 N N . GLU A 1 187 ? 52.389 12.116 -79.082 1.00 75.75 187 GLU A N 1
ATOM 1374 C CA . GLU A 1 187 ? 52.790 12.425 -77.701 1.00 75.75 187 GLU A CA 1
ATOM 1375 C C . GLU A 1 187 ? 51.842 13.450 -77.068 1.00 75.75 187 GLU A C 1
ATOM 1377 O O . GLU A 1 187 ? 51.320 13.209 -75.982 1.00 75.75 187 GLU A O 1
ATOM 1382 N N . GLY A 1 188 ? 51.512 14.531 -77.784 1.00 80.00 188 GLY A N 1
ATOM 1383 C CA . GLY A 1 188 ? 50.555 15.533 -77.309 1.00 80.00 188 GLY A CA 1
ATOM 1384 C C . GLY A 1 188 ? 49.143 14.976 -77.080 1.00 80.00 188 GLY A C 1
ATOM 1385 O O . GLY A 1 188 ? 48.499 15.314 -76.086 1.00 80.00 188 GLY A O 1
ATOM 1386 N N . GLN A 1 189 ? 48.655 14.091 -77.958 1.00 78.50 189 GLN A N 1
ATOM 1387 C CA . GLN A 1 189 ? 47.359 13.422 -77.776 1.00 78.50 189 GLN A CA 1
ATOM 1388 C C . GLN A 1 189 ? 47.365 12.444 -76.594 1.00 78.50 189 GLN A C 1
ATOM 1390 O O . GLN A 1 189 ? 46.373 12.354 -75.869 1.00 78.50 189 GLN A O 1
ATOM 1395 N N . LEU A 1 190 ? 48.472 11.731 -76.375 1.00 73.75 190 LEU A N 1
ATOM 1396 C CA . LEU A 1 190 ? 48.634 10.806 -75.252 1.00 73.75 190 LEU A CA 1
ATOM 1397 C C . LEU A 1 190 ? 48.739 11.535 -73.915 1.00 73.75 190 LEU A C 1
ATOM 1399 O O . LEU A 1 190 ? 48.115 11.097 -72.951 1.00 73.75 190 LEU A O 1
ATOM 1403 N N . ASP A 1 191 ? 49.471 12.645 -73.852 1.00 78.50 191 ASP A N 1
ATOM 1404 C CA . ASP A 1 191 ? 49.561 13.464 -72.643 1.00 78.50 191 ASP A CA 1
ATOM 1405 C C . ASP A 1 191 ? 48.209 14.108 -72.315 1.00 78.50 191 ASP A C 1
ATOM 1407 O O . ASP A 1 191 ? 47.787 14.101 -71.156 1.00 78.50 191 ASP A O 1
ATOM 1411 N N . ALA A 1 192 ? 47.467 14.572 -73.328 1.00 78.12 192 ALA A N 1
ATOM 1412 C CA . ALA A 1 192 ? 46.100 15.058 -73.147 1.00 78.12 192 ALA A CA 1
ATOM 1413 C C . ALA A 1 192 ? 45.146 13.951 -72.656 1.00 78.12 192 ALA A C 1
ATOM 1415 O O . ALA A 1 192 ? 44.337 14.186 -71.756 1.00 78.12 192 ALA A O 1
ATOM 1416 N N . PHE A 1 193 ? 45.258 12.732 -73.196 1.00 77.56 193 PHE A N 1
ATOM 1417 C CA . PHE A 1 193 ? 44.474 11.579 -72.746 1.00 77.56 193 PHE A CA 1
ATOM 1418 C C . PHE A 1 193 ? 44.826 11.169 -71.308 1.00 77.56 193 PHE A C 1
ATOM 1420 O O . PHE A 1 193 ? 43.931 10.969 -70.488 1.00 77.56 193 PHE A O 1
ATOM 1427 N N . ALA A 1 194 ? 46.117 11.091 -70.973 1.00 75.12 194 ALA A N 1
ATOM 1428 C CA . ALA A 1 194 ? 46.590 10.768 -69.629 1.00 75.12 194 ALA A CA 1
ATOM 1429 C C . ALA A 1 194 ? 46.168 11.833 -68.604 1.00 75.12 194 ALA A C 1
ATOM 1431 O O . ALA A 1 194 ? 45.751 11.485 -67.498 1.00 75.12 194 ALA A O 1
ATOM 1432 N N . GLY A 1 195 ? 46.215 13.115 -68.983 1.00 79.38 195 GLY A N 1
ATOM 1433 C CA . GLY A 1 195 ? 45.684 14.225 -68.193 1.00 79.38 195 GLY A CA 1
ATOM 1434 C C . GLY A 1 195 ? 44.184 14.078 -67.937 1.00 79.38 195 GLY A C 1
ATOM 1435 O O . GLY A 1 195 ? 43.763 14.042 -66.783 1.00 79.38 195 GLY A O 1
ATOM 1436 N N . GLY A 1 196 ? 43.391 13.867 -68.993 1.00 81.94 196 GLY A N 1
ATOM 1437 C CA . GLY A 1 196 ? 41.943 13.664 -68.877 1.00 81.94 196 GLY A CA 1
ATOM 1438 C C . GLY A 1 196 ? 41.561 12.441 -68.034 1.00 81.94 196 GLY A C 1
ATOM 1439 O O . GLY A 1 196 ? 40.605 12.496 -67.259 1.00 81.94 196 GLY A O 1
ATOM 1440 N N . PHE A 1 197 ? 42.328 11.351 -68.122 1.00 78.00 197 PHE A N 1
ATOM 1441 C CA . PHE A 1 197 ? 42.119 10.164 -67.293 1.00 78.00 197 PHE A CA 1
ATOM 1442 C C . PHE A 1 197 ? 42.470 10.417 -65.820 1.00 78.00 197 PHE A C 1
ATOM 1444 O O . PHE A 1 197 ? 41.712 10.028 -64.930 1.00 78.00 197 PHE A O 1
ATOM 1451 N N . ASN A 1 198 ? 43.586 11.099 -65.543 1.00 79.62 198 ASN A N 1
ATOM 1452 C CA . ASN A 1 198 ? 43.949 11.499 -64.182 1.00 79.62 198 ASN A CA 1
ATOM 1453 C C . ASN A 1 198 ? 42.897 12.428 -63.566 1.00 79.62 198 ASN A C 1
ATOM 1455 O O . ASN A 1 198 ? 42.545 12.250 -62.399 1.00 79.62 198 ASN A O 1
ATOM 1459 N N . ASP A 1 199 ? 42.341 13.353 -64.348 1.00 81.56 199 ASP A N 1
ATOM 1460 C CA . ASP A 1 199 ? 41.254 14.225 -63.907 1.00 81.56 199 ASP A CA 1
ATOM 1461 C C . ASP A 1 199 ? 39.977 13.431 -63.602 1.00 81.56 199 ASP A C 1
ATOM 1463 O O . ASP A 1 199 ? 39.352 13.651 -62.561 1.00 81.56 199 ASP A O 1
ATOM 1467 N N . GLN A 1 200 ? 39.615 12.452 -64.441 1.00 78.19 200 GLN A N 1
ATOM 1468 C CA . GLN A 1 200 ? 38.485 11.553 -64.176 1.00 78.19 200 GLN A CA 1
ATOM 1469 C C . GLN A 1 200 ? 38.704 10.698 -62.925 1.00 78.19 200 GLN A C 1
ATOM 1471 O O . GLN A 1 200 ? 37.785 10.541 -62.118 1.00 78.19 200 GLN A O 1
ATOM 1476 N N . LEU A 1 201 ? 39.913 10.175 -62.717 1.00 76.81 201 LEU A N 1
ATOM 1477 C CA . LEU A 1 201 ? 40.248 9.379 -61.539 1.00 76.81 201 LEU A CA 1
ATOM 1478 C C . LEU A 1 201 ? 40.249 10.238 -60.265 1.00 76.81 201 LEU A C 1
ATOM 1480 O O . LEU A 1 201 ? 39.751 9.805 -59.225 1.00 76.81 201 LEU A O 1
ATOM 1484 N N . ALA A 1 202 ? 40.739 11.476 -60.348 1.00 79.19 202 ALA A N 1
ATOM 1485 C CA . ALA A 1 202 ? 40.674 12.444 -59.259 1.00 79.19 202 ALA A CA 1
ATOM 1486 C C . ALA A 1 202 ? 39.228 12.866 -58.949 1.00 79.19 202 ALA A C 1
ATOM 1488 O O . ALA A 1 202 ? 38.871 13.001 -57.777 1.00 79.19 202 ALA A O 1
ATOM 1489 N N . ALA A 1 203 ? 38.382 13.044 -59.968 1.00 79.69 203 ALA A N 1
ATOM 1490 C CA . ALA A 1 203 ? 36.960 13.331 -59.797 1.00 79.69 203 ALA A CA 1
ATOM 1491 C C . ALA A 1 203 ? 36.216 12.146 -59.161 1.00 79.69 203 ALA A C 1
ATOM 1493 O O . ALA A 1 203 ? 35.453 12.343 -58.217 1.00 79.69 203 ALA A O 1
ATOM 1494 N N . ALA A 1 204 ? 36.491 10.917 -59.607 1.00 74.12 204 ALA A N 1
ATOM 1495 C CA . ALA A 1 204 ? 35.920 9.702 -59.030 1.00 74.12 204 ALA A CA 1
ATOM 1496 C C . ALA A 1 204 ? 36.337 9.508 -57.562 1.00 74.12 204 ALA A C 1
ATOM 1498 O O . ALA A 1 204 ? 35.499 9.150 -56.737 1.00 74.12 204 ALA A O 1
ATOM 1499 N N . ARG A 1 205 ? 37.600 9.800 -57.212 1.00 79.38 205 ARG A N 1
ATOM 1500 C CA . ARG A 1 205 ? 38.066 9.799 -55.812 1.00 79.38 205 ARG A CA 1
ATOM 1501 C C . ARG A 1 205 ? 37.326 10.829 -54.966 1.00 79.38 205 ARG A C 1
ATOM 1503 O O . ARG A 1 205 ? 36.774 10.462 -53.942 1.00 79.38 205 ARG A O 1
ATOM 1510 N N . ARG A 1 206 ? 37.207 12.074 -55.439 1.00 83.75 206 ARG A N 1
ATOM 1511 C CA . ARG A 1 206 ? 36.445 13.118 -54.728 1.00 83.75 206 ARG A CA 1
ATOM 1512 C C . ARG A 1 206 ? 34.976 12.739 -54.521 1.00 83.75 206 ARG A C 1
ATOM 1514 O O . ARG A 1 206 ? 34.423 13.021 -53.464 1.00 83.75 206 ARG A O 1
ATOM 1521 N N . GLN A 1 207 ? 34.342 12.102 -55.508 1.00 81.19 207 GLN A N 1
ATOM 1522 C CA . GLN A 1 207 ? 32.973 11.593 -55.365 1.00 81.19 207 GLN A CA 1
ATOM 1523 C C . GLN A 1 207 ? 32.880 10.484 -54.311 1.00 81.19 207 GLN A C 1
ATOM 1525 O O . GLN A 1 207 ? 31.944 10.483 -53.515 1.00 81.19 207 GLN A O 1
ATOM 1530 N N . LEU A 1 208 ? 33.849 9.566 -54.287 1.00 77.62 208 LEU A N 1
ATOM 1531 C CA . LEU A 1 208 ? 33.919 8.501 -53.291 1.00 77.62 208 LEU A CA 1
ATOM 1532 C C . LEU A 1 208 ? 34.114 9.063 -51.878 1.00 77.62 208 LEU A C 1
ATOM 1534 O O . LEU A 1 208 ? 33.371 8.695 -50.974 1.00 77.62 208 LEU A O 1
ATOM 1538 N N . ASP A 1 209 ? 35.049 9.997 -51.711 1.00 82.06 209 ASP A N 1
ATOM 1539 C CA . ASP A 1 209 ? 35.316 10.661 -50.433 1.00 82.06 209 ASP A CA 1
ATOM 1540 C C . ASP A 1 209 ? 34.076 11.425 -49.940 1.00 82.06 209 ASP A C 1
ATOM 1542 O O . ASP A 1 209 ? 33.743 11.378 -48.757 1.00 82.06 209 ASP A O 1
ATOM 1546 N N . GLY A 1 210 ? 33.334 12.068 -50.850 1.00 83.56 210 GLY A N 1
ATOM 1547 C CA . GLY A 1 210 ? 32.066 12.728 -50.532 1.00 83.56 210 GLY A CA 1
ATOM 1548 C C . GLY A 1 210 ? 30.975 11.761 -50.057 1.00 83.56 210 GLY A C 1
ATOM 1549 O O . GLY A 1 210 ? 30.263 12.064 -49.099 1.00 83.56 210 GLY A O 1
ATOM 1550 N N . LEU A 1 211 ? 30.857 10.585 -50.683 1.00 78.50 211 LEU A N 1
ATOM 1551 C CA . LEU A 1 211 ? 29.925 9.539 -50.244 1.00 78.50 211 LEU A CA 1
ATOM 1552 C C . LEU A 1 211 ? 30.319 8.963 -48.880 1.00 78.50 211 LEU A C 1
ATOM 1554 O O . LEU A 1 211 ? 29.446 8.793 -48.031 1.00 78.50 211 LEU A O 1
ATOM 1558 N N . ILE A 1 212 ? 31.614 8.717 -48.651 1.00 78.06 212 ILE A N 1
ATOM 1559 C CA . ILE A 1 212 ? 32.131 8.248 -47.357 1.00 78.06 212 ILE A CA 1
ATOM 1560 C C . ILE A 1 212 ? 31.811 9.272 -46.267 1.00 78.06 212 ILE A C 1
ATOM 1562 O O . ILE A 1 212 ? 31.190 8.913 -45.271 1.00 78.06 212 ILE A O 1
ATOM 1566 N N . ALA A 1 213 ? 32.132 10.551 -46.483 1.00 79.94 213 ALA A N 1
ATOM 1567 C CA . ALA A 1 213 ? 31.863 11.609 -45.511 1.00 79.94 213 ALA A CA 1
ATOM 1568 C C . ALA A 1 213 ? 30.360 11.749 -45.199 1.00 79.94 213 ALA A C 1
ATOM 1570 O O . ALA A 1 213 ? 29.969 11.862 -44.036 1.00 79.94 213 ALA A O 1
ATOM 1571 N N . SER A 1 214 ? 29.499 11.689 -46.224 1.00 80.81 214 SER A N 1
ATOM 1572 C CA . SER A 1 214 ? 28.042 11.722 -46.040 1.00 80.81 214 SER A CA 1
ATOM 1573 C C . SER A 1 214 ? 27.536 10.534 -45.216 1.00 80.81 214 SER A C 1
ATOM 1575 O O . SER A 1 214 ? 26.656 10.701 -44.371 1.00 80.81 214 SER A O 1
ATOM 1577 N N . GLN A 1 215 ? 28.063 9.332 -45.452 1.00 75.00 215 GLN A N 1
ATOM 1578 C CA . GLN A 1 215 ? 27.664 8.136 -44.709 1.00 75.00 215 GLN A CA 1
ATOM 1579 C C . GLN A 1 215 ? 28.202 8.138 -43.276 1.00 75.00 215 GLN A C 1
ATOM 1581 O O . GLN A 1 215 ? 27.472 7.777 -42.356 1.00 75.00 215 GLN A O 1
ATOM 1586 N N . GLU A 1 216 ? 29.436 8.592 -43.052 1.00 80.56 216 GLU A N 1
ATOM 1587 C CA . GLU A 1 216 ? 29.987 8.772 -41.705 1.00 80.56 216 GLU A CA 1
ATOM 1588 C C . GLU A 1 216 ? 29.137 9.746 -40.886 1.00 80.56 216 GLU A C 1
ATOM 1590 O O . GLU A 1 216 ? 28.850 9.482 -39.716 1.00 80.56 216 GLU A O 1
ATOM 1595 N N . GLN A 1 217 ? 28.656 10.825 -41.510 1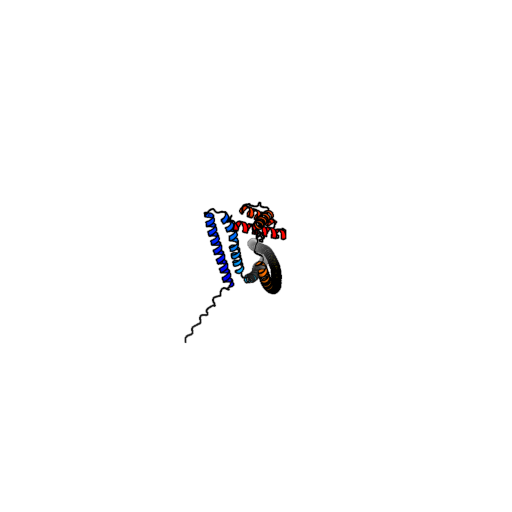.00 85.06 217 GLN A N 1
ATOM 1596 C CA . GLN A 1 217 ? 27.736 11.762 -40.874 1.00 85.06 217 GLN A CA 1
ATOM 1597 C C . GLN A 1 217 ? 26.384 11.108 -40.534 1.00 85.06 217 GLN A C 1
ATOM 1599 O O . GLN A 1 217 ? 25.868 11.320 -39.435 1.00 85.06 217 GLN A O 1
ATOM 1604 N N . GLN A 1 218 ? 25.824 10.281 -41.424 1.00 77.31 218 GLN A N 1
ATOM 1605 C CA . GLN A 1 218 ? 24.588 9.530 -41.153 1.00 77.31 218 GLN A CA 1
ATOM 1606 C C . GLN A 1 218 ? 24.767 8.505 -40.023 1.00 77.31 218 GLN A C 1
ATOM 1608 O O . GLN A 1 218 ? 23.940 8.442 -39.113 1.00 77.31 218 GLN A O 1
ATOM 1613 N N . LEU A 1 219 ? 25.871 7.751 -40.021 1.00 75.94 219 LEU A N 1
ATOM 1614 C CA . LEU A 1 219 ? 26.205 6.801 -38.955 1.00 75.94 219 LEU A CA 1
ATOM 1615 C C . LEU A 1 219 ? 26.423 7.506 -37.613 1.00 75.94 219 LEU A C 1
ATOM 1617 O O . LEU A 1 219 ? 25.986 7.003 -36.578 1.00 75.94 219 LEU A O 1
ATOM 1621 N N . ALA A 1 220 ? 27.074 8.671 -37.610 1.00 80.06 220 ALA A N 1
ATOM 1622 C CA . ALA A 1 220 ? 27.220 9.489 -36.410 1.00 80.06 220 ALA A CA 1
ATOM 1623 C C . ALA A 1 220 ? 25.855 9.968 -35.884 1.00 80.06 220 ALA A C 1
ATOM 1625 O O . ALA A 1 220 ? 25.619 9.908 -34.676 1.00 80.06 220 ALA A O 1
ATOM 1626 N N . GLY A 1 221 ? 24.945 10.368 -36.781 1.00 81.12 221 GLY A N 1
ATOM 1627 C CA . GLY A 1 221 ? 23.561 10.715 -36.450 1.00 81.12 221 GLY A CA 1
ATOM 1628 C C . GLY A 1 221 ? 22.817 9.562 -35.774 1.00 81.12 221 GLY A C 1
ATOM 1629 O O . GLY A 1 221 ? 22.352 9.711 -34.647 1.00 81.12 221 GLY A O 1
ATOM 1630 N N . LEU A 1 222 ? 22.805 8.381 -36.396 1.00 75.88 222 LEU A N 1
ATOM 1631 C CA . LEU A 1 222 ? 22.133 7.196 -35.849 1.00 75.88 222 LEU A CA 1
ATOM 1632 C C . LEU A 1 222 ? 22.748 6.712 -34.532 1.00 75.88 222 LEU A C 1
ATOM 1634 O O . LEU A 1 222 ? 22.027 6.288 -33.633 1.00 75.88 222 LEU A O 1
ATOM 1638 N N . ARG A 1 223 ? 24.075 6.804 -34.368 1.00 79.88 223 ARG A N 1
ATOM 1639 C CA . ARG A 1 223 ? 24.732 6.514 -33.080 1.00 79.88 223 ARG A CA 1
ATOM 1640 C C . ARG A 1 223 ? 24.297 7.492 -31.994 1.00 79.88 223 ARG A C 1
ATOM 1642 O O . ARG A 1 223 ? 24.094 7.076 -30.853 1.00 79.88 223 ARG A O 1
ATOM 1649 N N . SER A 1 224 ? 24.140 8.772 -32.336 1.00 82.62 224 SER A N 1
ATOM 1650 C CA . SER A 1 224 ? 23.609 9.768 -31.407 1.00 82.62 224 SER A CA 1
ATOM 1651 C C . SER A 1 224 ? 22.169 9.433 -31.022 1.00 82.62 224 SER A C 1
ATOM 1653 O O . SER A 1 224 ? 21.880 9.342 -29.831 1.00 82.62 224 SER A O 1
ATOM 1655 N N . GLU A 1 225 ? 21.296 9.149 -31.988 1.00 75.94 225 GLU A N 1
ATOM 1656 C CA . GLU A 1 225 ? 19.903 8.756 -31.736 1.00 75.94 225 GLU A CA 1
ATOM 1657 C C . GLU A 1 225 ? 19.802 7.485 -30.884 1.00 75.94 225 GLU A C 1
ATOM 1659 O O . GLU A 1 225 ? 19.081 7.473 -29.888 1.00 75.94 225 GLU A O 1
ATOM 1664 N N . ALA A 1 226 ? 20.588 6.448 -31.188 1.00 70.25 226 ALA A N 1
ATOM 1665 C CA . ALA A 1 226 ? 20.635 5.220 -30.397 1.00 70.25 226 ALA A CA 1
ATOM 1666 C C . ALA A 1 226 ? 21.095 5.484 -28.952 1.00 70.25 226 ALA A C 1
ATOM 1668 O O . ALA A 1 226 ? 20.519 4.947 -28.006 1.00 70.25 226 ALA A O 1
ATOM 1669 N N . SER A 1 227 ? 22.092 6.357 -28.758 1.00 80.50 227 SER A N 1
ATOM 1670 C CA . SER A 1 227 ? 22.551 6.749 -27.418 1.00 80.50 227 SER A CA 1
ATOM 1671 C C . SER A 1 227 ? 21.492 7.542 -26.642 1.00 80.50 227 SER A C 1
ATOM 1673 O O . SER A 1 227 ? 21.333 7.348 -25.436 1.00 80.50 227 SER A O 1
ATOM 1675 N N . GLN A 1 228 ? 20.720 8.390 -27.329 1.00 79.44 228 GLN A N 1
ATOM 1676 C CA . GLN A 1 228 ? 19.615 9.144 -26.738 1.00 79.44 228 GLN A CA 1
ATOM 1677 C C . GLN A 1 228 ? 18.451 8.222 -26.363 1.00 79.44 228 GLN A C 1
ATOM 1679 O O . GLN A 1 228 ? 17.923 8.339 -25.257 1.00 79.44 228 GLN A O 1
ATOM 1684 N N . ALA A 1 229 ? 18.093 7.273 -27.233 1.00 71.12 229 ALA A N 1
ATOM 1685 C CA . ALA A 1 229 ? 17.076 6.262 -26.957 1.00 71.12 229 ALA A CA 1
ATOM 1686 C C . ALA A 1 229 ? 17.473 5.378 -25.764 1.00 71.12 229 ALA A C 1
ATOM 1688 O O . ALA A 1 229 ? 16.656 5.136 -24.875 1.00 71.12 229 ALA A O 1
ATOM 1689 N N . GLN A 1 230 ? 18.745 4.973 -25.682 1.00 77.81 230 GLN A N 1
ATOM 1690 C CA . GLN A 1 230 ? 19.263 4.213 -24.544 1.00 77.81 230 GLN A CA 1
ATOM 1691 C C . GLN A 1 230 ? 19.193 5.021 -23.240 1.00 77.81 230 GLN A C 1
ATOM 1693 O O . GLN A 1 230 ? 18.694 4.526 -22.232 1.00 77.81 230 GLN A O 1
ATOM 1698 N N . ALA A 1 231 ? 19.609 6.290 -23.260 1.00 79.88 231 ALA A N 1
ATOM 1699 C CA . ALA A 1 231 ? 19.502 7.160 -22.092 1.00 79.88 231 ALA A CA 1
ATOM 1700 C C . ALA A 1 231 ? 18.038 7.395 -21.665 1.00 79.88 231 ALA A C 1
ATOM 1702 O O . ALA A 1 231 ? 17.752 7.508 -20.472 1.00 79.88 231 ALA A O 1
ATOM 1703 N N . ALA A 1 232 ? 17.100 7.466 -22.616 1.00 74.31 232 ALA A N 1
ATOM 1704 C CA . ALA A 1 232 ? 15.671 7.572 -22.328 1.00 74.31 232 ALA A CA 1
ATOM 1705 C C . ALA A 1 232 ? 15.117 6.290 -21.682 1.00 74.31 232 ALA A C 1
ATOM 1707 O O . ALA A 1 232 ? 14.374 6.378 -20.704 1.00 74.31 232 ALA A O 1
ATOM 1708 N N . LEU A 1 233 ? 15.525 5.113 -22.167 1.00 74.50 233 LEU A N 1
ATOM 1709 C CA . LEU A 1 233 ? 15.198 3.819 -21.562 1.00 74.50 233 LEU A CA 1
ATOM 1710 C C . LEU A 1 233 ? 15.714 3.710 -20.123 1.00 74.50 233 LEU A C 1
ATOM 1712 O O . LEU A 1 233 ? 14.969 3.292 -19.236 1.00 74.50 233 LEU A O 1
ATOM 1716 N N . ASP A 1 234 ? 16.957 4.125 -19.874 1.00 82.38 234 ASP A N 1
ATOM 1717 C CA . ASP A 1 234 ? 17.547 4.089 -18.533 1.00 82.38 234 ASP A CA 1
ATOM 1718 C C . ASP A 1 234 ? 16.823 5.045 -17.569 1.00 82.38 234 ASP A C 1
ATOM 1720 O O . ASP A 1 234 ? 16.574 4.689 -16.415 1.00 82.38 234 ASP A O 1
ATOM 1724 N N . ARG A 1 235 ? 16.400 6.227 -18.045 1.00 84.06 235 ARG A N 1
ATOM 1725 C CA . ARG A 1 235 ? 15.554 7.151 -17.266 1.00 84.06 235 ARG A CA 1
ATOM 1726 C C . ARG A 1 235 ? 14.189 6.550 -16.948 1.00 84.06 235 ARG A C 1
ATOM 1728 O O . ARG A 1 235 ? 13.795 6.565 -15.788 1.00 84.06 235 ARG A O 1
ATOM 1735 N N . LEU A 1 236 ? 13.502 5.976 -17.939 1.00 77.62 236 LEU A N 1
ATOM 1736 C CA . LEU A 1 236 ? 12.205 5.318 -17.736 1.00 77.62 236 LEU A CA 1
ATOM 1737 C C . LEU A 1 236 ? 12.309 4.174 -16.727 1.00 77.62 236 LEU A C 1
ATOM 1739 O O . LEU A 1 236 ? 11.454 4.042 -15.854 1.00 77.62 236 LEU A O 1
ATOM 1743 N N . ARG A 1 237 ? 13.377 3.376 -16.804 1.00 78.50 237 ARG A N 1
ATOM 1744 C CA . ARG A 1 237 ? 13.645 2.317 -15.832 1.00 78.50 237 ARG A CA 1
ATOM 1745 C C . ARG A 1 237 ? 13.856 2.881 -14.426 1.00 78.50 237 ARG A C 1
ATOM 1747 O O . ARG A 1 237 ? 13.254 2.375 -13.483 1.00 78.50 237 ARG A O 1
ATOM 1754 N N . GLY A 1 238 ? 14.668 3.929 -14.285 1.00 83.75 238 GLY A N 1
ATOM 1755 C CA . GLY A 1 238 ? 14.883 4.600 -13.000 1.00 83.75 238 GLY A CA 1
ATOM 1756 C C . GLY A 1 238 ? 13.590 5.169 -12.407 1.00 83.75 238 GLY A C 1
ATOM 1757 O O . GLY A 1 238 ? 13.316 4.980 -11.221 1.00 83.75 238 GLY A O 1
ATOM 1758 N N . ASP A 1 239 ? 12.753 5.793 -13.237 1.00 83.38 239 ASP A N 1
ATOM 1759 C CA . ASP A 1 239 ? 11.450 6.325 -12.830 1.00 83.38 239 ASP A CA 1
ATOM 1760 C C . ASP A 1 239 ? 10.484 5.207 -12.404 1.00 83.38 239 ASP A C 1
ATOM 1762 O O . ASP A 1 239 ? 9.794 5.346 -11.390 1.00 83.38 239 ASP A O 1
ATOM 1766 N N . GLN A 1 240 ? 10.463 4.075 -13.116 1.00 75.25 240 GLN A N 1
ATOM 1767 C CA . GLN A 1 240 ? 9.668 2.897 -12.746 1.00 75.25 240 GLN A CA 1
ATOM 1768 C C . GLN A 1 240 ? 10.130 2.289 -11.415 1.00 75.25 240 GLN A C 1
ATOM 1770 O O . GLN A 1 240 ? 9.303 2.009 -10.545 1.00 75.25 240 GLN A O 1
ATOM 1775 N N . GLU A 1 241 ? 11.440 2.126 -11.213 1.00 82.25 241 GLU A N 1
ATOM 1776 C CA . GLU A 1 241 ? 12.001 1.629 -9.951 1.00 82.25 241 GLU A CA 1
ATOM 1777 C C . GLU A 1 241 ? 11.662 2.575 -8.783 1.00 82.25 241 GLU A C 1
ATOM 1779 O O . GLU A 1 241 ? 11.247 2.122 -7.709 1.00 82.25 241 GLU A O 1
ATOM 1784 N N . ALA A 1 242 ? 11.726 3.893 -9.005 1.00 84.44 242 ALA A N 1
ATOM 1785 C CA . ALA A 1 242 ? 11.325 4.896 -8.022 1.00 84.44 242 ALA A CA 1
ATOM 1786 C C . ALA A 1 242 ? 9.813 4.865 -7.720 1.00 84.44 242 ALA A C 1
ATOM 1788 O O . ALA A 1 242 ? 9.417 4.973 -6.554 1.00 84.44 242 ALA A O 1
ATOM 1789 N N . GLN A 1 243 ? 8.954 4.690 -8.730 1.00 79.81 243 GLN A N 1
ATOM 1790 C CA . GLN A 1 243 ? 7.505 4.546 -8.543 1.00 79.81 243 GLN A CA 1
ATOM 1791 C C . GLN A 1 243 ? 7.151 3.266 -7.781 1.00 79.81 243 GLN A C 1
ATOM 1793 O O . GLN A 1 243 ? 6.365 3.322 -6.834 1.00 79.81 243 GLN A O 1
ATOM 1798 N N . LEU A 1 244 ? 7.775 2.132 -8.114 1.00 75.62 244 LEU A N 1
ATOM 1799 C CA . LEU A 1 244 ? 7.598 0.875 -7.384 1.00 75.62 244 LEU A CA 1
ATOM 1800 C C . LEU A 1 244 ? 8.042 1.004 -5.923 1.00 75.62 244 LEU A C 1
ATOM 1802 O O . LEU A 1 244 ? 7.354 0.513 -5.025 1.00 75.62 244 LEU A O 1
ATOM 1806 N N . ALA A 1 245 ? 9.152 1.696 -5.653 1.00 80.06 245 ALA A N 1
ATOM 1807 C CA . ALA A 1 245 ? 9.597 1.970 -4.288 1.00 80.06 245 ALA A CA 1
ATOM 1808 C C . ALA A 1 245 ? 8.588 2.838 -3.511 1.00 80.06 245 ALA A C 1
ATOM 1810 O O . ALA A 1 245 ? 8.279 2.536 -2.353 1.00 80.06 245 ALA A O 1
ATOM 1811 N N . ARG A 1 246 ? 8.019 3.874 -4.149 1.00 85.50 246 ARG A N 1
ATOM 1812 C CA . ARG A 1 246 ? 6.960 4.712 -3.555 1.00 85.50 246 ARG A CA 1
ATOM 1813 C C . ARG A 1 246 ? 5.699 3.904 -3.257 1.00 85.50 246 ARG A C 1
ATOM 1815 O O . ARG A 1 246 ? 5.237 3.929 -2.118 1.00 85.50 246 ARG A O 1
ATOM 1822 N N . LEU A 1 247 ? 5.208 3.123 -4.219 1.00 77.88 247 LEU A N 1
ATOM 1823 C CA . LEU A 1 247 ? 4.030 2.268 -4.046 1.00 77.88 247 LEU A CA 1
ATOM 1824 C C . LEU A 1 247 ? 4.234 1.222 -2.942 1.00 77.88 247 LEU A C 1
ATOM 1826 O O . LEU A 1 247 ? 3.338 1.009 -2.129 1.00 77.88 247 LEU A O 1
ATOM 1830 N N . ARG A 1 248 ? 5.422 0.609 -2.841 1.00 82.12 248 ARG A N 1
ATOM 1831 C CA . ARG A 1 248 ? 5.758 -0.305 -1.732 1.00 82.12 248 ARG A CA 1
ATOM 1832 C C . ARG A 1 248 ? 5.747 0.406 -0.377 1.00 82.12 248 ARG A C 1
ATOM 1834 O O . ARG A 1 248 ? 5.216 -0.142 0.587 1.00 82.12 248 ARG A O 1
ATOM 1841 N N . SER A 1 249 ? 6.292 1.622 -0.296 1.00 84.06 249 SER A N 1
ATOM 1842 C CA . SER A 1 249 ? 6.257 2.438 0.928 1.00 84.06 249 SER A CA 1
ATOM 1843 C C . SER A 1 249 ? 4.826 2.808 1.336 1.00 84.06 249 SER A C 1
ATOM 1845 O O . SER A 1 249 ? 4.485 2.747 2.519 1.00 84.06 249 SER A O 1
ATOM 1847 N N . GLU A 1 250 ? 3.979 3.178 0.376 1.00 81.94 250 GLU A N 1
ATOM 1848 C CA . GLU A 1 250 ? 2.568 3.503 0.610 1.00 81.94 250 GLU A CA 1
ATOM 1849 C C . GLU A 1 250 ? 1.764 2.271 1.035 1.00 81.94 250 GLU A C 1
ATOM 1851 O O . GLU A 1 250 ? 1.046 2.326 2.034 1.00 81.94 250 GLU A O 1
ATOM 1856 N N . ALA A 1 251 ? 1.946 1.137 0.352 1.00 70.94 251 ALA A N 1
ATOM 1857 C CA . ALA A 1 251 ? 1.315 -0.128 0.714 1.00 70.94 251 ALA A CA 1
ATOM 1858 C C . ALA A 1 251 ? 1.730 -0.584 2.121 1.00 70.94 251 ALA A C 1
ATOM 1860 O O . ALA A 1 251 ? 0.874 -0.954 2.922 1.00 70.94 251 ALA A O 1
ATOM 1861 N N . SER A 1 252 ? 3.019 -0.489 2.466 1.00 82.94 252 SER A N 1
ATOM 1862 C CA . SER A 1 252 ? 3.500 -0.806 3.815 1.00 82.94 252 SER A CA 1
ATOM 1863 C C . SER A 1 252 ? 2.851 0.090 4.871 1.00 82.94 252 SER A C 1
ATOM 1865 O O . SER A 1 252 ? 2.420 -0.411 5.906 1.00 82.94 252 SER A O 1
ATOM 1867 N N . ARG A 1 253 ? 2.727 1.400 4.610 1.00 83.75 253 ARG A N 1
ATOM 1868 C CA . ARG A 1 253 ? 2.046 2.336 5.520 1.00 83.75 253 ARG A CA 1
ATOM 1869 C C . ARG A 1 253 ? 0.563 2.004 5.688 1.00 83.75 253 ARG A C 1
ATOM 1871 O O . ARG A 1 253 ? 0.063 2.049 6.810 1.00 83.75 253 ARG A O 1
ATOM 1878 N N . ALA A 1 254 ? -0.125 1.643 4.606 1.00 71.56 254 ALA A N 1
ATOM 1879 C CA . ALA A 1 254 ? -1.529 1.238 4.646 1.00 71.56 254 ALA A CA 1
ATOM 1880 C C . ALA A 1 254 ? -1.743 -0.084 5.409 1.00 71.56 254 ALA A C 1
ATOM 1882 O O . ALA A 1 254 ? -2.718 -0.222 6.144 1.00 71.56 254 ALA A O 1
ATOM 1883 N N . ILE A 1 255 ? -0.824 -1.047 5.280 1.00 74.06 255 ILE A N 1
ATOM 1884 C CA . ILE A 1 255 ? -0.870 -2.301 6.047 1.00 74.06 255 ILE A CA 1
ATOM 1885 C C . ILE A 1 255 ? -0.669 -2.017 7.538 1.00 74.06 255 ILE A C 1
ATOM 1887 O O . ILE A 1 255 ? -1.453 -2.492 8.358 1.00 74.06 255 ILE A O 1
ATOM 1891 N N . SER A 1 256 ? 0.331 -1.208 7.898 1.00 82.56 256 SER A N 1
ATOM 1892 C CA . SER A 1 256 ? 0.577 -0.843 9.297 1.00 82.56 256 SER A CA 1
ATOM 1893 C C . SER A 1 256 ? -0.603 -0.091 9.921 1.00 82.56 256 SER A C 1
ATOM 1895 O O . SER A 1 256 ? -0.958 -0.362 11.067 1.00 82.56 256 SER A O 1
ATOM 1897 N N . SER A 1 257 ? -1.263 0.810 9.181 1.00 81.31 257 SER A N 1
ATOM 1898 C CA . SER A 1 257 ? -2.451 1.512 9.688 1.00 81.31 257 SER A CA 1
ATOM 1899 C C . SER A 1 257 ? -3.659 0.584 9.850 1.00 81.31 257 SER A C 1
ATOM 1901 O O . SER A 1 257 ? -4.377 0.686 10.845 1.00 81.31 257 SER A O 1
ATOM 1903 N N . ALA A 1 258 ? -3.859 -0.367 8.933 1.00 68.88 258 ALA A N 1
ATOM 1904 C CA . ALA A 1 258 ? -4.901 -1.383 9.057 1.00 68.88 258 ALA A CA 1
ATOM 1905 C C . ALA A 1 258 ? -4.664 -2.308 10.266 1.00 68.88 258 ALA A C 1
ATOM 1907 O O . ALA A 1 258 ? -5.609 -2.620 10.989 1.00 68.88 258 ALA A O 1
ATOM 1908 N N . GLN A 1 259 ? -3.411 -2.698 10.527 1.00 77.69 259 GLN A N 1
ATOM 1909 C CA . GLN A 1 259 ? -3.038 -3.493 11.703 1.00 77.69 259 GLN A CA 1
ATOM 1910 C C . GLN A 1 259 ? -3.281 -2.735 13.013 1.00 77.69 259 GLN A C 1
ATOM 1912 O O . GLN A 1 259 ? -3.825 -3.314 13.953 1.00 77.69 259 GLN A O 1
ATOM 1917 N N . ALA A 1 260 ? -2.948 -1.442 13.068 1.00 82.25 260 ALA A N 1
ATOM 1918 C CA . ALA A 1 260 ? -3.245 -0.601 14.228 1.00 82.25 260 ALA A CA 1
ATOM 1919 C C . ALA A 1 260 ? -4.761 -0.506 14.484 1.00 82.25 260 ALA A C 1
ATOM 1921 O O . ALA A 1 260 ? -5.218 -0.765 15.594 1.00 82.25 260 ALA A O 1
ATOM 1922 N N . ALA A 1 261 ? -5.561 -0.261 13.441 1.00 71.38 261 ALA A N 1
ATOM 1923 C CA . ALA A 1 261 ? -7.020 -0.247 13.560 1.00 71.38 261 ALA A CA 1
ATOM 1924 C C . ALA A 1 261 ? -7.590 -1.614 13.992 1.00 71.38 261 ALA A C 1
ATOM 1926 O O . ALA A 1 261 ? -8.558 -1.686 14.753 1.00 71.38 261 ALA A O 1
ATOM 1927 N N . GLN A 1 262 ? -6.990 -2.719 13.539 1.00 74.31 262 GLN A N 1
ATOM 1928 C CA . GLN A 1 262 ? -7.364 -4.058 13.987 1.00 74.31 262 GLN A CA 1
ATOM 1929 C C . GLN A 1 262 ? -7.059 -4.257 15.479 1.00 74.31 262 GLN A C 1
ATOM 1931 O O . GLN A 1 262 ? -7.927 -4.750 16.200 1.00 74.31 262 GLN A O 1
ATOM 1936 N N . ALA A 1 263 ? -5.888 -3.830 15.957 1.00 80.94 263 ALA A N 1
ATOM 1937 C CA . ALA A 1 263 ? -5.537 -3.878 17.375 1.00 80.94 263 ALA A CA 1
ATOM 1938 C C . ALA A 1 263 ? -6.514 -3.048 18.228 1.00 80.94 263 ALA A C 1
ATOM 1940 O O . ALA A 1 263 ? -7.035 -3.556 19.221 1.00 80.94 263 ALA A O 1
ATOM 1941 N N . ASP A 1 264 ? -6.872 -1.838 17.788 1.00 81.62 264 ASP A N 1
ATOM 1942 C CA . ASP A 1 264 ? -7.867 -0.997 18.468 1.00 81.62 264 ASP A CA 1
ATOM 1943 C C . ASP A 1 264 ? -9.240 -1.680 18.528 1.00 81.62 264 ASP A C 1
ATOM 1945 O O . ASP A 1 264 ? -9.899 -1.712 19.569 1.00 81.62 264 ASP A O 1
ATOM 1949 N N . THR A 1 265 ? -9.688 -2.293 17.426 1.00 75.88 265 THR A N 1
ATOM 1950 C CA . THR A 1 265 ? -10.970 -3.015 17.429 1.00 75.88 265 THR A CA 1
ATOM 1951 C C . THR A 1 265 ? -10.957 -4.258 18.317 1.00 75.88 265 THR A C 1
ATOM 1953 O O . THR A 1 265 ? -12.015 -4.592 18.864 1.00 75.88 265 THR A O 1
ATOM 1956 N N . GLN A 1 266 ? -9.810 -4.927 18.481 1.00 81.06 266 GLN A N 1
ATOM 1957 C CA . GLN A 1 266 ? -9.629 -6.030 19.428 1.00 81.06 266 GLN A CA 1
ATOM 1958 C C . GLN A 1 266 ? -9.630 -5.530 20.875 1.00 81.06 266 GLN A C 1
ATOM 1960 O O . GLN A 1 266 ? -10.325 -6.117 21.701 1.00 81.06 266 GLN A O 1
ATOM 1965 N N . ALA A 1 267 ? -8.959 -4.413 21.165 1.00 84.81 267 ALA A N 1
ATOM 1966 C CA . ALA A 1 267 ? -8.982 -3.778 22.481 1.00 84.81 267 ALA A CA 1
ATOM 1967 C C . ALA A 1 267 ? -10.413 -3.391 22.889 1.00 84.81 267 ALA A C 1
ATOM 1969 O O . ALA A 1 267 ? -10.870 -3.754 23.970 1.00 84.81 267 ALA A O 1
ATOM 1970 N N . VAL A 1 268 ? -11.181 -2.778 21.981 1.00 81.88 268 VAL A N 1
ATOM 1971 C CA . VAL A 1 268 ? -12.604 -2.466 22.214 1.00 81.88 268 VAL A CA 1
ATOM 1972 C C . VAL A 1 268 ? -13.446 -3.737 22.387 1.00 81.88 268 VAL A C 1
ATOM 1974 O O . VAL A 1 268 ? -14.400 -3.744 23.159 1.00 81.88 268 VAL A O 1
ATOM 1977 N N . ALA A 1 269 ? -13.140 -4.828 21.672 1.00 76.94 269 ALA A N 1
ATOM 1978 C CA . ALA A 1 269 ? -13.839 -6.100 21.875 1.00 76.94 269 ALA A CA 1
ATOM 1979 C C . ALA A 1 269 ? -13.582 -6.677 23.276 1.00 76.94 269 ALA A C 1
ATOM 1981 O O . ALA A 1 269 ? -14.526 -7.132 23.921 1.00 76.94 269 ALA A O 1
ATOM 1982 N N . ALA A 1 270 ? -12.328 -6.637 23.732 1.00 85.25 270 ALA A N 1
ATOM 1983 C CA . ALA A 1 270 ? -11.933 -7.098 25.057 1.00 85.25 270 ALA A CA 1
ATOM 1984 C C . ALA A 1 270 ? -12.595 -6.261 26.160 1.00 85.25 270 ALA A C 1
ATOM 1986 O O . ALA A 1 270 ? -13.160 -6.831 27.091 1.00 85.25 270 ALA A O 1
ATOM 1987 N N . ASP A 1 271 ? -12.619 -4.935 26.007 1.00 85.75 271 ASP A N 1
ATOM 1988 C CA . ASP A 1 271 ? -13.251 -4.014 26.958 1.00 85.75 271 ASP A CA 1
ATOM 1989 C C . ASP A 1 271 ? -14.768 -4.251 27.067 1.00 85.75 271 ASP A C 1
ATOM 1991 O O . ASP A 1 271 ? -15.310 -4.409 28.160 1.00 85.75 271 ASP A O 1
ATOM 1995 N N . VAL A 1 272 ? -15.460 -4.421 25.932 1.00 80.50 272 VAL A N 1
ATOM 1996 C CA . VAL A 1 272 ? -16.892 -4.780 25.924 1.00 80.50 272 VAL A CA 1
ATOM 1997 C C . VAL A 1 272 ? -17.135 -6.140 26.584 1.00 80.50 272 VAL A C 1
ATOM 1999 O O . VAL A 1 272 ? -18.109 -6.294 27.320 1.00 80.50 272 VAL A O 1
ATOM 2002 N N . SER A 1 273 ? -16.264 -7.127 26.355 1.00 84.12 273 SER A N 1
ATOM 2003 C CA . SER A 1 273 ? -16.375 -8.439 27.003 1.00 84.12 273 SER A CA 1
ATOM 2004 C C . SER A 1 273 ? -16.179 -8.343 28.519 1.00 84.12 273 SER A C 1
ATOM 2006 O O . SER A 1 273 ? -16.921 -8.976 29.269 1.00 84.12 273 SER A O 1
ATOM 2008 N N . ALA A 1 274 ? -15.219 -7.537 28.978 1.00 86.81 274 ALA A N 1
ATOM 2009 C CA . ALA A 1 274 ? -14.995 -7.281 30.399 1.00 86.81 274 ALA A CA 1
ATOM 2010 C C . ALA A 1 274 ? -16.192 -6.551 31.035 1.00 86.81 274 ALA A C 1
ATOM 2012 O O . ALA A 1 274 ? -16.633 -6.898 32.134 1.00 86.81 274 ALA A O 1
ATOM 2013 N N . GLN A 1 275 ? -16.779 -5.591 30.316 1.00 85.12 275 GLN A N 1
ATOM 2014 C CA . GLN A 1 275 ? -17.979 -4.884 30.751 1.00 85.12 275 GLN A CA 1
ATOM 2015 C C . GLN A 1 275 ? -19.194 -5.819 30.859 1.00 85.12 275 GLN A C 1
ATOM 2017 O O . GLN A 1 275 ? -19.933 -5.740 31.840 1.00 85.12 275 GLN A O 1
ATOM 2022 N N . MET A 1 276 ? -19.387 -6.738 29.904 1.00 78.44 276 MET A N 1
ATOM 2023 C CA . MET A 1 276 ? -20.446 -7.755 29.984 1.00 78.44 276 MET A CA 1
ATOM 2024 C C . MET A 1 276 ? -20.245 -8.693 31.178 1.00 78.44 276 MET A C 1
ATOM 2026 O O . MET A 1 276 ? -21.197 -8.919 31.917 1.00 78.44 276 MET A O 1
ATOM 2030 N N . ALA A 1 277 ? -19.016 -9.154 31.433 1.00 87.12 277 ALA A N 1
ATOM 2031 C CA . ALA A 1 277 ? -18.714 -9.980 32.605 1.00 87.12 277 ALA A CA 1
ATOM 2032 C C . ALA A 1 277 ? -19.012 -9.247 33.928 1.00 87.12 277 ALA A C 1
ATOM 2034 O O . ALA A 1 277 ? -19.564 -9.831 34.860 1.00 87.12 277 ALA A O 1
ATOM 2035 N N . THR A 1 278 ? -18.710 -7.946 33.991 1.00 87.88 278 THR A N 1
ATOM 2036 C CA . THR A 1 278 ? -19.019 -7.099 35.155 1.00 87.88 278 THR A CA 1
ATOM 2037 C C . THR A 1 278 ? -20.531 -6.953 35.344 1.00 87.88 278 THR A C 1
ATOM 2039 O O . THR A 1 278 ? -21.033 -7.042 36.463 1.00 87.88 278 THR A O 1
ATOM 2042 N N . MET A 1 279 ? -21.276 -6.763 34.253 1.00 80.38 279 MET A N 1
ATOM 2043 C CA . MET A 1 279 ? -22.733 -6.648 34.290 1.00 80.38 279 MET A CA 1
ATOM 2044 C C . MET A 1 279 ? -23.398 -7.965 34.718 1.00 80.38 279 MET A C 1
ATOM 2046 O O . MET A 1 279 ? -24.316 -7.938 35.535 1.00 80.38 279 MET A O 1
ATOM 2050 N N . ASP A 1 280 ? -22.901 -9.114 34.255 1.00 83.94 280 ASP A N 1
ATOM 2051 C CA . ASP A 1 280 ? -23.369 -10.431 34.706 1.00 83.94 280 ASP A CA 1
ATOM 2052 C C . ASP A 1 280 ? -23.118 -10.634 36.206 1.00 83.94 280 ASP A C 1
ATOM 2054 O O . ASP A 1 280 ? -23.999 -11.108 36.927 1.00 83.94 280 ASP A O 1
ATOM 2058 N N . GLN A 1 281 ? -21.957 -10.205 36.711 1.00 89.50 281 GLN A N 1
ATOM 2059 C CA . GLN A 1 281 ? -21.660 -10.245 38.142 1.00 89.50 281 GLN A CA 1
ATOM 2060 C C . GLN A 1 281 ? -22.617 -9.353 38.950 1.00 89.50 281 GLN A C 1
ATOM 2062 O O . GLN A 1 281 ? -23.101 -9.769 40.003 1.00 89.50 281 GLN A O 1
ATOM 2067 N N . GLN A 1 282 ? -22.944 -8.156 38.453 1.00 85.38 282 GLN A N 1
ATOM 2068 C CA . GLN A 1 282 ? -23.928 -7.269 39.084 1.00 85.38 282 GLN A CA 1
ATOM 2069 C C . GLN A 1 282 ? -25.336 -7.877 39.086 1.00 85.38 282 GLN A C 1
ATOM 2071 O O . GLN A 1 282 ? -26.033 -7.798 40.097 1.00 85.38 282 GLN A O 1
ATOM 2076 N N . ILE A 1 283 ? -25.747 -8.531 37.994 1.00 81.25 283 ILE A N 1
ATOM 2077 C CA . ILE A 1 283 ? -27.032 -9.241 37.919 1.00 81.25 283 ILE A CA 1
ATOM 2078 C C . ILE A 1 283 ? -27.071 -10.378 38.943 1.00 81.25 283 ILE A C 1
ATOM 2080 O O . ILE A 1 283 ? -28.057 -10.509 39.666 1.00 81.25 283 ILE A O 1
ATOM 2084 N N . GLN A 1 284 ? -25.998 -11.163 39.067 1.00 88.12 284 GLN A N 1
ATOM 2085 C CA . GLN A 1 284 ? -25.912 -12.227 40.071 1.00 88.12 284 GLN A CA 1
ATOM 2086 C C . GLN A 1 284 ? -25.969 -11.674 41.499 1.00 88.12 284 GLN A C 1
ATOM 2088 O O . GLN A 1 284 ? -26.687 -12.217 42.339 1.00 88.12 284 GLN A O 1
ATOM 2093 N N . GLN A 1 285 ? -25.270 -10.573 41.783 1.00 86.62 285 GLN A N 1
ATOM 2094 C CA . GLN A 1 285 ? -25.332 -9.907 43.088 1.00 86.62 285 GLN A CA 1
ATOM 2095 C C . GLN A 1 285 ? -26.739 -9.380 43.395 1.00 86.62 285 GLN A C 1
ATOM 2097 O O . GLN A 1 285 ? -27.217 -9.548 44.517 1.00 86.62 285 GLN A O 1
ATOM 2102 N N . ALA A 1 286 ? -27.427 -8.802 42.407 1.00 76.50 286 ALA A N 1
ATOM 2103 C CA . ALA A 1 286 ? -28.807 -8.345 42.547 1.00 76.50 286 ALA A CA 1
ATOM 2104 C C . ALA A 1 286 ? -29.787 -9.513 42.761 1.00 76.50 286 ALA A C 1
ATOM 2106 O O . ALA A 1 286 ? -30.680 -9.433 43.598 1.00 76.50 286 ALA A O 1
ATOM 2107 N N . GLN A 1 287 ? -29.603 -10.638 42.067 1.00 84.12 287 GLN A N 1
ATOM 2108 C CA . GLN A 1 287 ? -30.402 -11.846 42.297 1.00 84.12 287 GLN A CA 1
ATOM 2109 C C . GLN A 1 287 ? -30.177 -12.407 43.705 1.00 84.12 287 GLN A C 1
ATOM 2111 O O . GLN A 1 287 ? -31.133 -12.765 44.394 1.00 84.12 287 GLN A O 1
ATOM 2116 N N . GLN A 1 288 ? -28.925 -12.428 44.170 1.00 89.75 288 GLN A N 1
ATOM 2117 C CA . GLN A 1 288 ? -28.597 -12.838 45.532 1.00 89.75 288 GLN A CA 1
ATOM 2118 C C . GLN A 1 288 ? -29.207 -11.888 46.569 1.00 89.75 288 GLN A C 1
ATOM 2120 O O . GLN A 1 288 ? -29.789 -12.364 47.544 1.00 89.75 288 GLN A O 1
ATOM 2125 N N . SER A 1 289 ? -29.144 -10.568 46.369 1.00 83.81 289 SER A N 1
ATOM 2126 C CA . SER A 1 289 ? -29.759 -9.608 47.292 1.00 83.81 289 SER A CA 1
ATOM 2127 C C . SER A 1 289 ? -31.284 -9.744 47.321 1.00 83.81 289 SER A C 1
ATOM 2129 O O . SER A 1 289 ? -31.853 -9.802 48.410 1.00 83.81 289 SER A O 1
ATOM 2131 N N . CYS A 1 290 ? -31.938 -9.924 46.168 1.00 81.62 290 CYS A N 1
ATOM 2132 C CA . CYS A 1 290 ? -33.369 -10.221 46.090 1.00 81.62 290 CYS A CA 1
ATOM 2133 C C . CYS A 1 290 ? -33.732 -11.527 46.811 1.00 81.62 290 CYS A C 1
ATOM 2135 O O . CYS A 1 290 ? -34.715 -11.559 47.549 1.00 81.62 290 CYS A O 1
ATOM 2137 N N . SER A 1 291 ? -32.938 -12.592 46.656 1.00 87.19 291 SER A N 1
ATOM 2138 C CA . SER A 1 291 ? -33.189 -13.864 47.352 1.00 87.19 291 SER A CA 1
ATOM 2139 C C . SER A 1 291 ? -33.071 -13.725 48.875 1.00 87.19 291 SER A C 1
ATOM 2141 O O . SER A 1 291 ? -33.921 -14.230 49.605 1.00 87.19 291 SER A O 1
ATOM 2143 N N . ARG A 1 292 ? -32.085 -12.958 49.364 1.00 87.94 292 ARG A N 1
ATOM 2144 C CA . ARG A 1 292 ? -31.931 -12.653 50.795 1.00 87.94 292 ARG A CA 1
ATOM 2145 C C . ARG A 1 292 ? -33.076 -11.793 51.320 1.00 87.94 292 ARG A C 1
ATOM 2147 O O . ARG A 1 292 ? -33.591 -12.079 52.394 1.00 87.94 292 ARG A O 1
ATOM 2154 N N . ALA A 1 293 ? -33.494 -10.779 50.563 1.00 79.00 293 ALA A N 1
ATOM 2155 C CA . ALA A 1 293 ? -34.630 -9.936 50.922 1.00 79.00 293 ALA A CA 1
ATOM 2156 C C . ALA A 1 293 ? -35.926 -10.758 51.010 1.00 79.00 293 ALA A C 1
ATOM 2158 O O . ALA A 1 293 ? -36.667 -10.631 51.982 1.00 79.00 293 ALA A O 1
ATOM 2159 N N . THR A 1 294 ? -36.150 -11.663 50.053 1.00 84.56 294 THR A N 1
ATOM 2160 C CA . THR A 1 294 ? -37.299 -12.583 50.057 1.00 84.56 294 THR A CA 1
ATOM 2161 C C . THR A 1 294 ? -37.264 -13.495 51.283 1.00 84.56 294 THR A C 1
ATOM 2163 O O . THR A 1 294 ? -38.234 -13.541 52.029 1.00 84.56 294 THR A O 1
ATOM 2166 N N . ALA A 1 295 ? -36.118 -14.117 51.579 1.00 86.06 295 ALA A N 1
ATOM 2167 C CA . ALA A 1 295 ? -35.963 -14.944 52.777 1.00 86.06 295 ALA A CA 1
ATOM 2168 C C . ALA A 1 295 ? -36.178 -14.149 54.081 1.00 86.06 295 ALA A C 1
ATOM 2170 O O . ALA A 1 295 ? -36.746 -14.672 55.037 1.00 86.06 295 ALA A O 1
ATOM 2171 N N . SER A 1 296 ? -35.754 -12.880 54.129 1.00 85.94 296 SER A N 1
ATOM 2172 C CA . SER A 1 296 ? -35.988 -12.014 55.292 1.00 85.94 296 SER A CA 1
ATOM 2173 C C . SER A 1 296 ? -37.462 -11.638 55.462 1.00 85.94 296 SER A C 1
ATOM 2175 O O . SER A 1 296 ? -37.948 -11.592 56.590 1.00 85.94 296 SER A O 1
ATOM 2177 N N . LEU A 1 297 ? -38.184 -11.424 54.355 1.00 80.38 297 LEU A N 1
ATOM 2178 C CA . LEU A 1 297 ? -39.628 -11.195 54.362 1.00 80.38 297 LEU A CA 1
ATOM 2179 C C . LEU A 1 297 ? -40.371 -12.443 54.837 1.00 80.38 297 LEU A C 1
ATOM 2181 O O . LEU A 1 297 ? -41.212 -12.328 55.723 1.00 80.38 297 LEU A O 1
ATOM 2185 N N . ASP A 1 298 ? -40.019 -13.625 54.328 1.00 83.50 298 ASP A N 1
ATOM 2186 C CA . ASP A 1 298 ? -40.612 -14.890 54.777 1.00 83.50 298 ASP A CA 1
ATOM 2187 C C . ASP A 1 298 ? -40.378 -15.111 56.279 1.00 83.50 298 ASP A C 1
ATOM 2189 O O . ASP A 1 298 ? -41.308 -15.442 57.015 1.00 83.50 298 ASP A O 1
ATOM 2193 N N . ALA A 1 299 ? -39.161 -14.848 56.770 1.00 82.19 299 ALA A N 1
ATOM 2194 C CA . ALA A 1 299 ? -38.846 -14.933 58.195 1.00 82.19 299 ALA A CA 1
ATOM 2195 C C . ALA A 1 299 ? -39.662 -13.937 59.040 1.00 82.19 299 ALA A C 1
ATOM 2197 O O . ALA A 1 299 ? -40.162 -14.308 60.103 1.00 82.19 299 ALA A O 1
ATOM 2198 N N . ALA A 1 300 ? -39.841 -12.699 58.566 1.00 75.19 300 ALA A N 1
ATOM 2199 C CA . ALA A 1 300 ? -40.649 -11.686 59.245 1.00 75.19 300 ALA A CA 1
ATOM 2200 C C . ALA A 1 300 ? -42.147 -12.041 59.253 1.00 75.19 300 ALA A C 1
ATOM 2202 O O . ALA A 1 300 ? -42.839 -11.811 60.246 1.00 75.19 300 ALA A O 1
ATOM 2203 N N . VAL A 1 301 ? -42.663 -12.637 58.173 1.00 82.44 301 VAL A N 1
ATOM 2204 C CA . VAL A 1 301 ? -44.043 -13.144 58.112 1.00 82.44 301 VAL A CA 1
ATOM 2205 C C . VAL A 1 301 ? -44.237 -14.278 59.118 1.00 82.44 301 VAL A C 1
ATOM 2207 O O . VAL A 1 301 ? -45.205 -14.256 59.879 1.00 82.44 301 VAL A O 1
ATOM 2210 N N . VAL A 1 302 ? -43.297 -15.227 59.190 1.00 84.88 302 VAL A N 1
ATOM 2211 C CA . VAL A 1 302 ? -43.334 -16.314 60.181 1.00 84.88 302 VAL A CA 1
ATOM 2212 C C . VAL A 1 302 ? -43.263 -15.768 61.610 1.00 84.88 302 VAL A C 1
ATOM 2214 O O . VAL A 1 302 ? -44.074 -16.173 62.443 1.00 84.88 302 VAL A O 1
ATOM 2217 N N . SER A 1 303 ? -42.368 -14.816 61.905 1.00 78.19 303 SER A N 1
ATOM 2218 C CA . SER A 1 303 ? -42.260 -14.232 63.251 1.00 78.19 303 SER A CA 1
ATOM 2219 C C . SER A 1 303 ? -43.516 -13.452 63.645 1.00 78.19 303 SER A C 1
ATOM 2221 O O . SER A 1 303 ? -43.951 -13.513 64.792 1.00 78.19 303 SER A O 1
ATOM 2223 N N . THR A 1 304 ? -44.134 -12.745 62.694 1.00 75.31 304 THR A N 1
ATOM 2224 C CA . THR A 1 304 ? -45.394 -12.021 62.921 1.00 75.31 304 THR A CA 1
ATOM 2225 C C . THR A 1 304 ? -46.538 -12.998 63.194 1.00 75.31 304 THR A C 1
ATOM 2227 O O . THR A 1 304 ? -47.321 -12.783 64.117 1.00 75.31 304 THR A O 1
ATOM 2230 N N . GLY A 1 305 ? -46.597 -14.112 62.457 1.00 79.56 305 GLY A N 1
ATOM 2231 C CA . GLY A 1 305 ? -47.553 -15.191 62.710 1.00 79.56 305 GLY A CA 1
ATOM 2232 C C . GLY A 1 305 ? -47.378 -15.828 64.093 1.00 79.56 305 GLY A C 1
ATOM 2233 O O . GLY A 1 305 ? -48.367 -16.064 64.786 1.00 79.56 305 GLY A O 1
ATOM 2234 N N . GLN A 1 306 ? -46.134 -16.046 64.533 1.00 76.56 306 GLN A N 1
ATOM 2235 C CA . GLN A 1 306 ? -45.830 -16.536 65.884 1.00 76.56 306 GLN A CA 1
ATOM 2236 C C . GLN A 1 306 ? -46.258 -15.537 66.965 1.00 76.56 306 GLN A C 1
ATOM 2238 O O . GLN A 1 306 ? -46.973 -15.919 67.889 1.00 76.56 306 GLN A O 1
ATOM 2243 N N . GLY A 1 307 ? -45.920 -14.254 66.811 1.00 75.69 307 GLY A N 1
ATOM 2244 C CA . GLY A 1 307 ? -46.341 -13.208 67.748 1.00 75.69 307 GLY A CA 1
ATOM 2245 C C . GLY A 1 307 ? -47.864 -13.058 67.826 1.00 75.69 307 GLY A C 1
ATOM 2246 O O . GLY A 1 307 ? -48.419 -12.877 68.909 1.00 75.69 307 GLY A O 1
ATOM 2247 N N . GLN A 1 308 ? -48.570 -13.205 66.700 1.00 74.19 308 GLN A N 1
ATOM 2248 C CA . GLN A 1 308 ? -50.032 -13.197 66.682 1.00 74.19 308 GLN A CA 1
ATOM 2249 C C . GLN A 1 308 ? -50.616 -14.412 67.416 1.00 74.19 308 GLN A C 1
ATOM 2251 O O . GLN A 1 308 ? -51.571 -14.253 68.175 1.00 74.19 308 GLN A O 1
ATOM 2256 N N . ALA A 1 309 ? -50.041 -15.605 67.235 1.00 75.31 309 ALA A N 1
ATOM 2257 C CA . ALA A 1 309 ? -50.459 -16.809 67.950 1.00 75.31 309 ALA A CA 1
ATOM 2258 C C . ALA A 1 309 ? -50.229 -16.690 69.468 1.00 75.31 309 ALA A C 1
ATOM 2260 O O . ALA A 1 309 ? -51.114 -17.040 70.251 1.00 75.31 309 ALA A O 1
ATOM 2261 N N . GLU A 1 310 ? -49.089 -16.137 69.889 1.00 80.19 310 GLU A N 1
ATOM 2262 C CA . GLU A 1 310 ? -48.783 -15.861 71.299 1.00 80.19 310 GLU A CA 1
ATOM 2263 C C . GLU A 1 310 ? -49.729 -14.815 71.904 1.00 80.19 310 GLU A C 1
ATOM 2265 O O . GLU A 1 310 ? -50.236 -15.004 73.014 1.00 80.19 310 GLU A O 1
ATOM 2270 N N . ALA A 1 311 ? -50.037 -13.740 71.172 1.00 69.25 311 ALA A N 1
ATOM 2271 C CA . ALA A 1 311 ? -50.998 -12.729 71.607 1.00 69.25 311 ALA A CA 1
ATOM 2272 C C . ALA A 1 311 ? -52.407 -13.320 71.780 1.00 69.25 311 ALA A C 1
ATOM 2274 O O . ALA A 1 311 ? -53.083 -13.035 72.770 1.00 69.25 311 ALA A O 1
ATOM 2275 N N . LEU A 1 312 ? -52.835 -14.195 70.863 1.00 79.75 312 LEU A N 1
ATOM 2276 C CA . LEU A 1 312 ? -54.121 -14.893 70.940 1.00 79.75 312 LEU A CA 1
ATOM 2277 C C . LEU A 1 312 ? -54.167 -15.865 72.126 1.00 79.75 312 LEU A C 1
ATOM 2279 O O . LEU A 1 312 ? -55.156 -15.889 72.859 1.00 79.75 312 LEU A O 1
ATOM 2283 N N . ALA A 1 313 ? -53.088 -16.616 72.364 1.00 81.94 313 ALA A N 1
ATOM 2284 C CA . ALA A 1 313 ? -52.965 -17.488 73.530 1.00 81.94 313 ALA A CA 1
ATOM 2285 C C . ALA A 1 313 ? -53.016 -16.691 74.847 1.00 81.94 313 ALA A C 1
ATOM 2287 O O . ALA A 1 313 ? -53.727 -17.072 75.779 1.00 81.94 313 ALA A O 1
ATOM 2288 N N . THR A 1 314 ? -52.335 -15.542 74.899 1.00 78.69 314 THR A N 1
ATOM 2289 C CA . THR A 1 314 ? -52.333 -14.639 76.060 1.00 78.69 314 THR A CA 1
ATOM 2290 C C . THR A 1 314 ? -53.720 -14.041 76.304 1.00 78.69 314 THR A C 1
ATOM 2292 O O . THR A 1 314 ? -54.195 -14.029 77.440 1.00 78.69 314 THR A O 1
ATOM 2295 N N . ALA A 1 315 ? -54.416 -13.611 75.247 1.00 72.25 315 ALA A N 1
ATOM 2296 C CA . ALA A 1 315 ? -55.782 -13.100 75.336 1.00 72.25 315 ALA A CA 1
ATOM 2297 C C . ALA A 1 315 ? -56.764 -14.172 75.839 1.00 72.25 315 ALA A C 1
ATOM 2299 O O . ALA A 1 315 ? -57.575 -13.901 76.724 1.00 72.25 315 ALA A O 1
ATOM 2300 N N . GLN A 1 316 ? -56.651 -15.412 75.350 1.00 84.62 316 GLN A N 1
ATOM 2301 C CA . GLN A 1 316 ? -57.457 -16.533 75.846 1.00 84.62 316 GLN A CA 1
ATOM 2302 C C . GLN A 1 316 ? -57.163 -16.848 77.316 1.00 84.62 316 GLN A C 1
ATOM 2304 O O . GLN A 1 316 ? -58.081 -17.139 78.084 1.00 84.62 316 GLN A O 1
ATOM 2309 N N . GLN A 1 317 ? -55.899 -16.778 77.736 1.00 83.31 317 GLN A N 1
ATOM 2310 C CA . GLN A 1 317 ? -55.529 -16.961 79.136 1.00 83.31 317 GLN A CA 1
ATOM 2311 C C . GLN A 1 317 ? -56.099 -15.845 80.022 1.00 83.31 317 GLN A C 1
ATOM 2313 O O . GLN A 1 317 ? -56.640 -16.142 81.088 1.00 83.31 317 GLN A O 1
ATOM 2318 N N . ALA A 1 318 ? -56.034 -14.589 79.575 1.00 72.56 318 ALA A N 1
ATOM 2319 C CA . ALA A 1 318 ? -56.634 -13.455 80.273 1.00 72.56 318 ALA A CA 1
ATOM 2320 C C . ALA A 1 318 ? -58.157 -13.615 80.399 1.00 72.56 318 ALA A C 1
ATOM 2322 O O . ALA A 1 318 ? -58.704 -13.416 81.480 1.00 72.56 318 ALA A O 1
ATOM 2323 N N . GLN A 1 319 ? -58.840 -14.072 79.345 1.00 80.12 319 GLN A N 1
ATOM 2324 C CA . GLN A 1 319 ? -60.277 -14.350 79.394 1.00 80.12 319 GLN A CA 1
ATOM 2325 C C . GLN A 1 319 ? -60.619 -15.431 80.430 1.00 80.12 319 GLN A C 1
ATOM 2327 O O . GLN A 1 319 ? -61.511 -15.230 81.251 1.00 80.12 319 GLN A O 1
ATOM 2332 N N . ARG A 1 320 ? -59.858 -16.534 80.475 1.00 85.25 320 ARG A N 1
ATOM 2333 C CA . ARG A 1 320 ? -60.037 -17.575 81.506 1.00 85.25 320 ARG A CA 1
ATOM 2334 C C . ARG A 1 320 ? -59.786 -17.042 82.919 1.00 85.25 320 ARG A C 1
ATOM 2336 O O . ARG A 1 320 ? -60.447 -17.469 83.865 1.00 85.25 320 ARG A O 1
ATOM 2343 N N . GLN A 1 321 ? -58.835 -16.120 83.090 1.00 80.38 321 GLN A N 1
ATOM 2344 C CA . GLN A 1 321 ? -58.602 -15.464 84.381 1.00 80.38 321 GLN A CA 1
ATOM 2345 C C . GLN A 1 321 ? -59.773 -14.563 84.779 1.00 80.38 321 GLN A C 1
ATOM 2347 O O . GLN A 1 321 ? -60.191 -14.606 85.935 1.00 80.38 321 GLN A O 1
ATOM 2352 N N . VAL A 1 322 ? -60.334 -13.802 83.837 1.00 78.69 322 VAL A N 1
ATOM 2353 C CA . VAL A 1 322 ? -61.527 -12.976 84.069 1.00 78.69 322 VAL A CA 1
ATOM 2354 C C . VAL A 1 322 ? -62.726 -13.847 84.437 1.00 78.69 322 VAL A C 1
ATOM 2356 O O . VAL A 1 322 ? -63.403 -13.542 85.412 1.00 78.69 322 VAL A O 1
ATOM 2359 N N . GLU A 1 323 ? -62.955 -14.967 83.747 1.00 83.44 323 GLU A N 1
ATOM 2360 C CA . GLU A 1 323 ? -64.017 -15.922 84.097 1.00 83.44 323 GLU A CA 1
ATOM 2361 C C . GLU A 1 323 ? -63.828 -16.501 85.505 1.00 83.44 323 GLU A C 1
ATOM 2363 O O . GLU A 1 323 ? -64.777 -16.553 86.287 1.00 83.44 323 GLU A O 1
ATOM 2368 N N . LYS A 1 324 ? -62.592 -16.859 85.876 1.00 84.19 324 LYS A N 1
ATOM 2369 C CA . LYS A 1 324 ? -62.271 -17.347 87.226 1.00 84.19 324 LYS A CA 1
ATOM 2370 C C . LYS A 1 324 ? -62.484 -16.274 88.301 1.00 84.19 324 LYS A C 1
ATOM 2372 O O . LYS A 1 324 ? -62.972 -16.575 89.394 1.00 84.19 324 LYS A O 1
ATOM 2377 N N . LEU A 1 325 ? -62.122 -15.023 88.018 1.00 81.50 325 LEU A N 1
ATOM 2378 C CA . LEU A 1 325 ? -62.377 -13.895 88.917 1.00 81.50 325 LEU A CA 1
ATOM 2379 C C . LEU A 1 325 ? -63.877 -13.627 89.043 1.00 81.50 325 LEU A C 1
ATOM 2381 O O . LEU A 1 325 ? -64.360 -13.464 90.159 1.00 81.50 325 LEU A O 1
ATOM 2385 N N . ALA A 1 326 ? -64.623 -13.672 87.940 1.00 77.69 326 ALA A N 1
ATOM 2386 C CA . ALA A 1 326 ? -66.072 -13.516 87.934 1.00 77.69 326 ALA A CA 1
ATOM 2387 C C . ALA A 1 326 ? -66.766 -14.620 88.747 1.00 77.69 326 ALA A C 1
ATOM 2389 O O . ALA A 1 326 ? -67.631 -14.312 89.565 1.00 77.69 326 ALA A O 1
ATOM 2390 N N . SER A 1 327 ? -66.346 -15.885 88.616 1.00 82.62 327 SER A N 1
ATOM 2391 C CA . SER A 1 327 ? -66.886 -16.980 89.436 1.00 82.62 327 SER A CA 1
ATOM 2392 C C . SER A 1 327 ? -66.541 -16.825 90.919 1.00 82.62 327 SER A C 1
ATOM 2394 O O . SER A 1 327 ? -67.364 -17.116 91.783 1.00 82.62 327 SER A O 1
ATOM 2396 N N . THR A 1 328 ? -65.336 -16.331 91.225 1.00 83.06 328 THR A N 1
ATOM 2397 C CA . THR A 1 328 ? -64.911 -16.073 92.610 1.00 83.06 328 THR A CA 1
ATOM 2398 C C . THR A 1 328 ? -65.712 -14.924 93.220 1.00 83.06 328 THR A C 1
ATOM 2400 O O . THR A 1 328 ? -66.168 -15.028 94.355 1.00 83.06 328 THR A O 1
ATOM 2403 N N . LEU A 1 329 ? -65.931 -13.849 92.460 1.00 79.38 329 LEU A N 1
ATOM 2404 C CA . LEU A 1 329 ? -66.726 -12.703 92.885 1.00 79.38 329 LEU A CA 1
ATOM 2405 C C . LEU A 1 329 ? -68.194 -13.088 93.082 1.00 79.38 329 LEU A C 1
ATOM 2407 O O . LEU A 1 329 ? -68.783 -12.700 94.083 1.00 79.38 329 LEU A O 1
ATOM 2411 N N . ALA A 1 330 ? -68.772 -13.891 92.185 1.00 78.94 330 ALA A N 1
ATOM 2412 C CA . ALA A 1 330 ? -70.127 -14.413 92.348 1.00 78.94 330 ALA A CA 1
ATOM 2413 C C . ALA A 1 330 ? -70.260 -15.221 93.651 1.00 78.94 330 ALA A C 1
ATOM 2415 O O . ALA A 1 330 ? -71.159 -14.956 94.447 1.00 78.94 330 ALA A O 1
ATOM 2416 N N . ALA A 1 331 ? -69.303 -16.113 93.935 1.00 80.44 331 ALA A N 1
ATOM 2417 C CA . ALA A 1 331 ? -69.270 -16.866 95.189 1.00 80.44 331 ALA A CA 1
ATOM 2418 C C . ALA A 1 331 ? -69.106 -15.960 96.427 1.00 80.44 331 ALA A C 1
ATOM 2420 O O . ALA A 1 331 ? -69.750 -16.184 97.455 1.00 80.44 331 ALA A O 1
ATOM 2421 N N . GLN A 1 332 ? -68.284 -14.907 96.337 1.00 75.81 332 GLN A N 1
ATOM 2422 C CA . GLN A 1 332 ? -68.152 -13.908 97.401 1.00 75.81 332 GLN A CA 1
ATOM 2423 C C . GLN A 1 332 ? -69.442 -13.110 97.603 1.00 75.81 332 GLN A C 1
ATOM 2425 O O . GLN A 1 332 ? -69.830 -12.891 98.746 1.00 75.81 332 GLN A O 1
ATOM 2430 N N . MET A 1 333 ? -70.132 -12.707 96.533 1.00 74.94 333 MET A N 1
ATOM 2431 C CA . MET A 1 333 ? -71.410 -12.000 96.632 1.00 74.94 333 MET A CA 1
ATOM 2432 C C . MET A 1 333 ? -72.505 -12.883 97.228 1.00 74.94 333 MET A C 1
ATOM 2434 O O . MET A 1 333 ? -73.302 -12.389 98.021 1.00 74.94 333 MET A O 1
ATOM 2438 N N . ASP A 1 334 ? -72.535 -14.177 96.915 1.00 79.94 334 ASP A N 1
ATOM 2439 C CA . ASP A 1 334 ? -73.475 -15.108 97.542 1.00 79.94 334 ASP A CA 1
ATOM 2440 C C . ASP A 1 334 ? -73.150 -15.329 99.022 1.00 79.94 334 ASP A C 1
ATOM 2442 O O . ASP A 1 334 ? -74.053 -15.311 99.859 1.00 79.94 334 ASP A O 1
ATOM 2446 N N . THR A 1 335 ? -71.865 -15.418 99.375 1.00 76.94 335 THR A N 1
ATOM 2447 C CA . THR A 1 335 ? -71.426 -15.458 100.779 1.00 76.94 335 THR A CA 1
ATOM 2448 C C . THR A 1 335 ? -71.806 -14.166 101.507 1.00 76.94 335 THR A C 1
ATOM 2450 O O . THR A 1 335 ? -72.338 -14.213 102.612 1.00 76.94 335 THR A O 1
ATOM 2453 N N . ALA A 1 336 ? -71.608 -13.005 100.879 1.00 69.81 336 ALA A N 1
ATOM 2454 C CA . ALA A 1 336 ? -71.985 -11.709 101.429 1.00 69.81 336 ALA A CA 1
ATOM 2455 C C . ALA A 1 336 ? -73.506 -11.578 101.577 1.00 69.81 336 ALA A C 1
ATOM 2457 O O . ALA A 1 336 ? -73.969 -11.054 102.582 1.00 69.81 336 ALA A O 1
ATOM 2458 N N . ARG A 1 337 ? -74.306 -12.100 100.638 1.00 75.31 337 ARG A N 1
ATOM 2459 C CA . ARG A 1 337 ? -75.772 -12.168 100.766 1.00 75.31 337 ARG A CA 1
ATOM 2460 C C . ARG A 1 337 ? -76.201 -13.069 101.917 1.00 75.31 337 ARG A C 1
ATOM 2462 O O . ARG A 1 337 ? -77.115 -12.702 102.647 1.00 75.31 337 ARG A O 1
ATOM 2469 N N . GLN A 1 338 ? -75.545 -14.213 102.103 1.00 77.50 338 GLN A N 1
ATOM 2470 C CA . GLN A 1 338 ? -75.798 -15.103 103.239 1.00 77.50 338 GLN A CA 1
ATOM 2471 C C . GLN A 1 338 ? -75.421 -14.433 104.567 1.00 77.50 338 GLN A C 1
ATOM 2473 O O . GLN A 1 338 ? -76.204 -14.472 105.514 1.00 77.50 338 GLN A O 1
ATOM 2478 N N . GLN A 1 339 ? -74.271 -13.757 104.623 1.00 74.75 339 GLN A N 1
ATOM 2479 C CA . GLN A 1 339 ? -73.843 -12.979 105.786 1.00 74.75 339 GLN A CA 1
ATOM 2480 C C . GLN A 1 339 ? -74.772 -11.798 106.055 1.00 74.75 339 GLN A C 1
ATOM 2482 O O . GLN A 1 339 ? -75.089 -11.549 107.208 1.00 74.75 339 GLN A O 1
ATOM 2487 N N . LEU A 1 340 ? -75.254 -11.104 105.022 1.00 71.88 340 LEU A N 1
ATOM 2488 C CA . LEU A 1 340 ? -76.221 -10.021 105.163 1.00 71.88 340 LEU A CA 1
ATOM 2489 C C . LEU A 1 340 ? -77.560 -10.566 105.665 1.00 71.88 340 LEU A C 1
ATOM 2491 O O . LEU A 1 340 ? -78.136 -9.986 106.570 1.00 71.88 340 LEU A O 1
ATOM 2495 N N . ALA A 1 341 ? -78.043 -11.697 105.148 1.00 73.44 341 ALA A N 1
ATOM 2496 C CA . ALA A 1 341 ? -79.257 -12.337 105.652 1.00 73.44 341 ALA A CA 1
ATOM 2497 C C . ALA A 1 341 ? -79.114 -12.738 107.132 1.00 73.44 341 ALA A C 1
ATOM 2499 O O . ALA A 1 341 ? -80.020 -12.484 107.928 1.00 73.44 341 ALA A O 1
ATOM 2500 N N . ALA A 1 342 ? -77.955 -13.281 107.518 1.00 70.81 342 ALA A N 1
ATOM 2501 C CA . ALA A 1 342 ? -77.624 -13.582 108.908 1.00 70.81 342 ALA A CA 1
ATOM 2502 C C . ALA A 1 342 ? -77.502 -12.308 109.763 1.00 70.81 342 ALA A C 1
ATOM 2504 O O . ALA A 1 342 ? -78.018 -12.267 110.875 1.00 70.81 342 ALA A O 1
ATOM 2505 N N . ALA A 1 343 ? -76.891 -11.246 109.238 1.00 64.88 343 ALA A N 1
ATOM 2506 C CA . ALA A 1 343 ? -76.745 -9.957 109.904 1.00 64.88 343 ALA A CA 1
ATOM 2507 C C . ALA A 1 343 ? -78.079 -9.217 110.031 1.00 64.88 343 ALA A C 1
ATOM 2509 O O . ALA A 1 343 ? -78.291 -8.556 111.033 1.00 64.88 343 ALA A O 1
ATOM 2510 N N . VAL A 1 344 ? -79.008 -9.351 109.080 1.00 71.12 344 VAL A N 1
ATOM 2511 C CA . VAL A 1 344 ? -80.378 -8.828 109.191 1.00 71.12 344 VAL A CA 1
ATOM 2512 C C . VAL A 1 344 ? -81.169 -9.619 110.232 1.00 71.12 344 VAL A C 1
ATOM 2514 O O . VAL A 1 344 ? -81.937 -9.026 110.985 1.00 71.12 344 VAL A O 1
ATOM 2517 N N . GLN A 1 345 ? -80.978 -10.936 110.337 1.00 70.06 345 GLN A N 1
ATOM 2518 C CA . GLN A 1 345 ? -81.568 -11.715 111.432 1.00 70.06 345 GLN A CA 1
ATOM 2519 C C . GLN A 1 345 ? -80.971 -11.334 112.793 1.00 70.06 345 GLN A C 1
ATOM 2521 O O . GLN A 1 345 ? -81.723 -11.107 113.739 1.00 70.06 345 GLN A O 1
ATOM 2526 N N . ALA A 1 346 ? -79.650 -11.181 112.878 1.00 63.28 346 ALA A N 1
ATOM 2527 C CA . ALA A 1 346 ? -78.961 -10.723 114.080 1.00 63.28 346 ALA A CA 1
ATOM 2528 C C . ALA A 1 346 ? -79.316 -9.269 114.428 1.00 63.28 346 ALA A C 1
ATOM 2530 O O . ALA A 1 346 ? -79.479 -8.945 115.594 1.00 63.28 346 ALA A O 1
ATOM 2531 N N . SER A 1 347 ? -79.508 -8.403 113.430 1.00 55.59 347 SER A N 1
ATOM 2532 C CA . SER A 1 347 ? -79.971 -7.023 113.589 1.00 55.59 347 SER A CA 1
ATOM 2533 C C . SER A 1 347 ? -81.413 -6.980 114.063 1.00 55.59 347 SER A C 1
ATOM 2535 O O . SER A 1 347 ? -81.694 -6.174 114.928 1.00 55.59 347 SER A O 1
ATOM 2537 N N . LYS A 1 348 ? -82.314 -7.857 113.602 1.00 64.75 348 LYS A N 1
ATOM 2538 C CA . LYS A 1 348 ? -83.667 -7.967 114.178 1.00 64.75 348 LYS A CA 1
ATOM 2539 C C . LYS A 1 348 ? -83.628 -8.390 115.649 1.00 64.75 348 LYS A C 1
ATOM 2541 O O . LYS A 1 348 ? -84.333 -7.802 116.459 1.00 64.75 348 LYS A O 1
ATOM 2546 N N . GLN A 1 349 ? -82.759 -9.338 115.999 1.00 57.56 349 GLN A N 1
ATOM 2547 C CA . GLN A 1 349 ? -82.529 -9.744 117.392 1.00 57.56 349 GLN A CA 1
ATOM 2548 C C . GLN A 1 349 ? -81.875 -8.628 118.223 1.00 57.56 349 GLN A C 1
ATOM 2550 O O . GLN A 1 349 ? -82.196 -8.460 119.394 1.00 57.56 349 GLN A O 1
ATOM 2555 N N . ALA A 1 350 ? -80.989 -7.834 117.621 1.00 48.66 350 ALA A N 1
ATOM 2556 C CA . ALA A 1 350 ? -80.380 -6.674 118.256 1.00 48.66 350 ALA A CA 1
ATOM 2557 C C . ALA A 1 350 ? -81.361 -5.497 118.364 1.00 48.66 350 ALA A C 1
ATOM 2559 O O . ALA A 1 350 ? -81.320 -4.800 119.363 1.00 48.66 350 ALA A O 1
ATOM 2560 N N . GLN A 1 351 ? -82.288 -5.305 117.420 1.00 49.00 351 GLN A N 1
ATOM 2561 C CA . GLN A 1 351 ? -83.322 -4.266 117.463 1.00 49.00 351 GLN A CA 1
ATOM 2562 C C . GLN A 1 351 ? -84.302 -4.520 118.620 1.00 49.00 351 GLN A C 1
ATOM 2564 O O . GLN A 1 351 ? -84.660 -3.588 119.325 1.00 49.00 351 GLN A O 1
ATOM 2569 N N . GLU A 1 352 ? -84.629 -5.785 118.913 1.00 54.44 352 GLU A N 1
ATOM 2570 C CA . GLU A 1 352 ? -85.397 -6.179 120.112 1.00 54.44 352 GLU A CA 1
ATOM 2571 C C . GLU A 1 352 ? -84.652 -5.927 121.444 1.00 54.44 352 GLU A C 1
ATOM 2573 O O . GLU A 1 352 ? -85.264 -5.894 122.522 1.00 54.44 352 GLU A O 1
ATOM 2578 N N . VAL A 1 353 ? -83.326 -5.768 121.385 1.00 51.72 353 VAL A N 1
ATOM 2579 C CA . VAL A 1 353 ? -82.452 -5.438 122.523 1.00 51.72 353 VAL A CA 1
ATOM 2580 C C . VAL A 1 353 ? -82.171 -3.927 122.589 1.00 51.72 353 VAL A C 1
ATOM 2582 O O . VAL A 1 353 ? -82.062 -3.383 123.685 1.00 51.72 353 VAL A O 1
ATOM 2585 N N . VAL A 1 354 ? -82.135 -3.232 121.448 1.00 46.81 354 VAL A N 1
ATOM 2586 C CA . VAL A 1 354 ? -81.934 -1.779 121.306 1.00 46.81 354 VAL A CA 1
ATOM 2587 C C . VAL A 1 354 ? -83.215 -0.997 121.631 1.00 46.81 354 VAL A C 1
ATOM 2589 O O . VAL A 1 354 ? -83.125 -0.015 122.363 1.00 46.81 354 VAL A O 1
ATOM 2592 N N . ASP A 1 355 ? -84.410 -1.507 121.298 1.00 46.47 355 ASP A N 1
ATOM 2593 C CA . ASP A 1 355 ? -85.692 -0.973 121.811 1.00 46.47 355 ASP A CA 1
ATOM 2594 C C . ASP A 1 355 ? -85.783 -1.043 123.352 1.00 46.47 355 ASP A C 1
ATOM 2596 O O . ASP A 1 355 ? -86.584 -0.350 123.981 1.00 46.47 355 ASP A O 1
ATOM 2600 N N . ARG A 1 356 ? -84.936 -1.863 123.991 1.00 48.41 356 ARG A N 1
ATOM 2601 C CA . ARG A 1 356 ? -84.805 -1.967 125.451 1.00 48.41 356 ARG A CA 1
ATOM 2602 C C . ARG A 1 356 ? -83.701 -1.094 126.059 1.00 48.41 356 ARG A C 1
ATOM 2604 O O . ARG A 1 356 ? -83.641 -1.013 127.284 1.00 48.41 356 ARG A O 1
ATOM 2611 N N . LEU A 1 357 ? -82.843 -0.455 125.262 1.00 41.22 357 LEU A N 1
ATOM 2612 C CA . LEU A 1 357 ? -81.636 0.233 125.749 1.00 41.22 357 LEU A CA 1
ATOM 2613 C C . LEU A 1 357 ? -81.446 1.674 125.227 1.00 41.22 357 LEU A C 1
ATOM 2615 O O . LEU A 1 357 ? -80.514 2.341 125.667 1.00 41.22 357 LEU A O 1
ATOM 2619 N N . GLU A 1 358 ? -82.350 2.222 124.407 1.00 38.78 358 GLU A N 1
ATOM 2620 C CA . GLU A 1 358 ? -82.324 3.633 123.961 1.00 38.78 358 GLU A CA 1
ATOM 2621 C C . GLU A 1 358 ? -82.993 4.629 124.945 1.00 38.78 358 GLU A C 1
ATOM 2623 O O . GLU A 1 358 ? -83.765 5.512 124.572 1.00 38.78 358 GLU A O 1
ATOM 2628 N N . GLN A 1 359 ? -82.633 4.537 126.232 1.00 40.66 359 GLN A N 1
ATOM 2629 C CA . GLN A 1 359 ? -82.605 5.679 127.159 1.00 40.66 359 GLN A CA 1
ATOM 2630 C C . GLN A 1 359 ? -81.134 6.009 127.480 1.00 40.66 359 GLN A C 1
ATOM 2632 O O . GLN A 1 359 ? -80.585 5.494 128.450 1.00 40.66 359 GLN A O 1
ATOM 2637 N N . GLY A 1 360 ? -80.496 6.884 126.690 1.00 30.81 360 GLY A N 1
ATOM 2638 C CA . GLY A 1 360 ? -79.203 7.506 127.038 1.00 30.81 360 GLY A CA 1
ATOM 2639 C C . GLY A 1 360 ? -78.185 7.627 125.890 1.00 30.81 360 GLY A C 1
ATOM 2640 O O . GLY A 1 360 ? -77.740 6.628 125.345 1.00 30.81 360 GLY A O 1
ATOM 2641 N N . ALA A 1 361 ? -77.802 8.868 125.556 1.00 33.06 361 ALA A N 1
ATOM 2642 C CA . ALA A 1 361 ? -76.774 9.297 124.575 1.00 33.06 361 ALA A CA 1
ATOM 2643 C C . ALA A 1 361 ? -75.312 8.918 124.989 1.00 33.06 361 ALA A C 1
ATOM 2645 O O . ALA A 1 361 ? -75.189 8.367 126.083 1.00 33.06 361 ALA A O 1
ATOM 2646 N N . PRO A 1 362 ? -74.182 9.267 124.287 1.00 44.19 362 PRO A N 1
ATOM 2647 C CA . PRO A 1 362 ? -73.937 10.079 123.068 1.00 44.19 362 PRO A CA 1
ATOM 2648 C C . PRO A 1 362 ? -72.842 9.528 122.069 1.00 44.19 362 PRO A C 1
ATOM 2650 O O . PRO A 1 362 ? -72.449 8.370 122.109 1.00 44.19 362 PRO A O 1
ATOM 2653 N N . ALA A 1 363 ? -72.385 10.416 121.165 1.00 37.12 363 ALA A N 1
ATOM 2654 C CA . ALA A 1 363 ? -71.465 10.368 120.000 1.00 37.12 363 ALA A CA 1
ATOM 2655 C C . ALA A 1 363 ? -70.126 9.567 120.000 1.00 37.12 363 ALA A C 1
ATOM 2657 O O . ALA A 1 363 ? -69.401 9.591 120.990 1.00 37.12 363 ALA A O 1
ATOM 2658 N N . PHE A 1 364 ? -69.700 9.072 118.808 1.00 28.20 364 PHE A N 1
ATOM 2659 C CA . PHE A 1 364 ? -68.299 9.104 118.294 1.00 28.20 364 PHE A CA 1
ATOM 2660 C C . PHE A 1 364 ? -68.174 8.852 116.754 1.00 28.20 364 PHE A C 1
ATOM 2662 O O . PHE A 1 364 ? -69.165 8.599 116.081 1.00 28.20 364 PHE A O 1
ATOM 2669 N N . VAL A 1 365 ? -66.949 8.975 116.214 1.00 32.59 365 VAL A N 1
ATOM 2670 C CA . VAL A 1 365 ? -66.495 9.464 114.881 1.00 32.59 365 VAL A CA 1
ATOM 2671 C C . VAL A 1 365 ? -65.703 8.418 114.027 1.00 32.59 365 VAL A C 1
ATOM 2673 O O . VAL A 1 365 ? -65.132 7.496 114.598 1.00 32.59 365 VAL A O 1
ATOM 2676 N N . ALA A 1 366 ? -65.574 8.679 112.699 1.00 30.14 366 ALA A N 1
ATOM 2677 C CA . ALA A 1 366 ? -64.615 8.185 111.655 1.00 30.14 366 ALA A CA 1
ATOM 2678 C C . ALA A 1 366 ? -64.843 6.785 111.014 1.00 30.14 366 ALA A C 1
ATOM 2680 O O . ALA A 1 366 ? -65.353 5.888 111.661 1.00 30.14 366 ALA A O 1
ATOM 2681 N N . ALA A 1 367 ? -64.524 6.495 109.738 1.00 30.05 367 ALA A N 1
ATOM 2682 C CA . ALA A 1 367 ? -63.540 7.052 108.798 1.00 30.05 367 ALA A CA 1
ATOM 2683 C C . ALA A 1 367 ? -63.977 6.886 107.321 1.00 30.05 367 ALA A C 1
ATOM 2685 O O . ALA A 1 367 ? -64.620 5.904 106.955 1.00 30.05 367 ALA A O 1
ATOM 2686 N N . ALA A 1 368 ? -63.555 7.822 106.470 1.00 33.50 368 ALA A N 1
ATOM 2687 C CA . ALA A 1 368 ? -63.659 7.763 105.014 1.00 33.50 368 ALA A CA 1
ATOM 2688 C C . ALA A 1 368 ? -62.302 7.355 104.404 1.00 33.50 368 ALA A C 1
ATOM 2690 O O . ALA A 1 368 ? -61.271 7.797 104.917 1.00 33.50 368 ALA A O 1
ATOM 2691 N N . PRO A 1 369 ? -62.261 6.569 103.313 1.00 38.09 369 PRO A N 1
ATOM 2692 C CA . PRO A 1 369 ? -61.041 6.356 102.552 1.00 38.09 369 PRO A CA 1
ATOM 2693 C C . PRO A 1 369 ? -60.760 7.535 101.612 1.00 38.09 369 PRO A C 1
ATOM 2695 O O . PRO A 1 369 ? -61.606 8.003 100.851 1.00 38.09 369 PRO A O 1
ATOM 2698 N N . THR A 1 370 ? -59.523 7.992 101.713 1.00 32.56 370 THR A N 1
ATOM 2699 C CA . THR A 1 370 ? -58.862 9.090 101.019 1.00 32.56 370 THR A CA 1
ATOM 2700 C C . THR A 1 370 ? -58.720 8.810 99.520 1.00 32.56 370 THR A C 1
ATOM 2702 O O . THR A 1 370 ? -58.146 7.798 99.122 1.00 32.56 370 THR A O 1
ATOM 2705 N N . ALA A 1 371 ? -59.181 9.738 98.682 1.00 41.25 371 ALA A N 1
ATOM 2706 C CA . ALA A 1 371 ? -58.780 9.824 97.282 1.00 41.25 371 ALA A CA 1
ATOM 2707 C C . ALA A 1 371 ? -57.374 10.445 97.203 1.00 41.25 371 ALA A C 1
ATOM 2709 O O . ALA A 1 371 ? -57.176 11.590 97.610 1.00 41.25 371 ALA A O 1
ATOM 2710 N N . ALA A 1 372 ? -56.396 9.693 96.697 1.00 35.97 372 ALA A N 1
ATOM 2711 C CA . ALA A 1 372 ? -55.046 10.185 96.441 1.00 35.97 372 ALA A CA 1
ATOM 2712 C C . ALA A 1 372 ? -54.964 10.829 95.043 1.00 35.97 372 ALA A C 1
ATOM 2714 O O . ALA A 1 372 ? -54.973 10.154 94.017 1.00 35.97 372 ALA A O 1
ATOM 2715 N N . THR A 1 373 ? -54.966 12.162 95.047 1.00 42.72 373 THR A N 1
ATOM 2716 C CA . THR A 1 373 ? -54.060 13.060 94.302 1.00 42.72 373 THR A CA 1
ATOM 2717 C C . THR A 1 373 ? -53.350 12.508 93.051 1.00 42.72 373 THR A C 1
ATOM 2719 O O . THR A 1 373 ? -52.208 12.065 93.099 1.00 42.72 373 THR A O 1
ATOM 2722 N N . GLY A 1 374 ? -53.972 12.683 91.879 1.00 46.38 374 GLY A N 1
ATOM 2723 C CA . GLY A 1 374 ? -53.342 12.477 90.562 1.00 46.38 374 GLY A CA 1
ATOM 2724 C C . GLY A 1 374 ? -52.484 13.649 90.046 1.00 46.38 374 GLY A C 1
ATOM 2725 O O . GLY A 1 374 ? -51.997 13.585 88.923 1.00 46.38 374 GLY A O 1
ATOM 2726 N N . SER A 1 375 ? -52.305 14.725 90.824 1.00 54.16 375 SER A N 1
ATOM 2727 C CA . SER A 1 375 ? -51.652 15.959 90.343 1.00 54.16 375 SER A CA 1
ATOM 2728 C C . SER A 1 375 ? -50.131 16.002 90.558 1.00 54.16 375 SER A C 1
ATOM 2730 O O . SER A 1 375 ? -49.435 16.631 89.763 1.00 54.16 375 SER A O 1
ATOM 2732 N N . ASP A 1 376 ? -49.594 15.333 91.585 1.00 58.31 376 ASP A N 1
ATOM 2733 C CA . ASP A 1 376 ? -48.156 15.413 91.906 1.00 58.31 376 ASP A CA 1
ATOM 2734 C C . ASP A 1 376 ? -47.295 14.497 91.025 1.00 58.31 376 ASP A C 1
ATOM 2736 O O . ASP A 1 376 ? -46.189 14.871 90.635 1.00 58.31 376 ASP A O 1
ATOM 2740 N N . ALA A 1 377 ? -47.825 13.334 90.631 1.00 63.19 377 ALA A N 1
ATOM 2741 C CA . ALA A 1 377 ? -47.115 12.374 89.783 1.00 63.19 377 ALA A CA 1
ATOM 2742 C C . ALA A 1 377 ? -46.863 12.903 88.358 1.00 63.19 377 ALA A C 1
ATOM 2744 O O . ALA A 1 377 ? -45.887 12.541 87.705 1.00 63.19 377 ALA A O 1
ATOM 2745 N N . PHE A 1 378 ? -47.730 13.786 87.860 1.00 65.00 378 PHE A N 1
ATOM 2746 C CA . PHE A 1 378 ? -47.589 14.340 86.515 1.00 65.00 378 PHE A CA 1
ATOM 2747 C C . PHE A 1 378 ? -46.491 15.416 86.452 1.00 65.00 378 PHE A C 1
ATOM 2749 O O . PHE A 1 378 ? -45.700 15.458 85.508 1.00 65.00 378 PHE A O 1
ATOM 2756 N N . LEU A 1 379 ? -46.375 16.240 87.501 1.00 76.31 379 LEU A N 1
ATOM 2757 C CA . LEU A 1 379 ? -45.321 17.254 87.620 1.00 76.31 379 LEU A CA 1
ATOM 2758 C C . LEU A 1 379 ? -43.936 16.638 87.871 1.00 76.31 379 LEU A C 1
ATOM 2760 O O . LEU A 1 379 ? -42.934 17.207 87.427 1.00 76.31 379 LEU A O 1
ATOM 2764 N N . SER A 1 380 ? -43.860 15.475 88.532 1.00 82.94 380 SER A N 1
ATOM 2765 C CA . SER A 1 380 ? -42.600 14.734 88.672 1.00 82.94 380 SER A CA 1
ATOM 2766 C C . SER A 1 380 ? -42.125 14.158 87.335 1.00 82.94 380 SER A C 1
ATOM 2768 O O . SER A 1 380 ? -40.966 14.358 86.979 1.00 82.94 380 SER A O 1
ATOM 2770 N N . CYS A 1 381 ? -43.015 13.556 86.534 1.00 84.56 381 CYS A N 1
ATOM 2771 C CA . CYS A 1 381 ? -42.654 13.021 85.213 1.00 84.56 381 CYS A CA 1
ATOM 2772 C C . CYS A 1 381 ? -42.186 14.108 84.232 1.00 84.56 381 CYS A C 1
ATOM 2774 O O . CYS A 1 381 ? -41.265 13.878 83.449 1.00 84.56 381 CYS A O 1
ATOM 2776 N N . TYR A 1 382 ? -42.776 15.306 84.292 1.00 87.12 382 TYR A N 1
ATOM 2777 C CA . TYR A 1 382 ? -42.309 16.449 83.504 1.00 87.12 382 TYR A CA 1
ATOM 2778 C C . TYR A 1 382 ? -40.871 16.850 83.867 1.00 87.12 382 TYR A C 1
ATOM 2780 O O . TYR A 1 382 ? -40.037 17.056 82.984 1.00 87.12 382 TYR A O 1
ATOM 2788 N N . ARG A 1 383 ? -40.560 16.923 85.167 1.00 90.25 383 ARG A N 1
ATOM 2789 C CA . ARG A 1 383 ? -39.223 17.293 85.647 1.00 90.25 383 ARG A CA 1
ATOM 2790 C C . ARG A 1 383 ? -38.167 16.272 85.228 1.00 90.25 383 ARG A C 1
ATOM 2792 O O . ARG A 1 383 ? -37.122 16.664 84.717 1.00 90.25 383 ARG A O 1
ATOM 2799 N N . GLU A 1 384 ? -38.473 14.987 85.375 1.00 90.56 384 GLU A N 1
ATOM 2800 C CA . GLU A 1 384 ? -37.589 13.895 84.953 1.00 90.56 384 GLU A CA 1
ATOM 2801 C C . GLU A 1 384 ? -37.340 13.917 83.437 1.00 90.56 384 GLU A C 1
ATOM 2803 O O . GLU A 1 384 ? -36.209 13.736 82.987 1.00 90.56 384 GLU A O 1
ATOM 2808 N N . ALA A 1 385 ? -38.362 14.217 82.628 1.00 89.88 385 ALA A N 1
ATOM 2809 C CA . ALA A 1 385 ? -38.197 14.333 81.181 1.00 89.88 385 ALA A CA 1
ATOM 2810 C C . ALA A 1 385 ? -37.301 15.520 80.775 1.00 89.88 385 ALA A C 1
ATOM 2812 O O . ALA A 1 385 ? -36.501 15.397 79.845 1.00 89.88 385 ALA A O 1
ATOM 2813 N N . CYS A 1 386 ? -37.385 16.655 81.481 1.00 91.62 386 CYS A N 1
ATOM 2814 C CA . CYS A 1 386 ? -36.474 17.786 81.277 1.00 91.62 386 CYS A CA 1
ATOM 2815 C C . CYS A 1 386 ? -35.016 17.420 81.601 1.00 91.62 386 CYS A C 1
ATOM 2817 O O . CYS A 1 386 ? -34.113 17.743 80.824 1.00 91.62 386 CYS A O 1
ATOM 2819 N N . GLU A 1 387 ? -34.783 16.700 82.701 1.00 93.38 387 GLU A N 1
ATOM 2820 C CA . GLU A 1 387 ? -33.446 16.245 83.099 1.00 93.38 387 GLU A CA 1
ATOM 2821 C C . GLU A 1 387 ? -32.833 15.277 82.077 1.00 93.38 387 GLU A C 1
ATOM 2823 O O . GLU A 1 387 ? -31.675 15.448 81.691 1.00 93.38 387 GLU A O 1
ATOM 2828 N N . GLU A 1 388 ? -33.615 14.330 81.550 1.00 92.25 388 GLU A N 1
ATOM 2829 C CA . GLU A 1 388 ? -33.149 13.370 80.536 1.00 92.25 388 GLU A CA 1
ATOM 2830 C C . GLU A 1 388 ? -32.704 14.040 79.225 1.00 92.25 388 GLU A C 1
ATOM 2832 O O . GLU A 1 388 ? -31.768 13.578 78.562 1.00 92.25 388 GLU A O 1
ATOM 2837 N N . LEU A 1 389 ? -33.330 15.163 78.851 1.00 91.31 389 LEU A N 1
ATOM 2838 C CA . LEU A 1 389 ? -32.909 15.966 77.698 1.00 91.31 389 LEU A CA 1
ATOM 2839 C C . LEU A 1 389 ? -31.782 16.961 78.040 1.00 91.31 389 LEU A C 1
ATOM 2841 O O . LEU A 1 389 ? -31.118 17.494 77.137 1.00 91.31 389 LEU A O 1
ATOM 2845 N N . GLY A 1 390 ? -31.514 17.175 79.329 1.00 91.38 390 GLY A N 1
ATOM 2846 C CA . GLY A 1 390 ? -30.567 18.158 79.846 1.00 91.38 390 GLY A CA 1
ATOM 2847 C C . GLY A 1 390 ? -31.024 19.594 79.596 1.00 91.38 390 GLY A C 1
ATOM 2848 O O . GLY A 1 390 ? -30.214 20.415 79.165 1.00 91.38 390 GLY A O 1
ATOM 2849 N N . VAL A 1 391 ? -32.317 19.861 79.793 1.00 92.69 391 VAL A N 1
ATOM 2850 C CA . VAL A 1 391 ? -32.944 21.190 79.721 1.00 92.69 391 VAL A CA 1
ATOM 2851 C C . VAL A 1 391 ? -33.524 21.565 81.085 1.00 92.69 391 VAL A C 1
ATOM 2853 O O . VAL A 1 391 ? -33.877 20.693 81.877 1.00 92.69 391 VAL A O 1
ATOM 2856 N N . LEU A 1 392 ? -33.617 22.861 81.382 1.00 90.88 392 LEU A N 1
ATOM 2857 C CA . LEU A 1 392 ? -34.178 23.330 82.650 1.00 90.88 392 LEU A CA 1
ATOM 2858 C C . LEU A 1 392 ? -35.713 23.186 82.639 1.00 90.88 392 LEU A C 1
ATOM 2860 O O . LEU A 1 392 ? -36.351 23.531 81.640 1.00 90.88 392 LEU A O 1
ATOM 2864 N N . PRO A 1 393 ? -36.342 22.713 83.733 1.00 89.88 393 PRO A N 1
ATOM 2865 C CA . PRO A 1 393 ? -37.796 22.717 83.845 1.00 89.88 393 PRO A CA 1
ATOM 2866 C C . PRO A 1 393 ? -38.350 24.136 83.666 1.00 89.88 393 PRO A C 1
ATOM 2868 O O . PRO A 1 393 ? -37.955 25.057 84.377 1.00 89.88 393 PRO A O 1
ATOM 2871 N N . GLY A 1 394 ? -39.265 24.309 82.709 1.00 86.69 394 GLY A N 1
ATOM 2872 C CA . GLY A 1 394 ? -39.826 25.620 82.354 1.00 86.69 394 GLY A CA 1
ATOM 2873 C C . GLY A 1 394 ? -39.130 26.330 81.186 1.00 86.69 394 GLY A C 1
ATOM 2874 O O . GLY A 1 394 ? -39.552 27.429 80.832 1.00 86.69 394 GLY A O 1
ATOM 2875 N N . SER A 1 395 ? -38.118 25.717 80.558 1.00 89.81 395 SER A N 1
ATOM 2876 C CA . SER A 1 395 ? -37.551 26.181 79.281 1.00 89.81 395 SER A CA 1
ATOM 2877 C C . SER A 1 395 ? -38.632 26.400 78.212 1.00 89.81 395 SER A C 1
ATOM 2879 O O . SER A 1 395 ? -39.695 25.786 78.236 1.00 89.81 395 SER A O 1
ATOM 2881 N N . GLY A 1 396 ? -38.386 27.268 77.231 1.00 88.50 396 GLY A N 1
ATOM 2882 C CA . GLY A 1 396 ? -39.328 27.455 76.119 1.00 88.50 396 GLY A CA 1
ATOM 2883 C C . GLY A 1 396 ? -39.348 26.249 75.170 1.00 88.50 396 GLY A C 1
ATOM 2884 O O . GLY A 1 396 ? -38.323 25.595 74.973 1.00 88.50 396 GLY A O 1
ATOM 2885 N N . TRP A 1 397 ? -40.473 25.977 74.494 1.00 92.00 397 TRP A N 1
ATOM 2886 C CA . TRP A 1 397 ? -40.577 24.841 73.557 1.00 92.00 397 TRP A CA 1
ATOM 2887 C C . TRP A 1 397 ? -39.514 24.868 72.444 1.00 92.00 397 TRP A C 1
ATOM 2889 O O . TRP A 1 397 ? -38.971 23.839 72.029 1.00 92.00 397 TRP A O 1
ATOM 2899 N N . GLN A 1 398 ? -39.161 26.064 71.969 1.00 89.88 398 GLN A N 1
ATOM 2900 C CA . GLN A 1 398 ? -38.091 26.239 70.986 1.00 89.88 398 GLN A CA 1
ATOM 2901 C C . GLN A 1 398 ? -36.724 25.780 71.516 1.00 89.88 398 GLN A C 1
ATOM 2903 O O . GLN A 1 398 ? -35.962 25.160 70.774 1.00 89.88 398 GLN A O 1
ATOM 2908 N N . GLU A 1 399 ? -36.435 26.024 72.795 1.00 90.88 399 GLU A N 1
ATOM 2909 C CA . GLU A 1 399 ? -35.188 25.627 73.451 1.00 90.88 399 GLU A CA 1
ATOM 2910 C C . GLU A 1 399 ? -35.108 24.104 73.626 1.00 90.88 399 GLU A C 1
ATOM 2912 O O . GLU A 1 399 ? -34.076 23.496 73.322 1.00 90.88 399 GLU A O 1
ATOM 2917 N N . VAL A 1 400 ? -36.223 23.468 74.003 1.00 91.88 400 VAL A N 1
ATOM 2918 C CA . VAL A 1 400 ? -36.336 22.003 74.091 1.00 91.88 400 VAL A CA 1
ATOM 2919 C C . VAL A 1 400 ? -36.087 21.357 72.723 1.00 91.88 400 VAL A C 1
ATOM 2921 O O . VAL A 1 400 ? -35.226 20.482 72.596 1.00 91.88 400 VAL A O 1
ATOM 2924 N N . ARG A 1 401 ? -36.744 21.838 71.656 1.00 92.94 401 ARG A N 1
ATOM 2925 C CA . ARG A 1 401 ? -36.535 21.333 70.282 1.00 92.94 401 ARG A CA 1
ATOM 2926 C C . ARG A 1 401 ? -35.123 21.576 69.754 1.00 92.94 401 ARG A C 1
ATOM 2928 O O . ARG A 1 401 ? -34.577 20.734 69.039 1.00 92.94 401 ARG A O 1
ATOM 2935 N N . ALA A 1 402 ? -34.534 22.733 70.045 1.00 91.38 402 ALA A N 1
ATOM 2936 C CA . ALA A 1 402 ? -33.171 23.049 69.624 1.00 91.38 402 ALA A CA 1
ATOM 2937 C C . ALA A 1 402 ? -32.137 22.167 70.337 1.00 91.38 402 ALA A C 1
ATOM 2939 O O . ALA A 1 402 ? -31.135 21.783 69.733 1.00 91.38 402 ALA A O 1
ATOM 2940 N N . THR A 1 403 ? -32.371 21.836 71.607 1.00 93.69 403 THR A N 1
ATOM 2941 C CA . THR A 1 403 ? -31.512 20.924 72.373 1.00 93.69 403 THR A CA 1
ATOM 2942 C C . THR A 1 403 ? -31.656 19.487 71.881 1.00 93.69 403 THR A C 1
ATOM 2944 O O . THR A 1 403 ? -30.642 18.834 71.640 1.00 93.69 403 THR A O 1
ATOM 2947 N N . TRP A 1 404 ? -32.884 19.031 71.614 1.00 93.00 404 TRP A N 1
ATOM 2948 C CA . TRP A 1 404 ? -33.142 17.716 71.022 1.00 93.00 404 TRP A CA 1
ATOM 2949 C C . TRP A 1 404 ? -32.429 17.539 69.677 1.00 93.00 404 TRP A C 1
ATOM 2951 O O . TRP A 1 404 ? -31.628 16.624 69.528 1.00 93.00 404 TRP A O 1
ATOM 2961 N N . ARG A 1 405 ? -32.629 18.453 68.715 1.00 92.50 405 ARG A N 1
ATOM 2962 C CA . ARG A 1 405 ? -32.015 18.348 67.375 1.00 92.50 405 ARG A CA 1
ATOM 2963 C C . ARG A 1 405 ? -30.488 18.299 67.400 1.00 92.50 405 ARG A C 1
ATOM 2965 O O . ARG A 1 405 ? -29.901 17.614 66.571 1.00 92.50 405 ARG A O 1
ATOM 2972 N N . ARG A 1 406 ? -29.853 19.015 68.334 1.00 91.88 406 ARG A N 1
ATOM 2973 C CA . ARG A 1 406 ? -28.391 19.006 68.484 1.00 91.88 406 ARG A CA 1
ATOM 2974 C C . ARG A 1 406 ? -27.880 17.673 69.020 1.00 91.88 406 ARG A C 1
ATOM 2976 O O . ARG A 1 406 ? -26.880 17.182 68.524 1.00 91.88 406 ARG A O 1
ATOM 2983 N N . LYS A 1 407 ? -28.576 17.088 69.997 1.00 91.31 407 LYS A N 1
ATOM 2984 C CA . LYS A 1 407 ? -28.131 15.860 70.669 1.00 91.31 407 LYS A CA 1
ATOM 2985 C C . LYS A 1 407 ? -28.620 14.574 69.994 1.00 91.31 407 LYS A C 1
ATOM 2987 O O . LYS A 1 407 ? -28.040 13.520 70.223 1.00 91.31 407 LYS A O 1
ATOM 2992 N N . VAL A 1 408 ? -29.666 14.632 69.161 1.00 90.19 408 VAL A N 1
ATOM 2993 C CA . VAL A 1 408 ? -30.262 13.430 68.549 1.00 90.19 408 VAL A CA 1
ATOM 2994 C C . VAL A 1 408 ? -29.296 12.714 67.610 1.00 90.19 408 VAL A C 1
ATOM 2996 O O . VAL A 1 408 ? -29.353 11.494 67.535 1.00 90.19 408 VAL A O 1
ATOM 2999 N N . MET A 1 409 ? -28.401 13.446 66.938 1.00 87.12 409 MET A N 1
ATOM 3000 C CA . MET A 1 409 ? -27.390 12.853 66.058 1.00 87.12 409 MET A CA 1
ATOM 3001 C C . MET A 1 409 ? -26.416 11.993 66.869 1.00 87.12 409 MET A C 1
ATOM 3003 O O . MET A 1 409 ? -26.264 10.815 66.572 1.00 87.12 409 MET A O 1
ATOM 3007 N N . ASP A 1 410 ? -25.900 12.524 67.980 1.00 87.88 410 ASP A N 1
ATOM 3008 C CA . ASP A 1 410 ? -24.982 11.804 68.875 1.00 87.88 410 ASP A CA 1
ATOM 3009 C C . ASP A 1 410 ? -25.660 10.656 69.642 1.00 87.88 410 ASP A C 1
ATOM 3011 O O . ASP A 1 410 ? -25.018 9.698 70.071 1.00 87.88 410 ASP A O 1
ATOM 3015 N N . TRP A 1 411 ? -26.967 10.761 69.882 1.00 90.81 411 TRP A N 1
ATOM 3016 C CA . TRP A 1 411 ? -27.726 9.767 70.639 1.00 90.81 411 TRP A CA 1
ATOM 3017 C C . TRP A 1 411 ? -28.306 8.648 69.774 1.00 90.81 411 TRP A C 1
ATOM 3019 O O . TRP A 1 411 ? -28.759 7.652 70.338 1.00 90.81 411 TRP A O 1
ATOM 3029 N N . HIS A 1 412 ? -28.339 8.793 68.446 1.00 90.50 412 HIS A N 1
ATOM 3030 C CA . HIS A 1 412 ? -28.987 7.817 67.572 1.00 90.50 412 HIS A CA 1
ATOM 3031 C C . HIS A 1 412 ? -28.177 6.508 67.489 1.00 90.50 412 HIS A C 1
ATOM 3033 O O . HIS A 1 412 ? -26.960 6.564 67.290 1.00 90.50 412 HIS A O 1
ATOM 3039 N N . PRO A 1 413 ? -28.815 5.322 67.563 1.00 89.12 413 PRO A N 1
ATOM 3040 C CA . PRO A 1 413 ? -28.114 4.036 67.483 1.00 89.12 413 PRO A CA 1
ATOM 3041 C C . PRO A 1 413 ? -27.306 3.868 66.194 1.00 89.12 413 PRO A C 1
ATOM 3043 O O . PRO A 1 413 ? -26.182 3.375 66.224 1.00 89.12 413 PRO A O 1
ATOM 3046 N N . ASP A 1 414 ? -27.838 4.370 65.078 1.00 89.50 414 ASP A N 1
ATOM 3047 C CA . ASP A 1 414 ? -27.166 4.328 63.770 1.00 89.50 414 ASP A CA 1
ATOM 3048 C C . ASP A 1 414 ? -25.876 5.166 63.714 1.00 89.50 414 ASP A C 1
ATOM 3050 O O . ASP A 1 414 ? -25.060 4.975 62.816 1.00 89.50 414 ASP A O 1
ATOM 3054 N N . GLN A 1 415 ? -25.672 6.080 64.670 1.00 84.25 415 GLN A N 1
ATOM 3055 C CA . GLN A 1 415 ? -24.448 6.878 64.812 1.00 84.25 415 GLN A CA 1
ATOM 3056 C C . GLN A 1 415 ? -23.564 6.398 65.978 1.00 84.25 415 GLN A C 1
ATOM 3058 O O . GLN A 1 415 ? -22.635 7.091 66.384 1.00 84.25 415 GLN A O 1
ATOM 3063 N N . GLY A 1 416 ? -23.825 5.197 66.509 1.00 86.00 416 GLY A N 1
ATOM 3064 C CA . GLY A 1 416 ? -23.057 4.601 67.606 1.00 86.00 416 GLY A CA 1
ATOM 3065 C C . GLY A 1 416 ? -23.565 4.948 69.009 1.00 86.00 416 GLY A C 1
ATOM 3066 O O . GLY A 1 416 ? -22.885 4.644 69.988 1.00 86.00 416 GLY A O 1
ATOM 3067 N N . GLY A 1 417 ? -24.747 5.564 69.129 1.00 88.44 417 GLY A N 1
ATOM 3068 C CA . GLY A 1 417 ? -25.406 5.821 70.410 1.00 88.44 417 GLY A CA 1
ATOM 3069 C C . GLY A 1 417 ? -25.964 4.554 71.076 1.00 88.44 417 GLY A C 1
ATOM 3070 O O . GLY A 1 417 ? -26.303 3.570 70.419 1.00 88.44 417 GLY A O 1
ATOM 3071 N N . ASP A 1 418 ? -26.101 4.567 72.405 1.00 91.00 418 ASP A N 1
ATOM 3072 C CA . ASP A 1 418 ? -26.723 3.462 73.146 1.00 91.00 418 ASP A CA 1
ATOM 3073 C C . ASP A 1 418 ? -28.238 3.411 72.877 1.00 91.00 418 ASP A C 1
ATOM 3075 O O . ASP A 1 418 ? -28.986 4.322 73.239 1.00 91.00 418 ASP A O 1
ATOM 3079 N N . SER A 1 419 ? -28.697 2.305 72.284 1.00 88.25 419 SER A N 1
ATOM 3080 C CA . SER A 1 419 ? -30.102 2.065 71.943 1.00 88.25 419 SER A CA 1
ATOM 3081 C C . SER A 1 419 ? -31.053 2.155 73.142 1.00 88.25 419 SER A C 1
ATOM 3083 O O . SER A 1 419 ? -32.154 2.693 73.008 1.00 88.25 419 SER A O 1
ATOM 3085 N N . ARG A 1 420 ? -30.639 1.721 74.340 1.00 90.06 420 ARG A N 1
ATOM 3086 C CA . ARG A 1 420 ? -31.487 1.807 75.542 1.00 90.06 420 ARG A CA 1
ATOM 3087 C C . ARG A 1 420 ? -31.642 3.248 76.019 1.00 90.06 420 ARG A C 1
ATOM 3089 O O . ARG A 1 420 ? -32.745 3.659 76.383 1.00 90.06 420 ARG A O 1
ATOM 3096 N N . LEU A 1 421 ? -30.560 4.025 75.982 1.00 89.31 421 LEU A N 1
ATOM 3097 C CA . LEU A 1 421 ? -30.600 5.450 76.321 1.00 89.31 421 LEU A CA 1
ATOM 3098 C C . LEU A 1 421 ? -31.372 6.255 75.274 1.00 89.31 421 LEU A C 1
ATOM 3100 O O . LEU A 1 421 ? -32.100 7.179 75.632 1.00 89.31 421 LEU A O 1
ATOM 3104 N N . TRP A 1 422 ? -31.265 5.883 73.999 1.00 91.44 422 TRP A N 1
ATOM 3105 C CA . TRP A 1 422 ? -32.024 6.508 72.923 1.00 91.44 422 TRP A CA 1
ATOM 3106 C C . TRP A 1 422 ? -33.535 6.346 73.114 1.00 91.44 422 TRP A C 1
ATOM 3108 O O . TRP A 1 422 ? -34.255 7.343 73.070 1.00 91.44 422 TRP A O 1
ATOM 3118 N N . VAL A 1 423 ? -34.021 5.132 73.410 1.00 91.56 423 VAL A N 1
ATOM 3119 C CA . VAL A 1 423 ? -35.453 4.891 73.674 1.00 91.56 423 VAL A CA 1
ATOM 3120 C C . VAL A 1 423 ? -35.944 5.736 74.852 1.00 91.56 423 VAL A C 1
ATOM 3122 O O . VAL A 1 423 ? -36.989 6.378 74.750 1.00 91.56 423 VAL A O 1
ATOM 3125 N N . ARG A 1 424 ? -35.173 5.795 75.948 1.00 92.31 424 ARG A N 1
ATOM 3126 C CA . ARG A 1 424 ? -35.523 6.586 77.138 1.00 92.31 424 ARG A CA 1
ATOM 3127 C C . ARG A 1 424 ? -35.602 8.086 76.836 1.00 92.31 424 ARG A C 1
ATOM 3129 O O . ARG A 1 424 ? -36.575 8.736 77.209 1.00 92.31 424 ARG A O 1
ATOM 3136 N N . ARG A 1 425 ? -34.620 8.627 76.112 1.00 93.88 425 ARG A N 1
ATOM 3137 C CA . ARG A 1 425 ? -34.572 10.050 75.733 1.00 93.88 425 ARG A CA 1
ATOM 3138 C C . ARG A 1 425 ? -35.640 10.418 74.707 1.00 93.88 425 ARG A C 1
ATOM 3140 O O . ARG A 1 425 ? -36.211 11.500 74.792 1.00 93.88 425 ARG A O 1
ATOM 3147 N N . ASN A 1 426 ? -35.951 9.518 73.775 1.00 93.19 426 ASN A N 1
ATOM 3148 C CA . ASN A 1 426 ? -37.045 9.705 72.825 1.00 93.19 426 ASN A CA 1
ATOM 3149 C C . ASN A 1 426 ? -38.406 9.708 73.538 1.00 93.19 426 ASN A C 1
ATOM 3151 O O . ASN A 1 426 ? -39.225 10.581 73.275 1.00 93.19 426 ASN A O 1
ATOM 3155 N N . ALA A 1 427 ? -38.627 8.804 74.499 1.00 92.50 427 ALA A N 1
ATOM 3156 C CA . ALA A 1 427 ? -39.838 8.807 75.322 1.00 92.50 427 ALA A CA 1
ATOM 3157 C C . ALA A 1 427 ? -39.976 10.101 76.146 1.00 92.50 427 ALA A C 1
ATOM 3159 O O . ALA A 1 427 ? -41.050 10.698 76.171 1.00 92.50 427 ALA A O 1
ATOM 3160 N N . ALA A 1 428 ? -38.882 10.579 76.750 1.00 92.94 428 ALA A N 1
ATOM 3161 C CA . ALA A 1 428 ? -38.855 11.862 77.451 1.00 92.94 428 ALA A CA 1
ATOM 3162 C C . ALA A 1 428 ? -39.177 13.044 76.515 1.00 92.94 428 ALA A C 1
ATOM 3164 O O . ALA A 1 428 ? -39.960 13.919 76.877 1.00 92.94 428 ALA A O 1
ATOM 3165 N N . TYR A 1 429 ? -38.649 13.050 75.285 1.00 94.06 429 TYR A N 1
ATOM 3166 C CA . TYR A 1 429 ? -38.966 14.086 74.300 1.00 94.06 429 TYR A CA 1
ATOM 3167 C C . TYR A 1 429 ? -40.449 14.074 73.910 1.00 94.06 429 TYR A C 1
ATOM 3169 O O . TYR A 1 429 ? -41.074 15.130 73.910 1.00 94.06 429 TYR A O 1
ATOM 3177 N N . GLN A 1 430 ? -41.030 12.899 73.644 1.00 93.94 430 GLN A N 1
ATOM 3178 C CA . GLN A 1 430 ? -42.458 12.764 73.319 1.00 93.94 430 GLN A CA 1
ATOM 3179 C C . GLN A 1 430 ? -43.365 13.212 74.475 1.00 93.94 430 GLN A C 1
ATOM 3181 O O . GLN A 1 430 ? -44.387 13.854 74.242 1.00 93.94 430 GLN A O 1
ATOM 3186 N N . LEU A 1 431 ? -42.970 12.941 75.724 1.00 91.94 431 LEU A N 1
ATOM 3187 C CA . LEU A 1 431 ? -43.684 13.437 76.903 1.00 91.94 431 LEU A CA 1
ATOM 3188 C C . LEU A 1 431 ? -43.669 14.971 76.961 1.00 91.94 431 LEU A C 1
ATOM 3190 O O . LEU A 1 431 ? -44.699 15.585 77.235 1.00 91.94 431 LEU A O 1
ATOM 3194 N N . LEU A 1 432 ? -42.530 15.599 76.647 1.00 92.12 432 LEU A N 1
ATOM 3195 C CA . LEU A 1 432 ? -42.434 17.057 76.568 1.00 92.12 432 LEU A CA 1
ATOM 3196 C C . LEU A 1 432 ? -43.259 17.624 75.406 1.00 92.12 432 LEU A C 1
ATOM 3198 O O . LEU A 1 432 ? -43.948 18.615 75.618 1.00 92.12 432 LEU A O 1
ATOM 3202 N N . VAL A 1 433 ? -43.254 16.998 74.219 1.00 91.88 433 VAL A N 1
ATOM 3203 C CA . VAL A 1 433 ? -44.123 17.395 73.088 1.00 91.88 43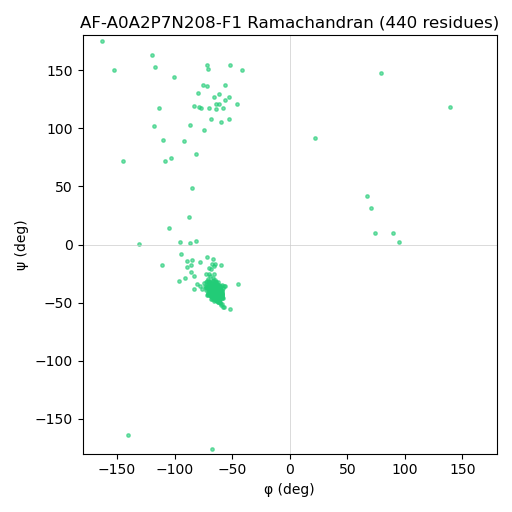3 VAL A CA 1
ATOM 3204 C C . VAL A 1 433 ? -45.579 17.479 73.552 1.00 91.88 433 VAL A C 1
ATOM 3206 O O . VAL A 1 433 ? -46.186 18.546 73.470 1.00 91.88 433 VAL A O 1
ATOM 3209 N N . ALA A 1 434 ? -46.098 16.386 74.122 1.00 89.38 434 ALA A N 1
ATOM 3210 C CA . ALA A 1 434 ? -47.476 16.312 74.598 1.00 89.38 434 ALA A CA 1
ATOM 3211 C C . ALA A 1 434 ? -47.772 17.366 75.677 1.00 89.38 434 ALA A C 1
ATOM 3213 O O . ALA A 1 434 ? -48.861 17.935 75.722 1.00 89.38 434 ALA A O 1
ATOM 3214 N N . TRP A 1 435 ? -46.793 17.665 76.534 1.00 89.00 435 TRP A N 1
ATOM 3215 C CA . TRP A 1 435 ? -46.952 18.667 77.577 1.00 89.00 435 TRP A CA 1
ATOM 3216 C C . TRP A 1 435 ? -47.076 20.098 77.033 1.00 89.00 435 TRP A C 1
ATOM 3218 O O . TRP A 1 435 ? -47.952 20.846 77.469 1.00 89.00 435 TRP A O 1
ATOM 3228 N N . TYR A 1 436 ? -46.253 20.495 76.060 1.00 87.62 436 TYR A N 1
ATOM 3229 C CA . TYR A 1 436 ? -46.369 21.827 75.447 1.00 87.62 436 TYR A CA 1
ATOM 3230 C C . TYR A 1 436 ? -47.616 21.957 74.564 1.00 87.62 436 TYR A C 1
ATOM 3232 O O . TYR A 1 436 ? -48.223 23.030 74.542 1.00 87.62 436 TYR A O 1
ATOM 3240 N N . GLU A 1 437 ? -48.036 20.874 73.902 1.00 85.88 437 GLU A N 1
ATOM 3241 C CA . GLU A 1 437 ? -49.305 20.822 73.165 1.00 85.88 437 GLU A CA 1
ATOM 3242 C C . GLU A 1 437 ? -50.509 21.008 74.097 1.00 85.88 437 GLU A C 1
ATOM 3244 O O . GLU A 1 437 ? -51.427 21.762 73.774 1.00 85.88 437 GLU A O 1
ATOM 3249 N N . PHE A 1 438 ? -50.486 20.392 75.282 1.00 83.38 438 PHE A N 1
ATOM 3250 C CA . PHE A 1 438 ? -51.581 20.491 76.247 1.00 83.38 438 PHE A CA 1
ATOM 3251 C C . PHE A 1 438 ? -51.685 21.873 76.921 1.00 83.38 438 PHE A C 1
ATOM 3253 O O . PHE A 1 438 ? -52.790 22.316 77.226 1.00 83.38 438 PHE A O 1
ATOM 3260 N N . ASN A 1 439 ? -50.569 22.587 77.119 1.00 78.69 439 ASN A N 1
ATOM 3261 C CA . ASN A 1 439 ? -50.579 23.924 77.746 1.00 78.69 439 ASN A CA 1
ATOM 3262 C C . ASN A 1 439 ? -50.598 25.110 76.781 1.00 78.69 439 ASN A C 1
ATOM 3264 O O . ASN A 1 439 ? -50.539 26.253 77.235 1.00 78.69 439 ASN A O 1
ATOM 3268 N N . GLY A 1 440 ? -50.641 24.875 75.470 1.00 61.91 440 GLY A N 1
ATOM 32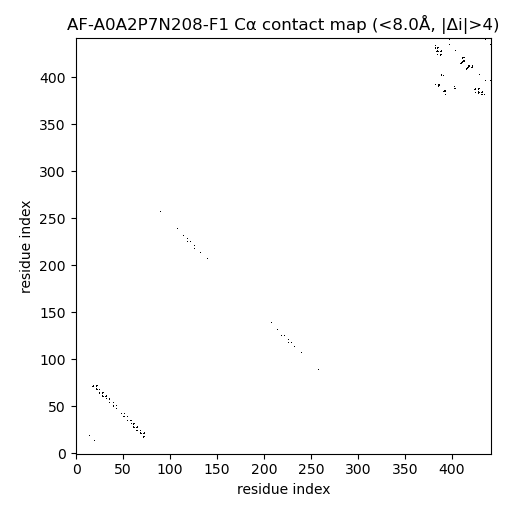69 C CA . GLY A 1 440 ? -50.823 25.944 74.487 1.00 61.91 440 GLY A CA 1
ATOM 3270 C C . GLY A 1 440 ? -49.632 26.893 74.309 1.00 61.91 440 GLY A C 1
ATOM 3271 O O . GLY A 1 440 ? -49.836 28.061 73.987 1.00 61.91 440 GLY A O 1
ATOM 3272 N N . ALA A 1 441 ? -48.394 26.421 74.481 1.00 60.97 441 ALA A N 1
ATOM 3273 C CA . ALA A 1 441 ? -47.197 27.197 74.142 1.00 60.97 441 ALA A CA 1
ATOM 3274 C C . ALA A 1 441 ? -46.587 26.696 72.819 1.00 60.97 441 ALA A C 1
ATOM 3276 O O . ALA A 1 441 ? -45.578 25.987 72.811 1.00 60.97 441 ALA A O 1
ATOM 3277 N N . SER A 1 442 ? -47.239 27.043 71.703 1.00 45.38 442 SER A N 1
ATOM 3278 C CA . SER A 1 442 ? -46.750 26.821 70.331 1.00 45.38 442 SER A CA 1
ATOM 3279 C C . SER A 1 442 ? -45.910 27.984 69.821 1.00 45.38 442 SER A C 1
ATOM 3281 O O . SER A 1 442 ? -46.439 29.119 69.881 1.00 45.38 442 SER A O 1
#